Protein AF-A0A7Y4TXE0-F1 (afdb_monomer_lite)

Foldseek 3Di:
DPQLLQQLVCLLVLLVLLLVLLVVLLVVVVVQVVPDPVSCVVPVVVNLVSVCSLVLSLLVSLCNSRVLNVLSVQLNVLQVVLSVCCCVVPVDPVPPPVPLPLCVVVVNLLSNCVSVVSSCVSLVFDPVLVVVLSVLVSLLSLQLVLLLCLLVLVVVVCVVVVVVDPDDSSVSSSLSSSLSSSLVSVSSSVSSSVRPDPDDDDDQFAQELPNDHDLSSLLSLLCSLLVVLVSSLSSLLSLLVVVVVVVVPPDPDSNVSVLVSSLSNLVSSLVSLLVSLSVSLSSVLSQCLQFLNQALVLLLQLNDRPRVSVSSVVCSVNTDGDPDSVSSVVSLVSNVVHALVVVVVVVVVVLVVQLVVCVVVVHDPVSNVVSVVVVVLVVQCQPDPVSLVCVLVVLVVVLVVLSVCSSVVVDDPVSSVVNSVSSVVNSSSSSSCCSRPVVVHDYDDDDPDDDDDPPPDDD

Secondary structure (DSSP, 8-state):
-----HHHHHHHHHHHHHHHHHHHHHHHHHHHHHH-HHHHHHTHHHHHHHHHHHHHHHHHHHHHHHS-HHHHHHHHHHHHHHHHHHHHHHSSTT-------TTHHHHHHHHTTHHHHHHHHHTT--GGGHHHHHHHHHHHHHHHHHHTTHHHHHHHHHHHHT------HHHHHHHHHHHHHHHHHHHHHHHHHHHH---------EE-TT----HHHHHHHHHHHHHHHHHHHHHHHHHHHHHHHHHHTT--SS-HHHHHHHHHHHHHHHHHHHHHHHHHHHHHHHHHHHTT---HHHHHHHHSTTHHHHHHHHHHHH-----SHHHHHHHHHHHHHS--HHHHHHHHHHHHHHHHHHHHTT--HHHHHHHHHHHHHHHHHHH-HHHHHHHHHHHHHHHHHHHHHHHTT---TTHHHHHHHHHHHHHHHHHHHHHHHGGG-EE-----S----TTS---

Structure (mmCIF, N/CA/C/O backbone):
data_AF-A0A7Y4TXE0-F1
#
_entry.id   AF-A0A7Y4TXE0-F1
#
loop_
_atom_site.group_PDB
_atom_site.id
_atom_site.type_symbol
_atom_site.label_atom_id
_atom_site.label_alt_id
_atom_site.label_comp_id
_atom_site.label_asym_id
_atom_site.label_entity_id
_atom_site.label_seq_id
_atom_site.pdbx_PDB_ins_code
_atom_site.Cartn_x
_atom_site.Cartn_y
_atom_site.Cartn_z
_atom_site.occupancy
_atom_site.B_iso_or_equiv
_atom_site.auth_seq_id
_atom_site.auth_comp_id
_atom_site.auth_asym_id
_atom_site.auth_atom_id
_atom_site.pdbx_PDB_model_num
ATOM 1 N N . MET A 1 1 ? -8.853 24.051 13.829 1.00 33.38 1 MET A N 1
ATOM 2 C CA . MET A 1 1 ? -8.123 23.867 12.551 1.00 33.38 1 MET A CA 1
ATOM 3 C C . MET A 1 1 ? -8.902 22.874 11.705 1.00 33.38 1 MET A C 1
ATOM 5 O O . MET A 1 1 ? -9.065 21.738 12.135 1.00 33.38 1 MET A O 1
ATOM 9 N N . GLU A 1 2 ? -9.436 23.287 10.554 1.00 35.88 2 GLU A N 1
ATOM 10 C CA . GLU A 1 2 ? -10.062 22.347 9.618 1.00 35.88 2 GLU A CA 1
ATOM 11 C C . GLU A 1 2 ? -8.963 21.502 8.967 1.00 35.88 2 GLU A C 1
ATOM 13 O O . GLU A 1 2 ? -8.251 21.962 8.083 1.00 35.88 2 GLU A O 1
ATOM 18 N N . ASN A 1 3 ? -8.798 20.266 9.440 1.00 52.34 3 ASN A N 1
ATOM 19 C CA . ASN A 1 3 ? -8.048 19.233 8.725 1.00 52.34 3 ASN A CA 1
ATOM 20 C C . ASN A 1 3 ? -8.587 19.183 7.280 1.00 52.34 3 ASN A C 1
ATOM 22 O O . ASN A 1 3 ? -9.810 19.246 7.114 1.00 52.34 3 ASN A O 1
ATOM 26 N N . ASN A 1 4 ? -7.740 19.099 6.247 1.00 53.00 4 ASN A N 1
ATOM 27 C CA . ASN A 1 4 ? -8.181 19.075 4.850 1.00 53.00 4 ASN A CA 1
ATOM 28 C C . ASN A 1 4 ? -8.928 17.761 4.568 1.00 53.00 4 ASN A C 1
ATOM 30 O O . ASN A 1 4 ? -8.376 16.801 4.045 1.00 53.00 4 ASN A O 1
ATOM 34 N N . LYS A 1 5 ? -10.197 17.698 4.984 1.00 62.62 5 LYS A N 1
ATOM 35 C CA . LYS A 1 5 ? -11.113 16.554 4.858 1.00 62.62 5 LYS A CA 1
ATOM 36 C C . LYS A 1 5 ? -11.910 16.613 3.553 1.00 62.62 5 LYS A C 1
ATOM 38 O O . LYS A 1 5 ? -12.778 15.772 3.325 1.00 62.62 5 LYS A O 1
ATOM 43 N N . GLY A 1 6 ? -11.650 17.618 2.708 1.00 63.84 6 GLY A N 1
ATOM 44 C CA . GLY A 1 6 ? -12.332 17.810 1.428 1.00 63.8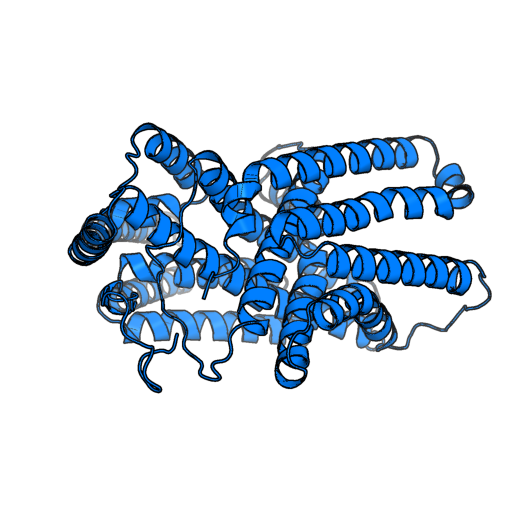4 6 GLY A CA 1
ATOM 45 C C . GLY A 1 6 ? -12.205 16.580 0.533 1.00 63.84 6 GLY A C 1
ATOM 46 O O . GLY A 1 6 ? -13.210 16.102 0.004 1.00 63.84 6 GLY A O 1
ATOM 47 N N . TYR A 1 7 ? -11.004 15.997 0.484 1.00 72.38 7 TYR A N 1
ATOM 48 C CA . TYR A 1 7 ? -10.732 14.816 -0.327 1.00 72.38 7 TYR A CA 1
ATOM 49 C C . TYR A 1 7 ? -11.579 13.608 0.099 1.00 72.38 7 TYR A C 1
ATOM 51 O O . TYR A 1 7 ? -12.193 12.976 -0.755 1.00 72.38 7 TYR A O 1
ATOM 59 N N . LEU A 1 8 ? -11.742 13.351 1.405 1.00 77.12 8 LEU A N 1
ATOM 60 C CA . LEU A 1 8 ? -12.553 12.237 1.924 1.00 77.12 8 LEU A CA 1
ATOM 61 C C . LEU A 1 8 ? -14.025 12.303 1.506 1.00 77.12 8 LEU A C 1
ATOM 63 O O . LEU A 1 8 ? -14.684 11.270 1.385 1.00 77.12 8 LEU A O 1
ATOM 67 N N . ARG A 1 9 ? -14.552 13.507 1.257 1.00 79.62 9 ARG A N 1
ATOM 68 C CA . ARG A 1 9 ? -15.924 13.710 0.765 1.00 79.62 9 ARG A CA 1
ATOM 69 C C . ARG A 1 9 ? -16.040 13.555 -0.750 1.00 79.62 9 ARG A C 1
ATOM 71 O O . ARG A 1 9 ? -17.120 13.232 -1.235 1.00 79.62 9 ARG A O 1
ATOM 78 N N . GLN A 1 10 ? -14.947 13.734 -1.482 1.00 84.31 10 GLN A N 1
ATOM 79 C CA . GLN A 1 10 ? -14.927 13.770 -2.946 1.00 84.31 10 GLN A CA 1
ATOM 80 C C . GLN A 1 10 ? -14.306 12.519 -3.585 1.00 84.31 10 GLN A C 1
ATOM 82 O O . GLN A 1 10 ? -14.319 12.410 -4.810 1.00 84.31 10 GLN A O 1
ATOM 87 N N . LEU A 1 11 ? -13.797 11.570 -2.787 1.00 84.56 11 LEU A N 1
ATOM 88 C CA . LEU A 1 11 ? -13.106 10.365 -3.266 1.00 84.56 11 LEU A CA 1
ATOM 89 C C . LEU A 1 11 ? -13.869 9.602 -4.356 1.00 84.56 11 LEU A C 1
ATOM 91 O O . LEU A 1 11 ? -13.243 9.168 -5.313 1.00 84.56 11 LEU A O 1
ATOM 95 N N . GLY A 1 12 ? -15.196 9.467 -4.263 1.00 85.56 12 GLY A N 1
ATOM 96 C CA . GLY A 1 12 ? -15.993 8.797 -5.295 1.00 85.56 12 GLY A CA 1
ATOM 97 C C . GLY A 1 12 ? -15.962 9.509 -6.653 1.00 85.56 12 GLY A C 1
ATOM 98 O O . GLY A 1 12 ? -15.818 8.856 -7.682 1.00 85.56 12 GLY A O 1
ATOM 99 N N . ILE A 1 13 ? -16.030 10.845 -6.664 1.00 86.06 13 ILE A N 1
ATOM 100 C CA . ILE A 1 13 ? -15.926 11.643 -7.899 1.00 86.06 13 ILE A CA 1
ATOM 101 C C . ILE A 1 13 ? -14.507 11.549 -8.456 1.00 86.06 13 ILE A C 1
ATOM 103 O O . ILE A 1 13 ? -14.325 11.346 -9.651 1.00 86.06 13 ILE A O 1
ATOM 107 N N . ILE A 1 14 ? -13.502 11.662 -7.586 1.00 87.75 14 ILE A N 1
ATOM 108 C CA . ILE A 1 14 ? -12.099 11.568 -7.990 1.00 87.75 14 ILE A CA 1
ATOM 109 C C . ILE A 1 14 ? -11.806 10.192 -8.592 1.00 87.75 14 ILE A C 1
ATOM 111 O O . ILE A 1 14 ? -11.217 10.113 -9.662 1.00 87.75 14 ILE A O 1
ATOM 115 N N . PHE A 1 15 ? -12.283 9.121 -7.959 1.00 88.56 15 PHE A N 1
ATOM 116 C CA . PHE A 1 15 ? -12.167 7.764 -8.479 1.00 88.56 15 PHE A CA 1
ATOM 117 C C . PHE A 1 15 ? -12.794 7.629 -9.866 1.00 88.56 15 PHE A C 1
ATOM 119 O O . PHE A 1 15 ? -12.168 7.059 -10.751 1.00 88.56 15 PHE A O 1
ATOM 126 N N . LEU A 1 16 ? -13.992 8.184 -10.078 1.00 88.94 16 LEU A N 1
ATOM 127 C CA . LEU A 1 16 ? -14.658 8.144 -11.379 1.00 88.94 16 LEU A CA 1
ATOM 128 C C . LEU A 1 16 ? -13.862 8.892 -12.459 1.00 88.94 16 LEU A C 1
ATOM 130 O O . LEU A 1 16 ? -13.687 8.363 -13.553 1.00 88.94 16 LEU A O 1
ATOM 134 N N . ILE A 1 17 ? -13.360 10.094 -12.156 1.00 89.38 17 ILE A N 1
ATOM 135 C CA . ILE A 1 17 ? -12.547 10.883 -13.095 1.00 89.38 17 ILE A CA 1
ATOM 136 C C . ILE A 1 17 ? -11.276 10.111 -13.468 1.00 89.38 17 ILE A C 1
ATOM 138 O O . ILE A 1 17 ? -10.975 9.965 -14.650 1.00 89.38 17 ILE A O 1
ATOM 142 N N . THR A 1 18 ? -10.570 9.573 -12.472 1.00 88.44 18 THR A N 1
ATOM 143 C CA . THR A 1 18 ? -9.354 8.780 -12.677 1.00 88.44 18 THR A CA 1
ATOM 144 C C . THR A 1 18 ? -9.634 7.485 -13.445 1.00 88.44 18 THR A C 1
ATOM 146 O O . THR A 1 18 ? -8.843 7.093 -14.297 1.00 88.44 18 THR A O 1
ATOM 149 N N . PHE A 1 19 ? -10.761 6.820 -13.176 1.00 89.75 19 PHE A N 1
ATOM 150 C CA . PHE A 1 19 ? -11.185 5.624 -13.906 1.00 89.75 19 PHE A CA 1
ATOM 151 C C . PHE A 1 19 ? -11.399 5.935 -15.387 1.00 89.75 19 PHE A C 1
ATOM 153 O O . PHE A 1 19 ? -10.823 5.269 -16.242 1.00 89.75 19 PHE A O 1
ATOM 160 N N . LEU A 1 20 ? -12.173 6.979 -15.691 1.00 89.06 20 LEU A N 1
ATOM 161 C CA . LEU A 1 20 ? -12.449 7.377 -17.069 1.00 89.06 20 LEU A CA 1
ATOM 162 C C . LEU A 1 20 ? -11.170 7.779 -17.808 1.00 89.06 20 LEU A C 1
ATOM 164 O O . LEU A 1 20 ? -10.992 7.384 -18.957 1.00 89.06 20 LEU A O 1
ATOM 168 N N . SER A 1 21 ? -10.262 8.509 -17.153 1.00 89.06 21 SER A N 1
ATOM 169 C CA . SER A 1 21 ? -8.983 8.869 -17.766 1.00 89.06 21 SER A CA 1
ATOM 170 C C . SER A 1 21 ? -8.084 7.661 -17.995 1.00 89.06 21 SER A C 1
ATOM 172 O O . SER A 1 21 ? -7.487 7.563 -19.058 1.00 89.06 21 SER A O 1
ATOM 174 N N . ALA A 1 22 ? -7.997 6.739 -17.032 1.00 87.75 22 ALA A N 1
ATOM 175 C CA . ALA A 1 22 ? -7.175 5.540 -17.162 1.00 87.75 22 ALA A CA 1
ATOM 176 C C . ALA A 1 22 ? -7.675 4.658 -18.311 1.00 87.75 22 ALA A C 1
ATOM 178 O O . ALA A 1 22 ? -6.889 4.242 -19.151 1.00 87.75 22 ALA A O 1
ATOM 179 N N . VAL A 1 23 ? -8.990 4.442 -18.401 1.00 86.25 23 VAL A N 1
ATOM 180 C CA . VAL A 1 23 ? -9.600 3.693 -19.509 1.00 86.25 23 VAL A CA 1
ATOM 181 C C . VAL A 1 23 ? -9.344 4.384 -20.849 1.00 86.25 23 VAL A C 1
ATOM 183 O O . VAL A 1 23 ? -8.947 3.722 -21.800 1.00 86.25 23 VAL A O 1
ATOM 186 N N . ALA A 1 24 ? -9.535 5.703 -20.934 1.00 84.69 24 ALA A N 1
ATOM 187 C CA . ALA A 1 24 ? -9.309 6.442 -22.173 1.00 84.69 24 ALA A CA 1
ATOM 188 C C . ALA A 1 24 ? -7.841 6.382 -22.627 1.00 84.69 24 ALA A C 1
ATOM 190 O O . ALA A 1 24 ? -7.583 6.129 -23.800 1.00 84.69 24 ALA A O 1
ATOM 191 N N . VAL A 1 25 ? -6.892 6.578 -21.705 1.00 84.19 25 VAL A N 1
ATOM 192 C CA . VAL A 1 25 ? -5.454 6.502 -21.996 1.00 84.19 25 VAL A CA 1
ATOM 193 C C . VAL A 1 25 ? -5.076 5.097 -22.448 1.00 84.19 25 VAL A C 1
ATOM 195 O O . VAL A 1 25 ? -4.490 4.962 -23.513 1.00 84.19 25 VAL A O 1
ATOM 198 N N . GLU A 1 26 ? -5.456 4.055 -21.707 1.00 81.56 26 GLU A N 1
ATOM 199 C CA . GLU A 1 26 ? -5.067 2.679 -22.043 1.00 81.56 26 GLU A CA 1
ATOM 200 C C . GLU A 1 26 ? -5.702 2.187 -23.351 1.00 81.56 26 GLU A C 1
ATOM 202 O O . GLU A 1 26 ? -5.025 1.525 -24.127 1.00 81.56 26 GLU A O 1
ATOM 207 N N . ILE A 1 27 ? -6.954 2.557 -23.658 1.00 76.88 27 ILE A N 1
ATOM 208 C CA . ILE A 1 27 ? -7.578 2.224 -24.953 1.00 76.88 27 ILE A CA 1
ATOM 209 C C . ILE A 1 27 ? -6.825 2.892 -26.107 1.00 76.88 27 ILE A C 1
ATOM 211 O O . ILE A 1 27 ? -6.536 2.241 -27.109 1.00 76.88 27 ILE A O 1
ATOM 215 N N . VAL A 1 28 ? -6.514 4.185 -25.979 1.00 75.81 28 VAL A N 1
ATOM 216 C CA . VAL A 1 28 ? -5.799 4.933 -27.024 1.00 75.81 28 VAL A CA 1
ATOM 217 C C . VAL A 1 28 ? -4.383 4.385 -27.197 1.00 75.81 28 VAL A C 1
ATOM 219 O O . VAL A 1 28 ? -3.938 4.182 -28.321 1.00 75.81 28 VAL A O 1
ATOM 222 N N . VAL A 1 29 ? -3.693 4.089 -26.095 1.00 73.38 29 VAL A N 1
ATOM 223 C CA . VAL A 1 29 ? -2.361 3.480 -26.105 1.00 73.38 29 VAL A CA 1
ATOM 224 C C . VAL A 1 29 ? -2.397 2.097 -26.762 1.00 73.38 29 VAL A C 1
ATOM 226 O O . VAL A 1 29 ? -1.591 1.837 -27.651 1.00 73.38 29 VAL A O 1
ATOM 229 N N . GLU A 1 30 ? -3.340 1.225 -26.396 1.00 70.69 30 GLU A N 1
ATOM 230 C CA . GLU A 1 30 ? -3.460 -0.112 -26.994 1.00 70.69 30 GLU A CA 1
ATOM 231 C C . GLU A 1 30 ? -3.734 -0.042 -28.503 1.00 70.69 30 GLU A C 1
ATOM 233 O O . GLU A 1 30 ? -3.140 -0.806 -29.263 1.00 70.69 30 GLU A O 1
ATOM 238 N N . GLN A 1 31 ? -4.584 0.888 -28.952 1.00 66.44 31 GLN A N 1
ATOM 239 C CA . GLN A 1 31 ? -4.837 1.113 -30.379 1.00 66.44 31 GLN A CA 1
ATOM 240 C C . GLN A 1 31 ? -3.566 1.560 -31.113 1.00 66.44 31 GLN A C 1
ATOM 242 O O . GLN A 1 31 ? -3.209 0.973 -32.130 1.00 66.44 31 GLN A O 1
ATOM 247 N N . ILE A 1 32 ? -2.828 2.524 -30.553 1.00 65.94 32 ILE A N 1
ATOM 248 C CA . ILE A 1 32 ? -1.569 3.015 -31.133 1.00 65.94 32 ILE A CA 1
ATOM 249 C C . ILE A 1 32 ? -0.523 1.892 -31.244 1.00 65.94 32 ILE A C 1
ATOM 251 O O . ILE A 1 32 ? 0.166 1.799 -32.255 1.00 65.94 32 ILE A O 1
ATOM 255 N N . PHE A 1 33 ? -0.403 1.029 -30.228 1.00 63.28 33 PHE A N 1
ATOM 256 C CA . PHE A 1 33 ? 0.577 -0.064 -30.224 1.00 63.28 33 PHE A CA 1
ATOM 257 C C . PHE A 1 33 ? 0.179 -1.271 -31.083 1.00 63.28 33 PHE A C 1
ATOM 259 O O . PHE A 1 33 ? 1.063 -2.013 -31.511 1.00 63.28 33 PHE A O 1
ATOM 266 N N . ARG A 1 34 ? -1.118 -1.500 -31.328 1.00 59.59 34 ARG A N 1
ATOM 267 C CA . ARG A 1 34 ? -1.579 -2.576 -32.221 1.00 59.59 34 ARG A CA 1
ATOM 268 C C . ARG A 1 34 ? -1.366 -2.257 -33.695 1.00 59.59 34 ARG A C 1
ATOM 270 O O . ARG A 1 34 ? -1.149 -3.193 -34.461 1.00 59.59 34 ARG A O 1
ATOM 277 N N . ASP A 1 35 ? -1.456 -0.984 -34.075 1.00 54.47 35 ASP A N 1
ATOM 278 C CA . ASP A 1 35 ? -1.634 -0.629 -35.481 1.00 54.47 35 ASP A CA 1
ATOM 279 C C . ASP A 1 35 ? -0.322 -0.456 -36.266 1.00 54.47 35 ASP A C 1
ATOM 281 O O . ASP A 1 35 ? -0.323 -0.801 -37.443 1.00 54.47 35 ASP A O 1
ATOM 285 N N . ASP A 1 36 ? 0.803 -0.025 -35.668 1.00 55.91 36 ASP A N 1
ATOM 286 C CA . ASP A 1 36 ? 2.139 -0.159 -36.290 1.00 55.91 36 ASP A CA 1
ATOM 287 C C . ASP A 1 36 ? 3.291 0.295 -35.365 1.00 55.91 36 ASP A C 1
ATOM 289 O O . ASP A 1 36 ? 3.241 1.370 -34.762 1.00 55.91 36 ASP A O 1
ATOM 293 N N . LEU A 1 37 ? 4.402 -0.450 -35.321 1.00 56.28 37 LEU A N 1
ATOM 294 C CA . LEU A 1 37 ? 5.617 -0.023 -34.600 1.00 56.28 37 LEU A CA 1
ATOM 295 C C . LEU A 1 37 ? 6.289 1.180 -35.292 1.00 56.28 37 LEU A C 1
ATOM 297 O O . LEU A 1 37 ? 6.930 1.996 -34.629 1.00 56.28 37 LEU A O 1
ATOM 301 N N . ALA A 1 38 ? 6.099 1.316 -36.611 1.00 55.16 38 ALA A N 1
ATOM 302 C CA . ALA A 1 38 ? 6.555 2.468 -37.391 1.00 55.16 38 ALA A CA 1
ATOM 303 C C . ALA A 1 38 ? 5.763 3.748 -37.055 1.00 55.16 38 ALA A C 1
ATOM 305 O O . ALA A 1 38 ? 6.342 4.828 -36.920 1.00 55.16 38 ALA A O 1
ATOM 306 N N . PHE A 1 39 ? 4.452 3.618 -36.812 1.00 58.84 39 PHE A N 1
ATOM 307 C CA . PHE A 1 39 ? 3.599 4.723 -36.369 1.00 58.84 39 PHE A CA 1
ATOM 308 C C . PHE A 1 39 ? 4.036 5.248 -34.996 1.00 58.84 39 PHE A C 1
ATOM 310 O O . PHE A 1 39 ? 4.029 6.458 -34.774 1.00 58.84 39 PHE A O 1
ATOM 317 N N . TYR A 1 40 ? 4.478 4.362 -34.096 1.00 55.47 40 TYR A N 1
ATOM 318 C CA . TYR A 1 40 ? 5.013 4.740 -32.786 1.00 55.47 40 TYR A CA 1
ATOM 319 C C . TYR A 1 40 ? 6.279 5.606 -32.895 1.00 55.47 40 TYR A C 1
ATOM 321 O O . TYR A 1 40 ? 6.370 6.638 -32.229 1.00 55.47 40 TYR A O 1
ATOM 329 N N . SER A 1 41 ? 7.237 5.229 -33.752 1.00 58.72 41 SER A N 1
ATOM 330 C CA . SER A 1 41 ? 8.465 6.015 -33.951 1.00 58.72 41 SER A CA 1
ATOM 331 C C . SER A 1 41 ? 8.211 7.382 -34.590 1.00 58.72 41 SER A C 1
ATOM 333 O O . SER A 1 41 ? 8.873 8.348 -34.225 1.00 58.72 41 SER A O 1
ATOM 335 N N . GLU A 1 42 ? 7.231 7.488 -35.492 1.00 62.47 42 GLU A N 1
ATOM 336 C CA . GLU A 1 42 ? 6.889 8.750 -36.166 1.00 62.47 42 GLU A CA 1
ATOM 337 C C . GLU A 1 42 ? 5.994 9.671 -35.315 1.00 62.47 42 GLU A C 1
ATOM 339 O O . GLU A 1 42 ? 5.955 10.878 -35.545 1.00 62.47 42 GLU A O 1
ATOM 344 N N . ASN A 1 43 ? 5.303 9.135 -34.299 1.00 66.62 43 ASN A N 1
ATOM 345 C CA . ASN A 1 43 ? 4.320 9.866 -33.487 1.00 66.62 43 ASN A CA 1
ATOM 346 C C . ASN A 1 43 ? 4.647 9.890 -31.984 1.00 66.62 43 ASN A C 1
ATOM 348 O O . ASN A 1 43 ? 3.744 10.017 -31.152 1.00 66.62 43 ASN A O 1
ATOM 352 N N . MET A 1 44 ? 5.929 9.834 -31.609 1.00 64.81 44 MET A N 1
ATOM 353 C CA . MET A 1 44 ? 6.373 9.934 -30.208 1.00 64.81 44 MET A CA 1
ATOM 354 C C . MET A 1 44 ? 5.744 11.125 -29.464 1.00 64.81 44 MET A C 1
ATOM 356 O O . MET A 1 44 ? 5.300 10.980 -28.325 1.00 64.81 44 MET A O 1
ATOM 360 N N . ALA A 1 45 ? 5.619 12.287 -30.115 1.00 68.25 45 ALA A N 1
ATOM 361 C CA . ALA A 1 45 ? 4.965 13.468 -29.543 1.00 68.25 45 ALA A CA 1
ATOM 362 C C . ALA A 1 45 ? 3.505 13.203 -29.121 1.00 68.25 45 ALA A C 1
ATOM 364 O O . ALA A 1 45 ? 3.072 13.632 -28.049 1.00 68.25 45 ALA A O 1
ATOM 365 N N . TRP A 1 46 ? 2.754 12.455 -29.933 1.00 69.38 46 TRP A N 1
ATOM 366 C CA . TRP A 1 46 ? 1.377 12.057 -29.634 1.00 69.38 46 TRP A CA 1
ATOM 367 C C . TRP A 1 46 ? 1.310 11.073 -28.468 1.00 69.38 46 TRP A C 1
ATOM 369 O O . TRP A 1 46 ? 0.454 11.215 -27.596 1.00 69.38 46 TRP A O 1
ATOM 379 N N . VAL A 1 47 ? 2.242 10.124 -28.399 1.00 67.94 47 VAL A N 1
ATOM 380 C CA . VAL A 1 47 ? 2.344 9.175 -27.282 1.00 67.94 47 VAL A CA 1
ATOM 381 C C . VAL A 1 47 ? 2.625 9.914 -25.967 1.00 67.94 47 VAL A C 1
ATOM 383 O O . VAL A 1 47 ? 1.922 9.703 -24.975 1.00 67.94 47 VAL A O 1
ATOM 386 N N . TYR A 1 48 ? 3.581 10.849 -25.953 1.00 70.44 48 TYR A N 1
ATOM 387 C CA . TYR A 1 48 ? 3.854 11.693 -24.783 1.00 70.44 48 TYR A CA 1
ATOM 388 C C . TYR A 1 48 ? 2.655 12.564 -24.390 1.00 70.44 48 TYR A C 1
ATOM 390 O O . TYR A 1 48 ? 2.380 12.735 -23.196 1.00 70.44 48 TYR A O 1
ATOM 398 N N . ALA A 1 49 ? 1.908 13.087 -25.366 1.00 73.56 49 ALA A N 1
ATOM 399 C CA . ALA A 1 49 ? 0.693 13.855 -25.110 1.00 73.56 49 ALA A CA 1
ATOM 400 C C . ALA A 1 49 ? -0.396 12.995 -24.445 1.00 73.56 49 ALA A C 1
ATOM 402 O O . ALA A 1 49 ? -0.996 13.427 -23.459 1.00 73.56 49 ALA A O 1
ATOM 403 N N . VAL A 1 50 ? -0.601 11.761 -24.918 1.00 75.31 50 VAL A N 1
ATOM 404 C CA . VAL A 1 50 ? -1.567 10.813 -24.339 1.00 75.31 50 VAL A CA 1
ATOM 405 C C . VAL A 1 50 ? -1.178 10.439 -22.905 1.00 75.31 50 VAL A C 1
ATOM 407 O O . VAL A 1 50 ? -2.012 10.539 -22.006 1.00 75.31 50 VAL A O 1
ATOM 410 N N . TYR A 1 51 ? 0.092 10.120 -22.634 1.00 71.88 51 TYR A N 1
ATOM 411 C CA . TYR A 1 51 ? 0.547 9.835 -21.264 1.00 71.88 51 TYR A CA 1
ATOM 412 C C . TYR A 1 51 ? 0.486 11.054 -20.331 1.00 71.88 51 TYR A C 1
ATOM 414 O O . TYR A 1 51 ? 0.294 10.912 -19.120 1.00 71.88 51 TYR A O 1
ATOM 422 N N . SER A 1 52 ? 0.588 12.267 -20.879 1.00 80.31 52 SER A N 1
ATOM 423 C CA . SER A 1 52 ? 0.443 13.507 -20.110 1.00 80.31 52 SER A CA 1
ATOM 424 C C . SER A 1 52 ? -0.983 13.726 -19.595 1.00 80.31 52 SER A C 1
ATOM 426 O O . SER A 1 52 ? -1.157 14.403 -18.579 1.00 80.31 52 SER A O 1
ATOM 428 N N . VAL A 1 53 ? -2.002 13.113 -20.217 1.00 83.88 53 VAL A N 1
ATOM 429 C CA . VAL A 1 53 ? -3.404 13.186 -19.763 1.00 83.88 53 VAL A CA 1
ATOM 430 C C . VAL A 1 53 ? -3.540 12.709 -18.319 1.00 83.88 53 VAL A C 1
ATOM 432 O O . VAL A 1 53 ? -4.174 13.389 -17.513 1.00 83.88 53 VAL A O 1
ATOM 435 N N . SER A 1 54 ? -2.889 11.604 -17.948 1.00 81.44 54 SER A N 1
ATOM 436 C CA . SER A 1 54 ? -2.937 11.067 -16.581 1.00 81.44 54 SER A CA 1
ATOM 437 C C . SER A 1 54 ? -2.396 12.058 -15.543 1.00 81.44 54 SER A C 1
ATOM 439 O O . SER A 1 54 ? -2.969 12.212 -14.463 1.00 81.44 54 SER A O 1
ATOM 441 N N . ALA A 1 55 ? -1.330 12.792 -15.876 1.00 83.69 55 ALA A N 1
ATOM 442 C CA . ALA A 1 55 ? -0.769 13.819 -15.002 1.00 83.69 55 ALA A CA 1
ATOM 443 C C . ALA A 1 55 ? -1.651 15.078 -14.938 1.00 83.69 55 ALA A C 1
ATOM 445 O O . ALA A 1 55 ? -1.849 15.634 -13.856 1.00 83.69 55 ALA A O 1
ATOM 446 N N . ILE A 1 56 ? -2.231 15.503 -16.067 1.00 88.44 56 ILE A N 1
ATOM 447 C CA . ILE A 1 56 ? -3.199 16.611 -16.115 1.00 88.44 56 ILE A CA 1
ATOM 448 C C . ILE A 1 56 ? -4.391 16.298 -15.205 1.00 88.44 56 ILE A C 1
ATOM 450 O O . ILE A 1 56 ? -4.747 17.095 -14.333 1.00 88.44 56 ILE A O 1
ATOM 454 N N . VAL A 1 57 ? -4.968 15.105 -15.357 1.00 90.94 57 VAL A N 1
ATOM 455 C CA . VAL A 1 57 ? -6.091 14.628 -14.547 1.00 90.94 57 VAL A CA 1
ATOM 456 C C . VAL A 1 57 ? -5.708 14.547 -13.070 1.00 90.94 57 VAL A C 1
ATOM 458 O O . VAL A 1 57 ? -6.483 14.980 -12.214 1.00 90.94 57 VAL A O 1
ATOM 461 N N . PHE A 1 58 ? -4.496 14.087 -12.747 1.00 91.06 58 PHE A N 1
ATOM 462 C CA . PHE A 1 58 ? -4.005 14.090 -11.371 1.00 91.06 58 PHE A CA 1
ATOM 463 C C . PHE A 1 58 ? -4.017 15.499 -10.753 1.00 91.06 58 PHE A C 1
ATOM 465 O O . PHE A 1 58 ? -4.591 15.688 -9.682 1.00 91.06 58 PHE A O 1
ATOM 472 N N . TYR A 1 59 ? -3.481 16.521 -11.428 1.00 92.12 59 TYR A N 1
ATOM 473 C CA . TYR A 1 59 ? -3.503 17.890 -10.892 1.00 92.12 59 TYR A CA 1
ATOM 474 C C . TYR A 1 59 ? -4.914 18.486 -10.807 1.00 92.12 59 TYR A C 1
ATOM 476 O O . TYR A 1 59 ? -5.215 19.197 -9.846 1.00 92.12 59 TYR A O 1
ATOM 484 N N . ILE A 1 60 ? -5.808 18.162 -11.746 1.00 90.81 60 ILE A N 1
ATOM 485 C CA . ILE A 1 60 ? -7.222 18.559 -11.664 1.00 90.81 60 ILE A CA 1
ATOM 486 C C . ILE A 1 60 ? -7.876 17.940 -10.424 1.00 90.81 60 ILE A C 1
ATOM 488 O O . ILE A 1 60 ? -8.477 18.654 -9.619 1.00 90.81 60 ILE A O 1
ATOM 492 N N . THR A 1 61 ? -7.727 16.627 -10.228 1.00 91.94 61 THR A N 1
ATOM 493 C CA . THR A 1 61 ? -8.289 15.929 -9.060 1.00 91.94 61 THR A CA 1
ATOM 494 C C . THR A 1 61 ? -7.682 16.430 -7.749 1.00 91.94 61 THR A C 1
ATOM 496 O O . THR A 1 61 ? -8.410 16.579 -6.768 1.00 91.94 61 THR A O 1
ATOM 499 N N . LEU A 1 62 ? -6.397 16.799 -7.736 1.00 91.19 62 LEU A N 1
ATOM 500 C CA . LEU A 1 62 ? -5.737 17.441 -6.597 1.00 91.19 62 LEU A CA 1
ATOM 501 C C . LEU A 1 62 ? -6.329 18.822 -6.284 1.00 91.19 62 LEU A C 1
ATOM 503 O O . LEU A 1 62 ? -6.568 19.139 -5.115 1.00 91.19 62 LEU A O 1
ATOM 507 N N . GLY A 1 63 ? -6.616 19.628 -7.309 1.00 90.19 63 GLY A N 1
ATOM 508 C CA . GLY A 1 63 ? -7.304 20.913 -7.173 1.00 90.19 63 GLY A CA 1
ATOM 509 C C . GLY A 1 63 ? -8.707 20.765 -6.584 1.00 90.19 63 GLY A C 1
ATOM 510 O O . GLY A 1 63 ? -9.048 21.481 -5.640 1.00 90.19 63 GLY A O 1
ATOM 511 N N . VAL A 1 64 ? -9.477 19.783 -7.066 1.00 89.44 64 VAL A N 1
ATOM 512 C CA . VAL A 1 64 ? -10.801 19.425 -6.527 1.00 89.44 64 VAL A CA 1
ATOM 513 C C . VAL A 1 64 ? -10.688 19.027 -5.053 1.00 89.44 64 VAL A C 1
ATOM 515 O O . VAL A 1 64 ? -11.302 19.671 -4.199 1.00 89.44 64 VAL A O 1
ATOM 518 N N . ALA A 1 65 ? -9.833 18.042 -4.758 1.00 87.62 65 ALA A N 1
ATOM 519 C CA . ALA A 1 65 ? -9.660 17.429 -3.443 1.00 87.62 65 ALA A CA 1
ATOM 520 C C . ALA A 1 65 ? -9.229 18.424 -2.358 1.00 87.62 65 ALA A C 1
ATOM 522 O O . ALA A 1 65 ? -9.718 18.376 -1.227 1.00 87.62 65 ALA A O 1
ATOM 523 N N . THR A 1 66 ? -8.300 19.320 -2.698 1.00 86.56 66 THR A N 1
ATOM 524 C CA . THR A 1 66 ? -7.676 20.242 -1.738 1.00 86.56 66 THR A CA 1
ATOM 525 C C . THR A 1 66 ? -8.293 21.636 -1.742 1.00 86.56 66 THR A C 1
ATOM 527 O O . THR A 1 66 ? -8.009 22.422 -0.839 1.00 86.56 66 THR A O 1
ATOM 530 N N . LYS A 1 67 ? -9.093 21.975 -2.764 1.00 87.94 67 LYS A N 1
ATOM 531 C CA . LYS A 1 67 ? -9.558 23.339 -3.077 1.00 87.94 67 LYS A CA 1
ATOM 532 C C . LYS A 1 67 ? -8.428 24.363 -3.290 1.00 87.94 67 LYS A C 1
ATOM 534 O O . LYS A 1 67 ? -8.687 25.564 -3.332 1.00 87.94 67 LYS A O 1
ATOM 539 N N . LYS A 1 68 ? -7.173 23.924 -3.456 1.00 89.81 68 LYS A N 1
ATOM 540 C CA . LYS A 1 68 ? -5.999 24.784 -3.699 1.00 89.81 68 LYS A CA 1
ATOM 541 C C . LYS A 1 68 ? -5.710 24.887 -5.201 1.00 89.81 68 LYS A C 1
ATOM 543 O O . LYS A 1 68 ? -4.645 24.490 -5.669 1.00 89.81 68 LYS A O 1
ATOM 548 N N . TRP A 1 69 ? -6.658 25.425 -5.968 1.00 93.00 69 TRP A N 1
ATOM 549 C CA . TRP A 1 69 ? -6.565 25.491 -7.434 1.00 93.00 69 TRP A CA 1
ATOM 550 C C . TRP A 1 69 ? -5.323 26.218 -7.949 1.00 93.00 69 TRP A C 1
ATOM 552 O O . TRP A 1 69 ? -4.711 25.764 -8.907 1.00 93.00 69 TRP A O 1
ATOM 562 N N . THR A 1 70 ? -4.897 27.295 -7.290 1.00 94.56 70 THR A N 1
AT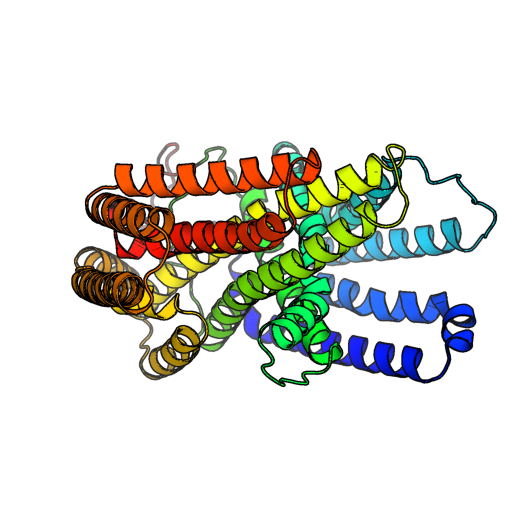OM 563 C CA . THR A 1 70 ? -3.681 28.028 -7.675 1.00 94.56 70 THR A CA 1
ATOM 564 C C . THR A 1 70 ? -2.425 27.162 -7.572 1.00 94.56 70 THR A C 1
ATOM 566 O O . THR A 1 70 ? -1.592 27.182 -8.474 1.00 94.56 70 THR A O 1
ATOM 569 N N . ALA A 1 71 ? -2.307 26.360 -6.510 1.00 93.31 71 ALA A N 1
ATOM 570 C CA . ALA A 1 71 ? -1.202 25.423 -6.336 1.00 93.31 71 ALA A CA 1
ATOM 571 C C . ALA A 1 71 ? -1.274 24.274 -7.347 1.00 93.31 71 ALA A C 1
ATOM 573 O O . ALA A 1 71 ? -0.259 23.926 -7.946 1.00 93.31 71 ALA A O 1
ATOM 574 N N . ALA A 1 72 ? -2.470 23.721 -7.570 1.00 93.69 72 ALA A N 1
ATOM 575 C CA . ALA A 1 72 ? -2.696 22.653 -8.541 1.00 93.69 72 ALA A CA 1
ATOM 576 C C . ALA A 1 72 ? -2.333 23.082 -9.973 1.00 93.69 72 ALA A C 1
ATOM 578 O O . ALA A 1 72 ? -1.604 22.371 -10.658 1.00 93.69 72 ALA A O 1
ATOM 579 N N . ILE A 1 73 ? -2.769 24.274 -10.394 1.00 94.69 73 ILE A N 1
ATOM 580 C CA . ILE A 1 73 ? -2.437 24.849 -11.704 1.00 94.69 73 ILE A CA 1
ATOM 581 C C . ILE A 1 73 ? -0.934 25.127 -11.807 1.00 94.69 73 ILE A C 1
ATOM 583 O O . ILE A 1 73 ? -0.329 24.823 -12.829 1.00 94.69 73 ILE A O 1
ATOM 587 N N . GLY A 1 74 ? -0.305 25.657 -10.755 1.00 93.44 74 GLY A N 1
ATOM 588 C CA . GLY A 1 74 ? 1.140 25.887 -10.755 1.00 93.44 74 GLY A CA 1
ATOM 589 C C . GLY A 1 74 ? 1.953 24.597 -10.906 1.00 93.44 74 GLY A C 1
ATOM 590 O O . GLY A 1 74 ? 2.887 24.555 -11.705 1.00 93.44 74 GLY A O 1
ATOM 591 N N . GLY A 1 75 ? 1.567 23.530 -10.199 1.00 93.38 75 GLY A N 1
ATOM 592 C CA . GLY A 1 75 ? 2.164 22.202 -10.370 1.00 93.38 75 GLY A CA 1
ATOM 593 C C . GLY A 1 75 ? 1.957 21.645 -11.781 1.00 93.38 75 GLY A C 1
ATOM 594 O O . GLY A 1 75 ? 2.902 21.145 -12.386 1.00 93.38 75 GLY A O 1
ATOM 595 N N . LEU A 1 76 ? 0.762 21.817 -12.353 1.00 93.19 76 LEU A N 1
ATOM 596 C CA . LEU A 1 76 ? 0.465 21.417 -13.728 1.00 93.19 76 LEU A CA 1
ATOM 597 C C . LEU A 1 76 ? 1.336 22.153 -14.757 1.00 93.19 76 LEU A C 1
ATOM 599 O O . LEU A 1 76 ? 1.901 21.521 -15.644 1.00 93.19 76 LEU A O 1
ATOM 603 N N . ILE A 1 77 ? 1.480 23.474 -14.629 1.00 92.75 77 ILE A N 1
ATOM 604 C CA . ILE A 1 77 ? 2.334 24.277 -15.515 1.00 92.75 77 ILE A CA 1
ATOM 605 C C . ILE A 1 77 ? 3.785 23.795 -15.424 1.00 92.75 77 ILE A C 1
ATOM 607 O O . ILE A 1 77 ? 4.429 23.593 -16.451 1.00 92.75 77 ILE A O 1
ATOM 611 N N . ALA A 1 78 ? 4.288 23.554 -14.211 1.00 92.25 78 ALA A N 1
ATOM 612 C CA . ALA A 1 78 ? 5.628 23.013 -14.016 1.00 92.25 78 ALA A CA 1
ATOM 613 C C . ALA A 1 78 ? 5.792 21.623 -14.655 1.00 92.25 78 ALA A C 1
ATOM 615 O O . ALA A 1 78 ? 6.819 21.363 -15.275 1.00 92.25 78 ALA A O 1
ATOM 616 N N . PHE A 1 79 ? 4.782 20.751 -14.564 1.00 90.50 79 PHE A N 1
ATOM 617 C CA . PHE A 1 79 ? 4.790 19.457 -15.251 1.00 90.50 79 PHE A CA 1
ATOM 618 C C . PHE A 1 79 ? 4.879 19.617 -16.771 1.00 90.50 79 PHE A C 1
ATOM 620 O O . PHE A 1 79 ? 5.740 18.996 -17.388 1.00 90.50 79 PHE A O 1
ATOM 627 N N . VAL A 1 80 ? 4.048 20.480 -17.364 1.00 88.56 80 VAL A N 1
ATOM 628 C CA . VAL A 1 80 ? 4.064 20.739 -18.812 1.00 88.56 80 VAL A CA 1
ATOM 629 C C . VAL A 1 80 ? 5.423 21.282 -19.251 1.00 88.56 80 VAL A C 1
ATOM 631 O O . VAL A 1 80 ? 5.978 20.789 -20.223 1.00 88.56 80 VAL A O 1
ATOM 634 N N . ILE A 1 81 ? 6.009 22.230 -18.510 1.00 88.38 81 ILE A N 1
ATOM 635 C CA . ILE A 1 81 ? 7.347 22.763 -18.813 1.00 88.38 81 ILE A CA 1
ATOM 636 C C . ILE A 1 81 ? 8.395 21.645 -18.817 1.00 88.38 81 ILE A C 1
ATOM 638 O O . ILE A 1 81 ? 9.209 21.585 -19.732 1.00 88.38 81 ILE A O 1
ATOM 642 N N . ILE A 1 82 ? 8.379 20.752 -17.825 1.00 86.44 82 ILE A N 1
ATOM 643 C CA . ILE A 1 82 ? 9.349 19.651 -17.737 1.00 86.44 82 ILE A CA 1
ATOM 644 C C . ILE A 1 82 ? 9.172 18.658 -18.880 1.00 86.44 82 ILE A C 1
ATOM 646 O O . ILE A 1 82 ? 10.171 18.243 -19.457 1.00 86.44 82 ILE A O 1
ATOM 650 N N . GLN A 1 83 ? 7.933 18.304 -19.226 1.00 81.50 83 GLN A N 1
ATOM 651 C CA . GLN A 1 83 ? 7.655 17.423 -20.363 1.00 81.50 83 GLN A CA 1
ATOM 652 C C . GLN A 1 83 ? 8.131 18.044 -21.677 1.00 81.50 83 GLN A C 1
ATOM 654 O O . GLN A 1 83 ? 8.811 17.388 -22.459 1.00 81.50 83 GLN A O 1
ATOM 659 N N . THR A 1 84 ? 7.856 19.332 -21.891 1.00 81.50 84 THR A N 1
ATOM 660 C CA . THR A 1 84 ? 8.328 20.065 -23.069 1.00 81.50 84 THR A CA 1
ATOM 661 C C . THR A 1 84 ? 9.854 20.123 -23.121 1.00 81.50 84 THR A C 1
ATOM 663 O O . THR A 1 84 ? 10.444 19.868 -24.166 1.00 81.50 84 THR A O 1
ATOM 666 N N . LEU A 1 85 ? 10.516 20.417 -21.995 1.00 80.81 85 LEU A N 1
ATOM 667 C CA . LEU A 1 85 ? 11.978 20.413 -21.916 1.00 80.81 85 LEU A CA 1
ATOM 668 C C . LEU A 1 85 ? 12.549 19.028 -22.211 1.00 80.81 85 LEU A C 1
ATOM 670 O O . LEU A 1 85 ? 13.526 18.926 -22.936 1.00 80.81 85 LEU A O 1
ATOM 674 N N . GLN A 1 86 ? 11.948 17.971 -21.672 1.00 76.00 86 GLN A N 1
ATOM 675 C CA . GLN A 1 86 ? 12.378 16.605 -21.933 1.00 76.00 86 GLN A CA 1
ATOM 676 C C . GLN A 1 86 ? 12.243 16.255 -23.415 1.00 76.00 86 GLN A C 1
ATOM 678 O O . GLN A 1 86 ? 13.187 15.731 -23.993 1.00 76.00 86 GLN A O 1
ATOM 683 N N . TYR A 1 87 ? 11.110 16.579 -24.034 1.00 72.88 87 TYR A N 1
ATOM 684 C CA . TYR A 1 87 ? 10.916 16.381 -25.464 1.00 72.88 87 TYR A CA 1
ATOM 685 C C . TYR A 1 87 ? 12.051 17.047 -26.259 1.00 72.88 87 TYR A C 1
ATOM 687 O O . TYR A 1 87 ? 12.819 16.355 -26.912 1.00 72.88 87 TYR A O 1
ATOM 695 N N . PHE A 1 88 ? 12.287 18.350 -26.078 1.00 72.75 88 PHE A N 1
ATOM 696 C CA . PHE A 1 88 ? 13.326 19.060 -26.837 1.00 72.75 88 PHE A CA 1
ATOM 697 C C . PHE A 1 88 ? 14.771 18.674 -26.486 1.00 72.75 88 PHE A C 1
ATOM 699 O O . PHE A 1 88 ? 15.649 18.771 -27.339 1.00 72.75 88 PHE A O 1
ATOM 706 N N . LEU A 1 89 ? 15.052 18.264 -25.245 1.00 69.06 89 LEU A N 1
ATOM 707 C CA . LEU A 1 89 ? 16.401 17.863 -24.827 1.00 69.06 89 LEU A CA 1
ATOM 708 C C . LEU A 1 89 ? 16.774 16.447 -25.290 1.00 69.06 89 LEU A C 1
ATOM 710 O O . LEU A 1 89 ? 17.964 16.143 -25.343 1.00 69.06 89 LEU A O 1
ATOM 714 N N . PHE A 1 90 ? 15.791 15.591 -25.593 1.00 63.22 90 PHE A N 1
ATOM 715 C CA . PHE A 1 90 ? 16.012 14.175 -25.921 1.00 63.22 90 PHE A CA 1
ATOM 716 C C . PHE A 1 90 ? 15.487 13.747 -27.301 1.00 63.22 90 PHE A C 1
ATOM 718 O O . PHE A 1 90 ? 15.711 12.606 -27.690 1.00 63.22 90 PHE A O 1
ATOM 725 N N . GLU A 1 91 ? 14.832 14.637 -28.051 1.00 56.72 91 GLU A N 1
ATOM 726 C CA . GLU A 1 91 ? 14.435 14.420 -29.452 1.00 56.72 91 GLU A CA 1
ATOM 727 C C . GLU A 1 91 ? 15.635 14.467 -30.421 1.00 56.72 91 GLU A C 1
ATOM 729 O O . GLU A 1 91 ? 15.588 13.866 -31.491 1.00 56.72 91 GLU A O 1
ATOM 734 N N . GLU A 1 92 ? 16.760 15.090 -30.043 1.00 47.78 92 GLU A N 1
ATOM 735 C CA . GLU A 1 92 ? 18.002 14.955 -30.809 1.00 47.78 92 GLU A CA 1
ATOM 736 C C . GLU A 1 92 ? 18.788 13.704 -30.373 1.00 47.78 92 GLU A C 1
ATOM 738 O O . GLU A 1 92 ? 19.413 13.681 -29.311 1.00 47.78 92 GLU A O 1
ATOM 743 N N . GLU A 1 93 ? 18.890 12.713 -31.266 1.00 45.16 93 GLU A N 1
ATOM 744 C CA . GLU A 1 93 ? 19.813 11.554 -31.234 1.00 45.16 93 GLU A CA 1
ATOM 745 C C . GLU A 1 93 ? 21.308 11.899 -30.980 1.00 45.16 93 GLU A C 1
ATOM 747 O O . GLU A 1 93 ? 22.174 11.024 -30.966 1.00 45.16 93 GLU A O 1
ATOM 752 N N . LYS A 1 94 ? 21.659 13.173 -30.763 1.00 42.34 94 LYS A N 1
ATOM 753 C CA . LYS A 1 94 ? 23.027 13.668 -30.537 1.00 42.34 94 LYS A CA 1
ATOM 754 C C . LYS A 1 94 ? 23.525 13.530 -29.109 1.00 42.34 94 LYS A C 1
ATOM 756 O O . LYS A 1 94 ? 24.709 13.747 -28.859 1.00 42.34 94 LYS A O 1
ATOM 761 N N . ILE A 1 95 ? 22.669 13.125 -28.182 1.00 42.19 95 ILE A N 1
ATOM 762 C CA . ILE A 1 95 ? 23.094 12.737 -26.845 1.00 42.19 95 ILE A CA 1
ATOM 763 C C . ILE A 1 95 ? 23.080 11.205 -26.780 1.00 42.19 95 ILE A C 1
ATOM 765 O O . ILE A 1 95 ? 22.401 10.595 -25.958 1.00 42.19 95 ILE A O 1
ATOM 769 N N . GLN A 1 96 ? 23.929 10.569 -27.602 1.00 38.28 96 GLN A N 1
ATOM 770 C CA . GLN A 1 96 ? 24.640 9.367 -27.156 1.00 38.28 96 GLN A CA 1
ATOM 771 C C . GLN A 1 96 ? 25.535 9.779 -25.980 1.00 38.28 96 GLN A C 1
ATOM 773 O O . GLN A 1 96 ? 26.763 9.787 -26.061 1.00 38.28 96 GLN A O 1
ATOM 778 N N . VAL A 1 97 ? 24.935 10.169 -24.852 1.00 41.34 97 VAL A N 1
ATOM 779 C CA . VAL A 1 97 ? 25.652 10.006 -23.601 1.00 41.34 97 VAL A CA 1
ATOM 780 C C . VAL A 1 97 ? 25.916 8.508 -23.557 1.00 41.34 97 VAL A C 1
ATOM 782 O O . VAL A 1 97 ? 25.020 7.684 -23.737 1.00 41.34 97 VAL A O 1
ATOM 785 N N . ASN A 1 98 ? 27.181 8.146 -23.403 1.00 41.28 98 ASN A N 1
ATOM 786 C CA . ASN A 1 98 ? 27.541 6.878 -22.804 1.00 41.28 98 ASN A CA 1
ATOM 787 C C . ASN A 1 98 ? 26.845 6.856 -21.433 1.00 41.28 98 ASN A C 1
ATOM 789 O O . ASN A 1 98 ? 27.440 7.266 -20.440 1.00 41.28 98 ASN A O 1
ATOM 793 N N . ILE A 1 99 ? 25.549 6.508 -21.377 1.00 43.66 99 ILE A N 1
ATOM 794 C CA . ILE A 1 99 ? 24.722 6.506 -20.159 1.00 43.66 99 ILE A CA 1
ATOM 795 C C . ILE A 1 99 ? 25.094 5.241 -19.377 1.00 43.66 99 ILE A C 1
ATOM 797 O O . ILE A 1 99 ? 24.310 4.326 -19.165 1.00 43.66 99 ILE A O 1
ATOM 801 N N . THR A 1 100 ? 26.361 5.193 -18.985 1.00 45.50 100 THR A N 1
ATOM 802 C CA . THR A 1 100 ? 26.927 4.390 -17.906 1.00 45.50 100 THR A CA 1
ATOM 803 C C . THR A 1 100 ? 26.939 5.179 -16.591 1.00 45.50 100 THR A C 1
ATOM 805 O O . THR A 1 100 ? 27.337 4.648 -15.556 1.00 45.50 100 THR A O 1
ATOM 808 N N . ASP A 1 101 ? 26.473 6.435 -16.585 1.00 54.28 101 ASP A N 1
ATOM 809 C CA . ASP A 1 101 ? 26.428 7.251 -15.374 1.00 54.28 101 ASP A CA 1
ATOM 810 C C . ASP A 1 101 ? 25.224 6.892 -14.506 1.00 54.28 101 ASP A C 1
ATOM 812 O O . ASP A 1 101 ? 24.107 7.395 -14.638 1.00 54.28 101 ASP A O 1
ATOM 816 N N . ASN A 1 102 ? 25.524 6.031 -13.542 1.00 57.25 102 ASN A N 1
ATOM 817 C CA . ASN A 1 102 ? 24.678 5.490 -12.485 1.00 57.25 102 ASN A CA 1
ATOM 818 C C . ASN A 1 102 ? 23.808 6.507 -11.708 1.00 57.25 102 ASN A C 1
ATOM 820 O O . ASN A 1 102 ? 22.958 6.092 -10.928 1.00 57.25 102 ASN A O 1
ATOM 824 N N . LEU A 1 103 ? 24.002 7.818 -11.892 1.00 63.53 103 LEU A N 1
ATOM 825 C CA . LEU A 1 103 ? 23.277 8.900 -11.211 1.00 63.53 103 LEU A CA 1
ATOM 826 C C . LEU A 1 103 ? 22.273 9.641 -12.106 1.00 63.53 103 LEU A C 1
ATOM 828 O O . LEU A 1 103 ? 21.404 10.347 -11.593 1.00 63.53 103 LEU A O 1
ATOM 832 N N . TYR A 1 104 ? 22.343 9.472 -13.427 1.00 68.88 104 TYR A N 1
ATOM 833 C CA . TYR A 1 104 ? 21.472 10.181 -14.364 1.00 68.88 104 TYR A CA 1
ATOM 834 C C . TYR A 1 104 ? 19.990 9.810 -14.184 1.00 68.88 104 TYR A C 1
ATOM 836 O O . TYR A 1 104 ? 19.117 10.682 -14.199 1.00 68.88 104 TYR A O 1
ATOM 844 N N . PHE A 1 105 ? 19.698 8.536 -13.888 1.00 69.06 105 PHE A N 1
ATOM 845 C CA . PHE A 1 105 ? 18.333 8.108 -13.564 1.00 69.06 105 PHE A CA 1
ATOM 846 C C . PHE A 1 105 ? 17.787 8.865 -12.341 1.00 69.06 105 PHE A C 1
ATOM 848 O O . PHE A 1 105 ? 16.624 9.264 -12.329 1.00 69.06 105 PHE A O 1
ATOM 855 N N . LEU A 1 106 ? 18.623 9.092 -11.321 1.00 69.25 106 LEU A N 1
ATOM 856 C CA . LEU A 1 106 ? 18.233 9.785 -10.096 1.00 69.25 106 LEU A CA 1
ATOM 857 C C . LEU A 1 106 ? 17.933 11.257 -10.395 1.00 69.25 106 LEU A C 1
ATOM 859 O O . LEU A 1 106 ? 16.941 11.787 -9.901 1.00 69.25 106 LEU A O 1
ATOM 863 N N . PHE A 1 107 ? 18.736 11.887 -11.257 1.00 75.44 107 PHE A N 1
ATOM 864 C CA . PHE A 1 107 ? 18.509 13.258 -11.710 1.00 75.44 107 PHE A CA 1
ATOM 865 C C . PHE A 1 107 ? 17.165 13.410 -12.431 1.00 75.44 107 PHE A C 1
ATOM 867 O O . PHE A 1 107 ? 16.380 14.282 -12.060 1.00 75.44 107 PHE A O 1
ATOM 874 N N . ILE A 1 108 ? 16.847 12.524 -13.386 1.00 74.94 108 ILE A N 1
ATOM 875 C CA . ILE A 1 108 ? 15.537 12.526 -14.059 1.00 74.94 108 ILE A CA 1
ATOM 876 C C . ILE A 1 108 ? 14.407 12.369 -13.036 1.00 74.94 108 ILE A C 1
ATOM 878 O O . ILE A 1 108 ? 13.432 13.121 -13.056 1.00 74.94 108 ILE A O 1
ATOM 882 N N . ARG A 1 109 ? 14.523 11.408 -12.111 1.00 76.19 109 ARG A N 1
ATOM 883 C CA . ARG A 1 109 ? 13.474 11.158 -11.110 1.00 76.19 109 ARG A CA 1
ATOM 884 C C . ARG A 1 109 ? 13.262 12.365 -10.199 1.00 76.19 109 ARG A C 1
ATOM 886 O O . ARG A 1 109 ? 12.114 12.732 -9.970 1.00 76.19 109 ARG A O 1
ATOM 893 N N . ILE A 1 110 ? 14.338 13.023 -9.767 1.00 79.81 110 ILE A N 1
ATOM 894 C CA . ILE A 1 110 ? 14.276 14.267 -8.989 1.00 79.81 110 ILE A CA 1
ATOM 895 C C . ILE A 1 110 ? 13.648 15.400 -9.806 1.00 79.81 110 ILE A C 1
ATOM 897 O O . ILE A 1 110 ? 12.825 16.138 -9.268 1.00 79.81 110 ILE A O 1
ATOM 901 N N . ALA A 1 111 ? 13.972 15.531 -11.095 1.00 82.44 111 ALA A N 1
ATOM 902 C CA . ALA A 1 111 ? 13.365 16.546 -11.953 1.00 82.44 111 ALA A CA 1
ATOM 903 C C . ALA A 1 111 ? 11.837 16.386 -12.004 1.00 82.44 111 ALA A C 1
ATOM 905 O O . ALA A 1 111 ? 11.106 17.355 -11.827 1.00 82.44 111 ALA A O 1
ATOM 906 N N . TYR A 1 112 ? 11.334 15.155 -12.103 1.00 83.75 112 TYR A N 1
ATOM 907 C CA . TYR A 1 112 ? 9.895 14.875 -12.055 1.00 83.75 112 TYR A CA 1
ATOM 908 C C . TYR A 1 112 ? 9.221 15.117 -10.691 1.00 83.75 112 TYR A C 1
ATOM 910 O O . TYR A 1 112 ? 7.992 15.093 -10.622 1.00 83.75 112 TYR A O 1
ATOM 918 N N . LEU A 1 113 ? 9.971 15.396 -9.616 1.00 87.25 113 LEU A N 1
ATOM 919 C CA . LEU A 1 113 ? 9.401 15.892 -8.354 1.00 87.25 113 LEU A CA 1
ATOM 920 C C . LEU A 1 113 ? 9.137 17.400 -8.376 1.00 87.25 113 LEU A C 1
ATOM 922 O O . LEU A 1 113 ? 8.374 17.892 -7.543 1.00 87.25 113 LEU A O 1
ATOM 926 N N . LEU A 1 114 ? 9.742 18.143 -9.307 1.00 88.81 114 LEU A N 1
ATOM 927 C CA . LEU A 1 114 ? 9.618 19.598 -9.391 1.00 88.81 114 LEU A CA 1
ATOM 928 C C . LEU A 1 114 ? 8.164 20.088 -9.497 1.00 88.81 114 LEU A C 1
ATOM 930 O O . LEU A 1 114 ? 7.830 21.031 -8.783 1.00 88.81 114 LEU A O 1
ATOM 934 N N . PRO A 1 115 ? 7.256 19.453 -10.261 1.00 91.88 115 PRO A N 1
ATOM 935 C CA . PRO A 1 115 ? 5.844 19.836 -10.283 1.00 91.88 115 PRO A CA 1
ATOM 936 C C . PRO A 1 115 ? 5.199 19.794 -8.890 1.00 91.88 115 PRO A C 1
ATOM 938 O O . PRO A 1 115 ? 4.497 20.720 -8.476 1.00 91.88 115 PRO A O 1
ATOM 941 N N . SER A 1 116 ? 5.535 18.766 -8.111 1.00 90.88 116 SER A N 1
ATOM 942 C CA . SER A 1 116 ? 5.094 18.617 -6.727 1.00 90.88 116 SER A CA 1
ATOM 943 C C . SER A 1 116 ? 5.742 19.657 -5.807 1.00 90.88 116 SER A C 1
ATOM 945 O O . SER A 1 116 ? 5.068 20.215 -4.943 1.00 90.88 116 SER A O 1
ATOM 947 N N . ILE A 1 117 ? 7.028 19.974 -6.007 1.00 91.12 117 ILE A N 1
ATOM 948 C CA . ILE A 1 117 ? 7.721 21.063 -5.294 1.00 91.12 117 ILE A CA 1
ATOM 949 C C . ILE A 1 117 ? 6.977 22.385 -5.513 1.00 91.12 117 ILE A C 1
ATOM 951 O O . ILE A 1 117 ? 6.640 23.068 -4.543 1.00 91.12 117 ILE A O 1
ATOM 955 N N . VAL A 1 118 ? 6.673 22.724 -6.771 1.00 93.44 118 VAL A N 1
ATOM 956 C CA . VAL A 1 118 ? 5.936 23.943 -7.129 1.00 93.44 118 VAL A CA 1
ATOM 957 C C . VAL A 1 118 ? 4.569 23.969 -6.447 1.00 93.44 118 VAL A C 1
ATOM 959 O O . VAL A 1 118 ? 4.213 24.987 -5.846 1.00 93.44 118 VAL A O 1
ATOM 962 N N . PHE A 1 119 ? 3.842 22.847 -6.446 1.00 94.44 119 PHE A N 1
ATOM 963 C CA . PHE A 1 119 ? 2.574 22.725 -5.726 1.00 94.44 119 PHE A CA 1
ATOM 964 C C . PHE A 1 119 ? 2.720 23.093 -4.238 1.00 94.44 119 PHE A C 1
ATOM 966 O O . PHE A 1 119 ? 2.013 23.978 -3.751 1.00 94.44 119 PHE A O 1
ATOM 973 N N . PHE A 1 120 ? 3.652 22.469 -3.508 1.00 92.88 120 PHE A N 1
ATOM 974 C CA . PHE A 1 120 ? 3.802 22.698 -2.063 1.00 92.88 120 PHE A CA 1
ATOM 975 C C . PHE A 1 120 ? 4.318 24.103 -1.716 1.00 92.88 120 PHE A C 1
ATOM 977 O O . PHE A 1 120 ? 3.928 24.651 -0.676 1.00 92.88 120 PHE A O 1
ATOM 984 N N . ILE A 1 121 ? 5.141 24.709 -2.580 1.00 92.56 121 ILE A N 1
ATOM 985 C CA . ILE A 1 121 ? 5.591 26.103 -2.441 1.00 92.56 121 ILE A CA 1
ATOM 986 C C . ILE A 1 121 ? 4.405 27.063 -2.590 1.00 92.56 121 ILE A C 1
ATOM 988 O O . ILE A 1 121 ? 4.184 27.902 -1.715 1.00 92.56 121 ILE A O 1
ATOM 992 N N . ILE A 1 122 ? 3.597 26.921 -3.648 1.00 93.62 122 ILE A N 1
ATOM 993 C CA . ILE A 1 122 ? 2.424 27.783 -3.879 1.00 93.62 122 ILE A CA 1
ATOM 994 C C . ILE A 1 122 ? 1.358 27.560 -2.799 1.00 93.62 122 ILE A C 1
ATOM 996 O O . ILE A 1 122 ? 0.699 28.509 -2.369 1.00 93.62 122 ILE A O 1
ATOM 1000 N N . ALA A 1 123 ? 1.237 26.332 -2.286 1.00 89.06 123 ALA A N 1
ATOM 1001 C CA . ALA A 1 123 ? 0.389 26.010 -1.142 1.00 89.06 123 ALA A CA 1
ATOM 1002 C C . ALA A 1 123 ? 0.878 26.627 0.189 1.00 89.06 123 ALA A C 1
ATOM 1004 O O . ALA A 1 123 ? 0.199 26.481 1.204 1.00 89.06 123 ALA A O 1
ATOM 1005 N N . LYS A 1 124 ? 2.005 27.360 0.188 1.00 89.94 124 LYS A N 1
ATOM 1006 C CA . LYS A 1 124 ? 2.606 28.054 1.341 1.00 89.94 124 LYS A CA 1
ATOM 1007 C C . LYS A 1 124 ? 3.056 27.111 2.458 1.00 89.94 124 LYS A C 1
ATOM 1009 O O . LYS A 1 124 ? 2.969 27.438 3.643 1.00 89.94 124 LYS A O 1
ATOM 1014 N N . THR A 1 125 ? 3.569 25.945 2.082 1.00 86.69 125 THR A N 1
ATOM 1015 C CA . THR A 1 125 ? 4.123 24.985 3.039 1.00 86.69 125 THR A CA 1
ATOM 1016 C C . THR A 1 125 ? 5.407 25.535 3.677 1.00 86.69 125 THR A C 1
ATOM 1018 O O . THR A 1 125 ? 6.270 26.043 2.959 1.00 86.69 125 THR A O 1
ATOM 1021 N N . PRO A 1 126 ? 5.596 25.431 5.008 1.00 86.81 126 PRO A N 1
ATOM 1022 C CA . PRO A 1 126 ? 6.809 25.909 5.664 1.00 86.81 126 PRO A CA 1
ATOM 1023 C C . PRO A 1 126 ? 8.072 25.231 5.118 1.00 86.81 126 PRO A C 1
ATOM 1025 O O . PRO A 1 126 ? 8.150 24.003 5.091 1.00 86.81 126 PRO A O 1
ATOM 1028 N N . ALA A 1 127 ? 9.105 26.018 4.796 1.00 85.69 127 ALA A N 1
ATOM 1029 C CA . ALA A 1 127 ? 10.351 25.522 4.198 1.00 85.69 127 ALA A CA 1
ATOM 1030 C C . ALA A 1 127 ? 11.002 24.372 4.989 1.00 85.69 127 ALA A C 1
ATOM 1032 O O . ALA A 1 127 ? 11.462 23.397 4.407 1.00 85.69 127 ALA A O 1
ATOM 1033 N N . LYS A 1 128 ? 10.947 24.424 6.326 1.00 87.56 128 LYS A N 1
ATOM 1034 C CA . LYS A 1 128 ? 11.466 23.368 7.217 1.00 87.56 128 LYS A CA 1
ATOM 1035 C C . LYS A 1 128 ? 10.795 21.994 7.047 1.00 87.56 128 LYS A C 1
ATOM 1037 O O . LYS A 1 128 ? 11.355 20.999 7.486 1.00 87.56 128 LYS A O 1
ATOM 1042 N N . LYS A 1 129 ? 9.585 21.937 6.478 1.00 84.75 129 LYS A N 1
ATOM 1043 C CA . LYS A 1 129 ? 8.818 20.699 6.249 1.00 84.75 129 LYS A CA 1
ATOM 1044 C C . LYS A 1 129 ? 8.990 20.153 4.833 1.00 84.75 129 LYS A C 1
ATOM 1046 O O . LYS A 1 129 ? 8.752 18.966 4.624 1.00 84.75 129 LYS A O 1
ATOM 1051 N N . LEU A 1 130 ? 9.429 20.990 3.889 1.00 86.62 130 LEU A N 1
ATOM 1052 C CA . LEU A 1 130 ? 9.611 20.599 2.492 1.00 86.62 130 LEU A CA 1
ATOM 1053 C C . LEU A 1 130 ? 10.560 19.401 2.329 1.00 86.62 130 LEU A C 1
ATOM 1055 O O . LEU A 1 130 ? 10.155 18.477 1.637 1.00 86.62 130 LEU A O 1
ATOM 1059 N N . PRO A 1 131 ? 11.737 19.308 2.986 1.00 88.88 131 PRO A N 1
ATOM 1060 C CA . PRO A 1 131 ? 12.635 18.166 2.782 1.00 88.88 131 PRO A CA 1
ATOM 1061 C C . PRO A 1 131 ? 11.979 16.811 3.065 1.00 88.88 131 PRO A C 1
ATOM 1063 O O . PRO A 1 131 ? 12.134 15.878 2.284 1.00 88.88 131 PRO A O 1
ATOM 1066 N N . LEU A 1 132 ? 11.193 16.714 4.144 1.00 88.00 132 LEU A N 1
ATOM 1067 C CA . LEU A 1 132 ? 10.479 15.483 4.483 1.00 88.00 132 LEU A CA 1
ATOM 1068 C C . LEU A 1 132 ? 9.365 15.184 3.476 1.00 88.00 132 LEU A C 1
ATOM 1070 O O . LEU A 1 132 ? 9.218 14.042 3.056 1.00 88.00 132 LEU A O 1
ATOM 1074 N N . ILE A 1 133 ? 8.607 16.204 3.063 1.00 88.31 133 ILE A N 1
ATOM 1075 C CA . ILE A 1 133 ? 7.571 16.057 2.032 1.00 88.31 133 ILE A CA 1
ATOM 1076 C C . ILE A 1 133 ? 8.192 15.527 0.738 1.00 88.31 133 ILE A C 1
ATOM 1078 O O . ILE A 1 133 ? 7.700 14.554 0.178 1.00 88.31 133 ILE A O 1
ATOM 1082 N N . LEU A 1 134 ? 9.311 16.104 0.300 1.00 87.88 134 LEU A N 1
ATOM 1083 C CA . LEU A 1 134 ? 10.008 15.675 -0.911 1.00 87.88 134 LEU A CA 1
ATOM 1084 C C . LEU A 1 134 ? 10.572 14.264 -0.793 1.00 87.88 134 LEU A C 1
ATOM 1086 O O . LEU A 1 134 ? 10.471 13.496 -1.744 1.00 87.88 134 LEU A O 1
ATOM 1090 N N . PHE A 1 135 ? 11.095 13.897 0.375 1.00 88.69 135 PHE A N 1
ATOM 1091 C CA . PHE A 1 135 ? 11.539 12.534 0.631 1.00 88.69 135 PHE A CA 1
ATOM 1092 C C . PHE A 1 135 ? 10.387 11.523 0.521 1.00 88.69 135 PHE A C 1
ATOM 1094 O O . PHE A 1 135 ? 10.538 10.493 -0.129 1.00 88.69 135 PHE A O 1
ATOM 1101 N N . VAL A 1 136 ? 9.208 11.832 1.074 1.00 89.75 136 VAL A N 1
ATOM 1102 C CA . VAL A 1 136 ? 8.026 10.959 0.948 1.00 89.75 136 VAL A CA 1
ATOM 1103 C C . VAL A 1 136 ? 7.551 10.861 -0.503 1.00 89.75 136 VAL A C 1
ATOM 1105 O O . VAL A 1 136 ? 7.224 9.772 -0.970 1.00 89.75 136 VAL A O 1
ATOM 1108 N N . LEU A 1 137 ? 7.545 11.966 -1.249 1.00 89.81 137 LEU A N 1
ATOM 1109 C CA . LEU A 1 137 ? 7.171 11.937 -2.665 1.00 89.81 137 LEU A CA 1
ATOM 1110 C C . LEU A 1 137 ? 8.164 11.133 -3.512 1.00 89.81 137 LEU A C 1
ATOM 1112 O O . LEU A 1 137 ? 7.740 10.418 -4.416 1.00 89.81 137 LEU A O 1
ATOM 1116 N N . LEU A 1 138 ? 9.460 11.190 -3.187 1.00 88.81 138 LEU A N 1
ATOM 1117 C CA . LEU A 1 138 ? 10.485 10.362 -3.821 1.00 88.81 138 LEU A CA 1
ATOM 1118 C C . LEU A 1 138 ? 10.242 8.866 -3.562 1.00 88.81 138 LEU A C 1
ATOM 1120 O O . LEU A 1 138 ? 10.326 8.069 -4.496 1.00 88.81 138 LEU A O 1
ATOM 1124 N N . ILE A 1 139 ? 9.891 8.494 -2.323 1.00 90.88 139 ILE A N 1
ATOM 1125 C CA . ILE A 1 139 ? 9.518 7.116 -1.957 1.00 90.88 139 ILE A CA 1
ATOM 1126 C C . ILE A 1 139 ? 8.354 6.625 -2.828 1.00 90.88 139 ILE A C 1
ATOM 1128 O O . ILE A 1 139 ? 8.430 5.542 -3.414 1.00 90.88 139 ILE A O 1
ATOM 1132 N N . LEU A 1 140 ? 7.290 7.425 -2.945 1.00 88.81 140 LEU A N 1
ATOM 1133 C CA . LEU A 1 140 ? 6.113 7.074 -3.744 1.00 88.81 140 LEU A CA 1
ATOM 1134 C C . LEU A 1 140 ? 6.462 6.942 -5.230 1.00 88.81 140 LEU A C 1
ATOM 1136 O O . LEU A 1 140 ? 6.154 5.933 -5.855 1.00 88.81 140 LEU A O 1
ATOM 1140 N N . GLN A 1 141 ? 7.166 7.921 -5.795 1.00 86.75 141 GLN A N 1
ATOM 1141 C CA . GLN A 1 141 ? 7.507 7.918 -7.216 1.00 86.75 141 GLN A CA 1
ATOM 1142 C C . GLN A 1 141 ? 8.400 6.734 -7.611 1.00 86.75 141 GLN A C 1
ATOM 1144 O O . GLN A 1 141 ? 8.220 6.158 -8.686 1.00 86.75 141 GLN A O 1
ATOM 1149 N N . LEU A 1 142 ? 9.378 6.372 -6.774 1.00 85.12 142 LEU A N 1
ATOM 1150 C CA . LEU A 1 142 ? 10.269 5.249 -7.064 1.00 85.12 142 LEU A CA 1
ATOM 1151 C C . LEU A 1 142 ? 9.553 3.908 -6.899 1.00 85.12 142 LEU A C 1
ATOM 1153 O O . LEU A 1 142 ? 9.676 3.057 -7.779 1.00 85.12 142 LEU A O 1
ATOM 1157 N N . SER A 1 143 ? 8.762 3.747 -5.837 1.00 85.75 143 SER A N 1
ATOM 1158 C CA . SER A 1 143 ? 8.035 2.503 -5.569 1.00 85.75 143 SER A CA 1
ATOM 1159 C C . SER A 1 143 ? 6.943 2.203 -6.600 1.00 85.75 143 SER A C 1
ATOM 1161 O O . SER A 1 143 ? 6.814 1.047 -6.998 1.00 85.75 143 SER A O 1
ATOM 1163 N N . TYR A 1 144 ? 6.207 3.201 -7.106 1.00 84.12 144 TYR A N 1
ATOM 1164 C CA . TYR A 1 144 ? 5.111 2.959 -8.056 1.00 84.12 144 TYR A CA 1
ATOM 1165 C C . TYR A 1 144 ? 5.548 2.343 -9.383 1.00 84.12 144 TYR A C 1
ATOM 1167 O O . TYR A 1 144 ? 4.748 1.648 -10.007 1.00 84.12 144 TYR A O 1
ATOM 1175 N N . ASN A 1 145 ? 6.811 2.512 -9.797 1.00 76.69 145 ASN A N 1
ATOM 1176 C CA . ASN A 1 145 ? 7.325 1.813 -10.981 1.00 76.69 145 ASN A CA 1
ATOM 1177 C C . ASN A 1 145 ? 7.186 0.286 -10.842 1.00 76.69 145 ASN A C 1
ATOM 1179 O O . ASN A 1 145 ? 6.993 -0.395 -11.843 1.00 76.69 145 ASN A O 1
ATOM 1183 N N . THR A 1 146 ? 7.250 -0.252 -9.618 1.00 79.31 146 THR A N 1
ATOM 1184 C CA . THR A 1 146 ? 7.014 -1.685 -9.384 1.00 79.31 146 THR A CA 1
ATOM 1185 C C . THR A 1 146 ? 5.555 -2.055 -9.608 1.00 79.31 146 THR A C 1
ATOM 1187 O O . THR A 1 146 ? 5.279 -3.061 -10.247 1.00 79.31 146 THR A O 1
ATOM 1190 N N . THR A 1 147 ? 4.609 -1.230 -9.155 1.00 81.88 147 THR A N 1
ATOM 1191 C CA . THR A 1 147 ? 3.168 -1.504 -9.243 1.00 81.88 147 THR A CA 1
ATOM 1192 C C . THR A 1 147 ? 2.694 -1.629 -10.695 1.00 81.88 147 THR A C 1
ATOM 1194 O O . THR A 1 147 ? 1.869 -2.494 -10.995 1.00 81.88 147 THR A O 1
ATOM 1197 N N . TYR A 1 148 ? 3.262 -0.835 -11.611 1.00 82.81 148 TYR A N 1
ATOM 1198 C CA . TYR A 1 148 ? 2.996 -0.938 -13.055 1.00 82.81 148 TYR A CA 1
ATOM 1199 C C . TYR A 1 148 ? 3.472 -2.260 -13.679 1.00 82.81 148 TYR A C 1
ATOM 1201 O O . TYR A 1 148 ? 2.960 -2.646 -14.721 1.00 82.81 148 TYR A O 1
ATOM 1209 N N . ARG A 1 149 ? 4.367 -3.011 -13.021 1.00 83.50 149 ARG A N 1
ATOM 1210 C CA . ARG A 1 149 ? 4.777 -4.362 -13.450 1.00 83.50 149 ARG A CA 1
ATOM 1211 C C . ARG A 1 149 ? 3.917 -5.493 -12.880 1.00 83.50 149 ARG A C 1
ATOM 1213 O O . ARG A 1 149 ? 4.261 -6.668 -12.987 1.00 83.50 149 ARG A O 1
ATOM 1220 N N . SER A 1 150 ? 2.793 -5.171 -12.245 1.00 83.12 150 SER A N 1
ATOM 1221 C CA . SER A 1 150 ? 1.950 -6.184 -11.603 1.00 83.12 150 SER A CA 1
ATOM 1222 C C . SER A 1 150 ? 1.319 -7.187 -12.576 1.00 83.12 150 SER A C 1
ATOM 1224 O O . SER A 1 150 ? 1.128 -8.335 -12.180 1.00 83.12 150 SER A O 1
ATOM 1226 N N . ALA A 1 151 ? 1.057 -6.802 -13.831 1.00 83.56 151 ALA A N 1
ATOM 1227 C CA . ALA A 1 151 ? 0.555 -7.711 -14.866 1.00 83.56 151 ALA A CA 1
ATOM 1228 C C . ALA A 1 151 ? 1.549 -8.850 -15.157 1.00 83.56 151 ALA A C 1
ATOM 1230 O O . ALA A 1 151 ? 1.181 -10.020 -15.139 1.00 83.56 151 ALA A O 1
ATOM 1231 N N . GLU A 1 152 ? 2.832 -8.519 -15.334 1.00 84.81 152 GLU A N 1
ATOM 1232 C CA . GLU A 1 152 ? 3.907 -9.507 -15.513 1.00 84.81 152 GLU A CA 1
ATOM 1233 C C . GLU A 1 152 ? 4.036 -10.422 -14.289 1.00 84.81 152 GLU A C 1
ATOM 1235 O O . GLU A 1 152 ? 4.210 -11.632 -14.422 1.00 84.81 152 GLU A O 1
ATOM 1240 N N . GLY A 1 153 ? 3.913 -9.848 -13.087 1.00 83.00 153 GLY A N 1
ATOM 1241 C CA . GLY A 1 153 ? 3.926 -10.614 -11.844 1.00 83.00 153 GLY A CA 1
ATOM 1242 C C . GLY A 1 153 ? 2.755 -11.591 -11.748 1.00 83.00 153 GLY A C 1
ATOM 1243 O O . GLY A 1 153 ? 2.936 -12.721 -11.302 1.00 83.00 153 GLY A O 1
ATOM 1244 N N . PHE A 1 154 ? 1.564 -11.183 -12.194 1.00 83.88 154 PHE A N 1
ATOM 1245 C CA . PHE A 1 154 ? 0.394 -12.054 -12.256 1.00 83.88 154 PHE A CA 1
ATOM 1246 C C . PHE A 1 154 ? 0.572 -13.179 -13.275 1.00 83.88 154 PHE A C 1
ATOM 1248 O O . PHE A 1 154 ? 0.351 -14.331 -12.919 1.00 83.88 154 PHE A O 1
ATOM 1255 N N . ASN A 1 155 ? 1.023 -12.867 -14.492 1.00 84.12 155 ASN A N 1
ATOM 1256 C CA . ASN A 1 155 ? 1.260 -13.866 -15.537 1.00 84.12 155 ASN A CA 1
ATOM 1257 C C . ASN A 1 155 ? 2.272 -14.918 -15.078 1.00 84.12 155 ASN A C 1
ATOM 1259 O O . ASN A 1 155 ? 2.050 -16.110 -15.252 1.00 84.12 155 ASN A O 1
ATOM 1263 N N . PHE A 1 156 ? 3.333 -14.494 -14.389 1.00 81.50 156 PHE A N 1
ATOM 1264 C CA . PHE A 1 156 ? 4.280 -15.424 -13.786 1.00 81.50 156 PHE A CA 1
ATOM 1265 C C . PHE A 1 156 ? 3.620 -16.350 -12.751 1.00 81.50 156 PHE A C 1
ATOM 1267 O O . PHE A 1 156 ? 3.879 -17.550 -12.744 1.00 81.50 156 PHE A O 1
ATOM 1274 N N . LEU A 1 157 ? 2.748 -15.829 -11.880 1.00 80.25 157 LEU A N 1
ATOM 1275 C CA . LEU A 1 157 ? 2.018 -16.679 -10.935 1.00 80.25 157 LEU A CA 1
ATOM 1276 C C . LEU A 1 157 ? 1.029 -17.615 -11.640 1.00 80.25 157 LEU A C 1
ATOM 1278 O O . LEU A 1 157 ? 0.897 -18.764 -11.221 1.00 80.25 157 LEU A O 1
ATOM 1282 N N . ASP A 1 158 ? 0.347 -17.151 -12.688 1.00 81.25 158 ASP A N 1
ATOM 1283 C CA . ASP A 1 158 ? -0.550 -17.974 -13.504 1.00 81.25 158 ASP A CA 1
ATOM 1284 C C . ASP A 1 158 ? 0.198 -19.138 -14.162 1.00 81.25 158 ASP A C 1
ATOM 1286 O O . ASP A 1 158 ? -0.269 -20.274 -14.093 1.00 81.25 158 ASP A O 1
ATOM 1290 N N . GLU A 1 159 ? 1.400 -18.887 -14.688 1.00 80.56 159 GLU A N 1
ATOM 1291 C CA . GLU A 1 159 ? 2.299 -19.908 -15.233 1.00 80.56 159 GLU A CA 1
ATOM 1292 C C . GLU A 1 159 ? 2.762 -20.905 -14.159 1.00 80.56 159 GLU A C 1
ATOM 1294 O O . GLU A 1 159 ? 2.657 -22.121 -14.349 1.00 80.56 159 GLU A O 1
ATOM 1299 N N . VAL A 1 160 ? 3.241 -20.409 -13.011 1.00 75.88 160 VAL A N 1
ATOM 1300 C CA . VAL A 1 160 ? 3.768 -21.239 -11.911 1.00 75.88 160 VAL A CA 1
ATOM 1301 C C . VAL A 1 160 ? 2.684 -22.137 -11.317 1.00 75.88 160 VAL A C 1
ATOM 1303 O O . VAL A 1 160 ? 2.913 -23.327 -11.093 1.00 75.88 160 VAL A O 1
ATOM 1306 N N . PHE A 1 161 ? 1.495 -21.587 -11.068 1.00 75.56 161 PHE A N 1
ATOM 1307 C CA . PHE A 1 161 ? 0.386 -22.316 -10.451 1.00 75.56 161 PHE A CA 1
ATOM 1308 C C . PHE A 1 161 ? -0.565 -22.960 -11.463 1.00 75.56 161 PHE A C 1
ATOM 1310 O O . PHE A 1 161 ? -1.485 -23.669 -11.054 1.00 75.56 161 PHE A O 1
ATOM 1317 N N . ARG A 1 162 ? -0.339 -22.751 -12.767 1.00 77.44 162 ARG A N 1
ATOM 1318 C CA . ARG A 1 162 ? -1.177 -23.246 -13.870 1.00 77.44 162 ARG A CA 1
ATOM 1319 C C . ARG A 1 162 ? -2.659 -22.920 -13.661 1.00 77.44 162 ARG A C 1
ATOM 1321 O O . ARG A 1 162 ? -3.513 -23.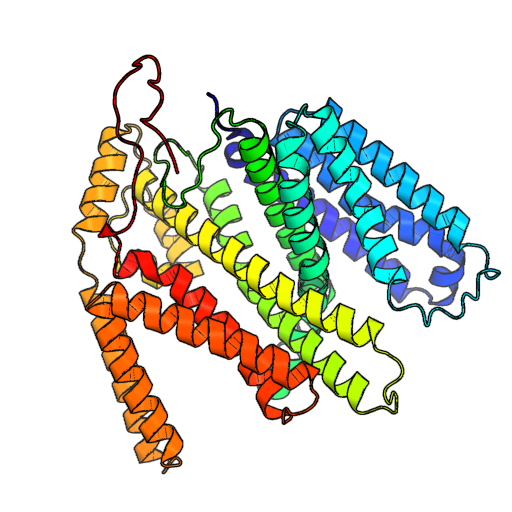789 -13.833 1.00 77.44 162 ARG A O 1
ATOM 1328 N N . MET A 1 163 ? -2.963 -21.689 -13.242 1.00 75.06 163 MET A N 1
ATOM 1329 C CA . MET A 1 163 ? -4.343 -21.301 -12.911 1.00 75.06 163 MET A CA 1
ATOM 1330 C C . MET A 1 163 ? -5.210 -21.126 -14.168 1.00 75.06 163 MET A C 1
ATOM 1332 O O . MET A 1 163 ? -6.427 -21.290 -14.089 1.00 75.06 163 MET A O 1
ATOM 1336 N N . GLY A 1 164 ? -4.598 -20.855 -15.327 1.00 75.44 164 GLY A N 1
ATOM 1337 C CA . GLY A 1 164 ? -5.292 -20.712 -16.608 1.00 75.44 164 GLY A CA 1
ATOM 1338 C C . GLY A 1 164 ? -6.133 -19.437 -16.691 1.00 75.44 164 GLY A C 1
ATOM 1339 O O . GLY A 1 164 ? -7.115 -19.384 -17.435 1.00 75.44 164 GLY A O 1
ATOM 1340 N N . LEU A 1 165 ? -5.788 -18.420 -15.901 1.00 75.44 165 LEU A N 1
ATOM 1341 C CA . LEU A 1 165 ? -6.489 -17.147 -15.840 1.00 75.44 165 LEU A CA 1
ATOM 1342 C C . LEU A 1 165 ? -5.900 -16.191 -16.882 1.00 75.44 165 LEU A C 1
ATOM 1344 O O . LEU A 1 165 ? -4.990 -15.420 -16.602 1.00 75.44 165 LEU A O 1
ATOM 1348 N N . ASN A 1 166 ? -6.461 -16.201 -18.091 1.00 70.25 166 ASN A N 1
ATOM 1349 C CA . ASN A 1 166 ? -6.024 -15.316 -19.173 1.00 70.25 166 ASN A CA 1
ATOM 1350 C C . ASN A 1 166 ? -6.636 -13.905 -19.037 1.00 70.25 166 ASN A C 1
ATOM 1352 O O . ASN A 1 166 ? -7.588 -13.557 -19.739 1.00 70.25 166 ASN A O 1
ATOM 1356 N N . ILE A 1 167 ? -6.139 -13.113 -18.081 1.00 76.62 167 ILE A N 1
ATOM 1357 C CA . ILE A 1 167 ? -6.568 -11.722 -17.879 1.00 76.62 167 ILE A CA 1
ATOM 1358 C C . ILE A 1 167 ? -5.662 -10.792 -18.705 1.00 76.62 167 ILE A C 1
ATOM 1360 O O . ILE A 1 167 ? -4.457 -10.757 -18.462 1.00 76.62 167 ILE A O 1
ATOM 1364 N N . PRO A 1 168 ? -6.208 -9.990 -19.637 1.00 78.00 168 PRO A N 1
ATOM 1365 C CA . PRO A 1 168 ? -5.401 -9.079 -20.445 1.00 78.00 168 PRO A CA 1
ATOM 1366 C C . PRO A 1 168 ? -4.645 -8.017 -19.630 1.00 78.00 168 PRO A C 1
ATOM 1368 O O . PRO A 1 168 ? -5.207 -7.396 -18.723 1.00 78.00 168 PRO A O 1
ATOM 1371 N N . SER A 1 169 ? -3.396 -7.727 -20.014 1.00 75.06 169 SER A N 1
ATOM 1372 C CA . SER A 1 169 ? -2.521 -6.764 -19.320 1.00 75.06 169 SER A CA 1
ATOM 1373 C C . SER A 1 169 ? -3.086 -5.340 -19.251 1.00 75.06 169 SER A C 1
ATOM 1375 O O . SER A 1 169 ? -2.891 -4.661 -18.246 1.00 75.06 169 SER A O 1
ATOM 1377 N N . TYR A 1 170 ? -3.844 -4.888 -20.258 1.00 77.19 170 TYR A N 1
ATOM 1378 C CA . TYR A 1 170 ? -4.452 -3.549 -20.240 1.00 77.19 170 TYR A CA 1
ATOM 1379 C C . TYR A 1 170 ? -5.452 -3.380 -19.082 1.00 77.19 170 TYR A C 1
ATOM 1381 O O . TYR A 1 170 ? -5.570 -2.296 -18.515 1.00 77.19 170 TYR A O 1
ATOM 1389 N N . ILE A 1 171 ? -6.133 -4.457 -18.657 1.00 82.00 171 ILE A N 1
ATOM 1390 C CA . ILE A 1 171 ? -7.035 -4.416 -17.496 1.00 82.00 171 ILE A CA 1
ATOM 1391 C C . ILE A 1 171 ? -6.227 -4.126 -16.228 1.00 82.00 171 ILE A C 1
ATOM 1393 O O . ILE A 1 171 ? -6.627 -3.286 -15.421 1.00 82.00 171 ILE A O 1
ATOM 1397 N N . PHE A 1 172 ? -5.070 -4.775 -16.066 1.00 82.19 172 PHE A N 1
ATOM 1398 C CA . PHE A 1 172 ? -4.161 -4.490 -14.957 1.00 82.19 172 PHE A CA 1
ATOM 1399 C C . PHE A 1 172 ? -3.671 -3.045 -14.993 1.00 82.19 172 PHE A C 1
ATOM 1401 O O . PHE A 1 172 ? -3.727 -2.378 -13.963 1.00 82.19 172 PHE A O 1
ATOM 1408 N N . ASN A 1 173 ? -3.260 -2.535 -16.155 1.00 82.19 173 ASN A N 1
ATOM 1409 C CA . ASN A 1 173 ? -2.769 -1.163 -16.283 1.00 82.19 173 ASN A CA 1
ATOM 1410 C C . ASN A 1 173 ? -3.822 -0.124 -15.884 1.00 82.19 173 ASN A C 1
ATOM 1412 O O . ASN A 1 173 ? -3.510 0.810 -15.140 1.00 82.19 173 ASN A O 1
ATOM 1416 N N . VAL A 1 174 ? -5.082 -0.315 -16.296 1.00 86.69 174 VAL A N 1
ATOM 1417 C CA . VAL A 1 174 ? -6.199 0.543 -15.870 1.00 86.69 174 VAL A CA 1
ATOM 1418 C C . VAL A 1 174 ? -6.349 0.509 -14.345 1.00 86.69 174 VAL A C 1
ATOM 1420 O O . VAL A 1 174 ? -6.395 1.560 -13.702 1.00 86.69 174 VAL A O 1
ATOM 1423 N N . LEU A 1 175 ? -6.393 -0.687 -13.744 1.00 89.50 175 LEU A N 1
ATOM 1424 C CA . LEU A 1 175 ? -6.568 -0.847 -12.295 1.00 89.50 175 LEU A CA 1
ATOM 1425 C C . LEU A 1 175 ? -5.402 -0.239 -11.505 1.00 89.50 175 LEU A C 1
ATOM 1427 O O . LEU A 1 175 ? -5.627 0.472 -10.522 1.00 89.50 175 LEU A O 1
ATOM 1431 N N . VAL A 1 176 ? -4.166 -0.479 -11.946 1.00 89.19 176 VAL A N 1
ATOM 1432 C CA . VAL A 1 176 ? -2.954 0.081 -11.341 1.00 89.19 176 VAL A CA 1
ATOM 1433 C C . VAL A 1 176 ? -2.966 1.598 -11.430 1.00 89.19 176 VAL A C 1
ATOM 1435 O O . VAL A 1 176 ? -2.735 2.251 -10.415 1.00 89.19 176 VAL A O 1
ATOM 1438 N N . SER A 1 177 ? -3.286 2.163 -12.596 1.00 87.12 177 SER A N 1
ATOM 1439 C CA . SER A 1 177 ? -3.344 3.613 -12.795 1.00 87.12 177 SER A CA 1
ATOM 1440 C C . SER A 1 177 ? -4.318 4.266 -11.817 1.00 87.12 177 SER A C 1
ATOM 1442 O O . SER A 1 177 ? -3.965 5.223 -11.130 1.00 87.12 177 SER A O 1
ATOM 1444 N N . ILE A 1 178 ? -5.514 3.691 -11.656 1.00 90.38 178 ILE A N 1
ATOM 1445 C CA . ILE A 1 178 ? -6.508 4.186 -10.696 1.00 90.38 178 ILE A CA 1
ATOM 1446 C C . ILE A 1 178 ? -5.970 4.146 -9.268 1.00 90.38 178 ILE A C 1
ATOM 1448 O O . ILE A 1 178 ? -6.083 5.123 -8.523 1.00 90.38 178 ILE A O 1
ATOM 1452 N N . ILE A 1 179 ? -5.380 3.018 -8.881 1.00 91.38 179 ILE A N 1
ATOM 1453 C CA . ILE A 1 179 ? -4.882 2.802 -7.525 1.00 91.38 179 ILE A CA 1
ATOM 1454 C C . ILE A 1 179 ? -3.725 3.743 -7.208 1.00 91.38 179 ILE A C 1
ATOM 1456 O O . ILE A 1 179 ? -3.763 4.431 -6.189 1.00 91.38 179 ILE A O 1
ATOM 1460 N N . VAL A 1 180 ? -2.733 3.831 -8.093 1.00 90.38 180 VAL A N 1
ATOM 1461 C CA . VAL A 1 180 ? -1.574 4.715 -7.941 1.00 90.38 180 VAL A CA 1
ATOM 1462 C C . VAL A 1 180 ? -2.022 6.170 -7.856 1.00 90.38 180 VAL A C 1
ATOM 1464 O O . VAL A 1 180 ? -1.580 6.888 -6.958 1.00 90.38 180 VAL A O 1
ATOM 1467 N N . SER A 1 181 ? -2.940 6.614 -8.717 1.00 89.50 181 SER A N 1
ATOM 1468 C CA . SER A 1 181 ? -3.453 7.986 -8.689 1.00 89.50 181 SER A CA 1
ATOM 1469 C C . SER A 1 181 ? -4.199 8.308 -7.394 1.00 89.50 181 SER A C 1
ATOM 1471 O O . SER A 1 181 ? -3.952 9.356 -6.797 1.00 89.50 181 SER A O 1
ATOM 1473 N N . VAL A 1 182 ? -5.075 7.418 -6.914 1.00 90.69 182 VAL A N 1
ATOM 1474 C CA . VAL A 1 182 ? -5.834 7.658 -5.676 1.00 90.69 182 VAL A CA 1
ATOM 1475 C C . VAL A 1 182 ? -4.928 7.595 -4.441 1.00 90.69 182 VAL A C 1
ATOM 1477 O O . VAL A 1 182 ? -5.039 8.468 -3.581 1.00 90.69 182 VAL A O 1
ATOM 1480 N N . ILE A 1 183 ? -3.994 6.639 -4.348 1.00 91.94 183 ILE A N 1
ATOM 1481 C 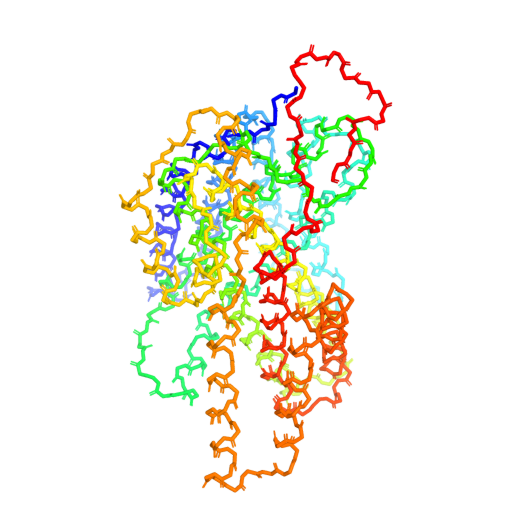CA . ILE A 1 183 ? -3.027 6.580 -3.232 1.00 91.94 183 ILE A CA 1
ATOM 1482 C C . ILE A 1 183 ? -2.138 7.827 -3.235 1.00 91.94 183 ILE A C 1
ATOM 1484 O O . ILE A 1 183 ? -1.937 8.436 -2.184 1.00 91.94 183 ILE A O 1
ATOM 1488 N N . SER A 1 184 ? -1.662 8.255 -4.408 1.00 90.06 184 SER A N 1
ATOM 1489 C CA . SER A 1 184 ? -0.875 9.486 -4.548 1.00 90.06 184 SER A CA 1
ATOM 1490 C C . SER A 1 184 ? -1.655 10.697 -4.068 1.00 90.06 184 SER A C 1
ATOM 1492 O O . SER A 1 184 ? -1.135 11.492 -3.294 1.00 90.06 184 SER A O 1
ATOM 1494 N N . LEU A 1 185 ? -2.917 10.822 -4.469 1.00 90.81 185 LEU A N 1
ATOM 1495 C CA . LEU A 1 185 ? -3.765 11.925 -4.043 1.00 90.81 185 LEU A CA 1
ATOM 1496 C C . LEU A 1 185 ? -3.936 11.949 -2.520 1.00 90.81 185 LEU A C 1
ATOM 1498 O O . LEU A 1 185 ? -3.745 12.994 -1.901 1.00 90.81 185 LEU A O 1
ATOM 1502 N N . VAL A 1 186 ? -4.256 10.800 -1.916 1.00 88.25 186 VAL A N 1
ATOM 1503 C CA . VAL A 1 186 ? -4.381 10.668 -0.458 1.00 88.25 186 VAL A CA 1
ATOM 1504 C C . VAL A 1 186 ? -3.077 11.083 0.220 1.00 88.25 186 VAL A C 1
ATOM 1506 O O . VAL A 1 186 ? -3.103 11.897 1.141 1.00 88.25 186 VAL A O 1
ATOM 1509 N N . ALA A 1 187 ? -1.930 10.608 -0.272 1.00 88.81 187 ALA A N 1
ATOM 1510 C CA . ALA A 1 187 ? -0.630 10.988 0.264 1.00 88.81 187 ALA A CA 1
ATOM 1511 C C . ALA A 1 187 ? -0.360 12.495 0.136 1.00 88.81 187 ALA A C 1
ATOM 1513 O O . ALA A 1 187 ? 0.087 13.112 1.098 1.00 88.81 187 ALA A O 1
ATOM 1514 N N . PHE A 1 188 ? -0.680 13.120 -1.001 1.00 89.62 188 PHE A N 1
ATOM 1515 C CA . PHE A 1 188 ? -0.560 14.570 -1.176 1.00 89.62 188 PHE A CA 1
ATOM 1516 C C . PHE A 1 188 ? -1.434 15.344 -0.188 1.00 89.62 188 PHE A C 1
ATOM 1518 O O . PHE A 1 188 ? -0.972 16.324 0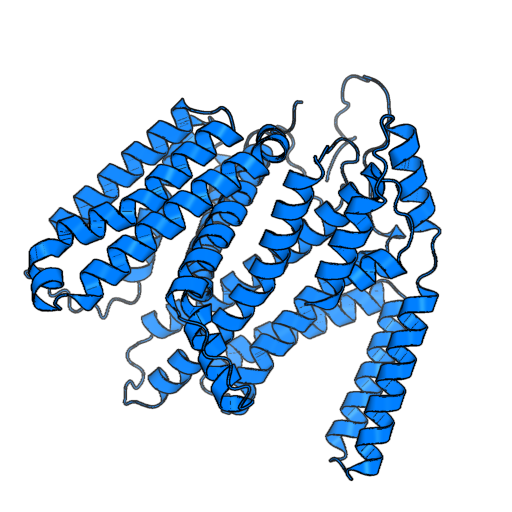.396 1.00 89.62 188 PHE A O 1
ATOM 1525 N N . CYS A 1 189 ? -2.676 14.909 0.027 1.00 86.38 189 CYS A N 1
ATOM 1526 C CA . CYS A 1 189 ? -3.570 15.536 0.995 1.00 86.38 189 CYS A CA 1
ATOM 1527 C C . CYS A 1 189 ? -3.043 15.399 2.431 1.00 86.38 189 CYS A C 1
ATOM 1529 O O . CYS A 1 189 ? -3.038 16.382 3.172 1.00 86.38 189 CYS A O 1
ATOM 1531 N N . GLU A 1 190 ? -2.537 14.226 2.815 1.00 84.19 190 GLU A N 1
ATOM 1532 C CA . GLU A 1 190 ? -1.931 14.010 4.135 1.00 84.19 190 GLU A CA 1
ATOM 1533 C C . GLU A 1 190 ? -0.628 14.809 4.317 1.00 84.19 190 GLU A C 1
ATOM 1535 O O . GLU A 1 190 ? -0.408 15.407 5.371 1.00 84.19 190 GLU A O 1
ATOM 1540 N N . LEU A 1 191 ? 0.211 14.908 3.282 1.00 86.88 191 LEU A N 1
ATOM 1541 C CA . LEU A 1 191 ? 1.419 15.740 3.294 1.00 86.88 191 LEU A CA 1
ATOM 1542 C C . LEU A 1 191 ? 1.089 17.234 3.367 1.00 86.88 191 LEU A C 1
ATOM 1544 O O . LEU A 1 191 ? 1.807 17.989 4.023 1.00 86.88 191 LEU A O 1
ATOM 1548 N N . LEU A 1 192 ? -0.008 17.668 2.742 1.00 85.50 192 LEU A N 1
ATOM 1549 C CA . LEU A 1 192 ? -0.499 19.039 2.848 1.00 85.50 192 LEU A CA 1
ATOM 1550 C C . LEU A 1 192 ? -1.002 19.334 4.267 1.00 85.50 192 LEU A C 1
ATOM 1552 O O . LEU A 1 192 ? -0.614 20.352 4.836 1.00 85.50 192 LEU A O 1
ATOM 1556 N N . ASN A 1 193 ? -1.759 18.416 4.878 1.00 80.25 193 ASN A N 1
ATOM 1557 C CA . ASN A 1 193 ? -2.156 18.510 6.289 1.00 80.25 193 ASN A CA 1
ATOM 1558 C C . ASN A 1 193 ? -0.930 18.595 7.208 1.00 80.25 193 ASN A C 1
ATOM 1560 O O . ASN A 1 193 ? -0.857 19.442 8.103 1.00 80.25 193 ASN A O 1
ATOM 1564 N N . PHE A 1 194 ? 0.082 17.760 6.954 1.00 80.56 194 PHE A N 1
ATOM 1565 C CA . PHE A 1 194 ? 1.355 17.832 7.660 1.00 80.56 194 PHE A CA 1
ATOM 1566 C C . PHE A 1 194 ? 2.035 19.192 7.465 1.00 80.56 194 PHE A C 1
ATOM 1568 O O . PHE A 1 194 ? 2.532 19.763 8.437 1.00 80.56 194 PHE A O 1
ATOM 1575 N N . GLY A 1 195 ? 2.040 19.733 6.246 1.00 79.38 195 GLY A N 1
ATOM 1576 C CA . GLY A 1 195 ? 2.587 21.047 5.918 1.00 79.38 195 GLY A CA 1
ATOM 1577 C C . GLY A 1 195 ? 1.905 22.192 6.671 1.00 79.38 195 GLY A C 1
ATOM 1578 O O . GLY A 1 195 ? 2.593 23.041 7.242 1.00 79.38 195 GLY A O 1
ATOM 1579 N N . GLU A 1 196 ? 0.573 22.185 6.728 1.00 75.62 196 GLU A N 1
ATOM 1580 C CA . GLU A 1 196 ? -0.249 23.246 7.330 1.00 75.62 196 GLU A CA 1
ATOM 1581 C C . GLU A 1 196 ? -0.261 23.212 8.870 1.00 75.62 196 GLU A C 1
ATOM 1583 O O . GLU A 1 196 ? -0.424 24.255 9.513 1.00 75.62 196 GLU A O 1
ATOM 1588 N N . ASN A 1 197 ? -0.020 22.050 9.488 1.00 69.19 197 ASN A N 1
ATOM 1589 C CA . ASN A 1 197 ? 0.029 21.934 10.946 1.00 69.19 197 ASN A CA 1
ATOM 1590 C C . ASN A 1 197 ? 1.129 22.826 11.556 1.00 69.19 197 ASN A C 1
ATOM 1592 O O . ASN A 1 197 ? 2.310 22.718 11.222 1.00 69.19 197 ASN A O 1
ATOM 1596 N N . ARG A 1 198 ? 0.769 23.712 12.495 1.00 53.78 198 ARG A N 1
ATOM 1597 C CA . ARG A 1 198 ? 1.725 24.636 13.146 1.00 53.78 198 ARG A CA 1
ATOM 1598 C C . ARG A 1 198 ? 2.608 23.961 14.206 1.00 53.78 198 ARG A C 1
ATOM 1600 O O . ARG A 1 198 ? 3.686 24.474 14.513 1.00 53.78 198 ARG A O 1
ATOM 1607 N N . ASN A 1 199 ? 2.204 22.790 14.698 1.00 50.91 199 ASN A N 1
ATOM 1608 C CA . ASN A 1 199 ? 2.908 22.054 15.749 1.00 50.91 199 ASN A CA 1
ATOM 1609 C C . ASN A 1 199 ? 4.068 21.196 15.201 1.00 50.91 199 ASN A C 1
ATOM 1611 O O . ASN A 1 199 ? 4.047 20.735 14.056 1.00 50.91 199 ASN A O 1
ATOM 1615 N N . ARG A 1 200 ? 5.125 21.056 16.021 1.00 43.66 200 ARG A N 1
ATOM 1616 C CA . ARG A 1 200 ? 6.415 20.409 15.687 1.00 43.66 200 ARG A CA 1
ATOM 1617 C C . ARG A 1 200 ? 6.563 18.970 16.190 1.00 43.66 200 ARG A C 1
ATOM 1619 O O . ARG A 1 200 ? 7.575 18.352 15.877 1.00 43.66 200 ARG A O 1
ATOM 1626 N N . GLY A 1 201 ? 5.659 18.476 17.028 1.00 42.84 201 GLY A N 1
ATOM 1627 C CA . GLY A 1 201 ? 5.873 17.173 17.655 1.00 42.84 201 GLY A CA 1
ATOM 1628 C C . GLY A 1 201 ? 5.661 16.023 16.683 1.00 42.84 201 GLY A C 1
ATOM 1629 O O . GLY A 1 201 ? 5.118 16.211 15.604 1.00 42.84 201 GLY A O 1
ATOM 1630 N N . TRP A 1 202 ? 6.146 14.857 17.077 1.00 41.88 202 TRP A N 1
ATOM 1631 C CA . TRP A 1 202 ? 6.010 13.596 16.378 1.00 41.88 202 TRP A CA 1
ATOM 1632 C C . TRP A 1 202 ? 5.310 12.652 17.322 1.00 41.88 202 TRP A C 1
ATOM 1634 O O . TRP A 1 202 ? 5.798 12.405 18.420 1.00 41.88 202 TRP A O 1
ATOM 1644 N N . SER A 1 203 ? 4.253 12.043 16.859 1.00 43.81 203 SER A N 1
ATOM 1645 C CA . SER A 1 203 ? 3.815 10.753 17.376 1.00 43.81 203 SER A CA 1
ATOM 1646 C C . SER A 1 203 ? 2.966 10.084 16.289 1.00 43.81 203 SER A C 1
ATOM 1648 O O . SER A 1 203 ? 3.030 10.504 15.133 1.00 43.81 203 SER A O 1
ATOM 1650 N N . LEU A 1 204 ? 2.247 9.016 16.564 1.00 45.16 204 LEU A N 1
ATOM 1651 C CA . LEU A 1 204 ? 1.954 8.057 15.502 1.00 45.16 204 LEU A CA 1
ATOM 1652 C C . LEU A 1 204 ? 0.647 7.279 15.666 1.00 45.16 204 LEU A C 1
ATOM 1654 O O . LEU A 1 204 ? 0.488 6.214 15.070 1.00 45.16 204 LEU A O 1
ATOM 1658 N N . HIS A 1 205 ? -0.301 7.768 16.454 1.00 49.84 205 HIS A N 1
ATOM 1659 C CA . HIS A 1 205 ? -1.329 6.927 17.054 1.00 49.84 205 HIS A CA 1
ATOM 1660 C C . HIS A 1 205 ? -2.752 7.482 17.075 1.00 49.84 205 HIS A C 1
ATOM 1662 O O . HIS A 1 205 ? -3.641 6.727 17.454 1.00 49.84 205 HIS A O 1
ATOM 1668 N N . ILE A 1 206 ? -3.026 8.705 16.618 1.00 57.53 206 ILE A N 1
ATOM 1669 C CA . ILE A 1 206 ? -4.375 9.266 16.774 1.00 57.53 206 ILE A CA 1
ATOM 1670 C C . ILE A 1 206 ? -5.381 8.731 15.734 1.00 57.53 206 ILE A C 1
ATOM 1672 O O . ILE A 1 206 ? -5.353 9.094 14.552 1.00 57.53 206 ILE A O 1
ATOM 1676 N N . ILE A 1 207 ? -6.337 7.928 16.209 1.00 64.75 207 ILE A N 1
ATOM 1677 C CA . ILE A 1 207 ? -7.627 7.701 15.537 1.00 64.75 207 ILE A CA 1
ATOM 1678 C C . ILE A 1 207 ? -8.432 9.001 15.641 1.00 64.75 207 ILE A C 1
ATOM 1680 O O . ILE A 1 207 ? -8.610 9.526 16.743 1.00 64.75 207 ILE A O 1
ATOM 1684 N N . ASN A 1 208 ? -8.930 9.525 14.514 1.00 68.00 208 ASN A N 1
ATOM 1685 C CA . ASN A 1 208 ? -9.768 10.723 14.510 1.00 68.00 208 ASN A CA 1
ATOM 1686 C C . ASN A 1 208 ? -11.244 10.364 14.255 1.00 68.00 208 ASN A C 1
ATOM 1688 O O . ASN A 1 208 ? -11.670 10.309 13.099 1.00 68.00 208 ASN A O 1
ATOM 1692 N N . PRO A 1 209 ? -12.061 10.174 15.307 1.00 61.53 209 PRO A N 1
ATOM 1693 C CA . PRO A 1 209 ? -13.495 9.889 15.164 1.00 61.53 209 PRO A CA 1
ATOM 1694 C C . PRO A 1 209 ? -14.306 11.036 14.534 1.00 61.53 209 PRO A C 1
ATOM 1696 O O . PRO A 1 209 ? -15.466 10.848 14.164 1.00 61.53 209 PRO A O 1
ATOM 1699 N N . GLY A 1 210 ? -13.710 12.220 14.359 1.00 62.59 210 GLY A N 1
ATOM 1700 C CA . GLY A 1 210 ? -14.286 13.313 13.580 1.00 62.59 210 GLY A CA 1
ATOM 1701 C C . GLY A 1 210 ? -14.106 13.166 12.064 1.00 62.59 210 GLY A C 1
ATOM 1702 O O . GLY A 1 210 ? -14.564 14.036 11.319 1.00 62.59 210 GLY A O 1
ATOM 1703 N N . ASN A 1 211 ? -13.397 12.147 11.571 1.00 71.88 211 ASN A N 1
ATOM 1704 C CA . ASN A 1 211 ? -13.359 11.842 10.142 1.00 71.88 211 ASN A CA 1
ATOM 1705 C C . ASN A 1 211 ? -14.677 11.194 9.719 1.00 71.88 211 ASN A C 1
ATOM 1707 O O . ASN A 1 211 ? -15.165 10.270 10.359 1.00 71.88 211 ASN A O 1
ATOM 1711 N N . GLU A 1 212 ? -15.260 11.696 8.633 1.00 70.62 212 GLU A N 1
ATOM 1712 C CA . GLU A 1 212 ? -16.524 11.184 8.120 1.00 70.62 212 GLU A CA 1
ATOM 1713 C C . GLU A 1 212 ? -16.348 10.636 6.717 1.00 70.62 212 GLU A C 1
ATOM 1715 O O . GLU A 1 212 ? -15.919 11.347 5.805 1.00 70.62 212 GLU A O 1
ATOM 1720 N N . TYR A 1 213 ? -16.754 9.384 6.545 1.00 75.88 213 TYR A N 1
ATOM 1721 C CA . TYR A 1 213 ? -16.699 8.691 5.272 1.00 75.88 213 TYR A CA 1
ATOM 1722 C C . TYR A 1 213 ? -18.118 8.351 4.829 1.00 75.88 213 TYR A C 1
ATOM 1724 O O . TYR A 1 213 ? -18.854 7.674 5.553 1.00 75.88 213 TYR A O 1
ATOM 1732 N N . SER A 1 214 ? -18.515 8.790 3.633 1.00 82.81 214 SER A N 1
ATOM 1733 C CA . SER A 1 214 ? -19.706 8.230 2.987 1.00 82.81 214 SER A CA 1
ATOM 1734 C C . SER A 1 214 ? -19.453 6.753 2.660 1.00 82.81 214 SER A C 1
ATOM 1736 O O . SER A 1 214 ? -18.303 6.350 2.474 1.00 82.81 214 SER A O 1
ATOM 1738 N N . LYS A 1 215 ? -20.507 5.933 2.562 1.00 86.44 215 LYS A N 1
ATOM 1739 C CA . LYS A 1 215 ? -20.364 4.499 2.241 1.00 86.44 215 LYS A CA 1
ATOM 1740 C C . LYS A 1 215 ? -19.580 4.271 0.939 1.00 86.44 215 LYS A C 1
ATOM 1742 O O . LYS A 1 215 ? -18.701 3.414 0.895 1.00 86.44 215 LYS A O 1
ATOM 1747 N N . VAL A 1 216 ? -19.844 5.080 -0.090 1.00 87.50 216 VAL A N 1
ATOM 1748 C CA . VAL A 1 216 ? -19.151 5.004 -1.389 1.00 87.50 216 VAL A CA 1
ATOM 1749 C C . VAL A 1 216 ? -17.670 5.354 -1.242 1.00 87.50 216 VAL A C 1
ATOM 1751 O O . VAL A 1 216 ? -16.816 4.565 -1.637 1.00 87.50 216 VAL A O 1
ATOM 1754 N N . ASN A 1 217 ? -17.351 6.486 -0.610 1.00 88.12 217 ASN A N 1
ATOM 1755 C CA . ASN A 1 217 ? -15.963 6.931 -0.455 1.00 88.12 217 ASN A CA 1
ATOM 1756 C C . ASN A 1 217 ? -15.154 5.971 0.424 1.00 88.12 217 ASN A C 1
ATOM 1758 O O . ASN A 1 217 ? -13.999 5.689 0.121 1.00 88.12 217 ASN A O 1
ATOM 1762 N N . ALA A 1 218 ? -15.774 5.429 1.477 1.00 88.50 218 ALA A N 1
ATOM 1763 C CA . ALA A 1 218 ? -15.174 4.399 2.316 1.00 88.50 218 ALA A CA 1
ATOM 1764 C C . ALA A 1 218 ? -14.850 3.133 1.511 1.00 88.50 218 ALA A C 1
ATOM 1766 O O . ALA A 1 218 ? -13.780 2.559 1.668 1.00 88.50 218 ALA A O 1
ATOM 1767 N N . THR A 1 219 ? -15.756 2.716 0.626 1.00 91.25 219 THR A N 1
ATOM 1768 C CA . THR A 1 219 ? -15.567 1.521 -0.209 1.00 91.25 219 THR A CA 1
ATOM 1769 C C . THR A 1 219 ? -14.440 1.705 -1.209 1.00 91.25 219 THR A C 1
ATOM 1771 O O . THR A 1 219 ? -13.582 0.833 -1.321 1.00 91.25 219 THR A O 1
ATOM 1774 N N . VAL A 1 220 ? -14.405 2.857 -1.882 1.00 91.00 220 VAL A N 1
ATOM 1775 C CA . VAL A 1 220 ? -13.310 3.227 -2.784 1.00 91.00 220 VAL A CA 1
ATOM 1776 C C . VAL A 1 220 ? -11.978 3.189 -2.039 1.00 91.00 220 VAL A C 1
ATOM 1778 O O . VAL A 1 220 ? -11.041 2.547 -2.502 1.00 91.00 220 VAL A O 1
ATOM 1781 N N . LEU A 1 221 ? -11.901 3.826 -0.868 1.00 91.19 221 LEU A N 1
ATOM 1782 C CA . LEU A 1 221 ? -10.665 3.904 -0.094 1.00 91.19 221 LEU A CA 1
ATOM 1783 C C . LEU A 1 221 ? -10.209 2.527 0.404 1.00 91.19 221 LEU A C 1
ATOM 1785 O O . LEU A 1 221 ? -9.042 2.177 0.243 1.00 91.19 221 LEU A O 1
ATOM 1789 N N . PHE A 1 222 ? -11.132 1.727 0.946 1.00 93.31 222 PHE A N 1
ATOM 1790 C CA . PHE A 1 222 ? -10.863 0.352 1.367 1.00 93.31 222 PHE A CA 1
ATOM 1791 C C . PHE A 1 222 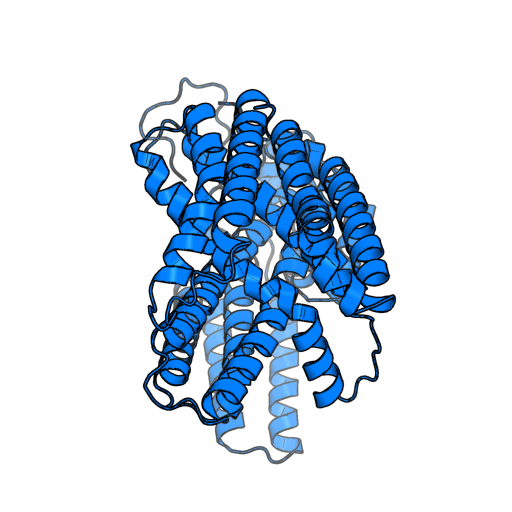? -10.288 -0.477 0.217 1.00 93.31 222 PHE A C 1
ATOM 1793 O O . PHE A 1 222 ? -9.246 -1.115 0.369 1.00 93.31 222 PHE A O 1
ATOM 1800 N N . TRP A 1 223 ? -10.952 -0.444 -0.940 1.00 92.19 223 TRP A N 1
ATOM 1801 C CA . TRP A 1 223 ? -10.573 -1.242 -2.098 1.00 92.19 223 TRP A CA 1
ATOM 1802 C C . TRP A 1 223 ? -9.237 -0.792 -2.687 1.00 92.19 223 TRP A C 1
ATOM 1804 O O . TRP A 1 223 ? -8.352 -1.621 -2.868 1.00 92.19 223 TRP A O 1
ATOM 1814 N N . VAL A 1 224 ? -9.042 0.512 -2.894 1.00 93.38 224 VAL A N 1
ATOM 1815 C CA . VAL A 1 224 ? -7.796 1.062 -3.445 1.00 93.38 224 VAL A CA 1
ATOM 1816 C C . VAL A 1 224 ? -6.593 0.719 -2.569 1.00 93.38 224 VAL A C 1
ATOM 1818 O O . VAL A 1 224 ? -5.584 0.244 -3.082 1.00 93.38 224 VAL A O 1
ATOM 1821 N N . LEU A 1 225 ? -6.683 0.924 -1.251 1.00 94.06 225 LEU A N 1
ATOM 1822 C CA . LEU A 1 225 ? -5.565 0.644 -0.345 1.00 94.06 225 LEU A CA 1
ATOM 1823 C C . LEU A 1 225 ? -5.263 -0.856 -0.282 1.00 94.06 225 LEU A C 1
ATOM 1825 O O . LEU A 1 225 ? -4.103 -1.265 -0.310 1.00 94.06 225 LEU A O 1
ATOM 1829 N N . LYS A 1 226 ? -6.310 -1.685 -0.226 1.00 93.19 226 LYS A N 1
ATOM 1830 C CA . LYS A 1 226 ? -6.164 -3.137 -0.154 1.00 93.19 226 LYS A CA 1
ATOM 1831 C C . LYS A 1 226 ? -5.589 -3.707 -1.450 1.00 93.19 226 LYS A C 1
ATOM 1833 O O . LYS A 1 226 ? -4.609 -4.442 -1.400 1.00 93.19 226 LYS A O 1
ATOM 1838 N N . CYS A 1 227 ? -6.138 -3.335 -2.604 1.00 92.06 227 CYS A N 1
ATOM 1839 C CA . CYS A 1 227 ? -5.605 -3.727 -3.907 1.00 92.06 227 CYS A CA 1
ATOM 1840 C C . CYS A 1 227 ? -4.201 -3.161 -4.144 1.00 92.06 227 CYS A C 1
ATOM 1842 O O . CYS A 1 227 ? -3.366 -3.865 -4.699 1.00 92.06 227 CYS A O 1
ATOM 1844 N N . GLY A 1 228 ? -3.901 -1.952 -3.660 1.00 93.56 228 GLY A N 1
ATOM 1845 C CA . GLY A 1 228 ? -2.561 -1.367 -3.713 1.00 93.56 228 GLY A CA 1
ATOM 1846 C C . GLY A 1 228 ? -1.495 -2.246 -3.065 1.00 93.56 228 GLY A C 1
ATOM 1847 O O . GLY A 1 228 ? -0.448 -2.462 -3.664 1.00 93.56 228 GLY A O 1
ATOM 1848 N N . ILE A 1 229 ? -1.778 -2.840 -1.899 1.00 93.75 229 ILE A N 1
ATOM 1849 C CA . ILE A 1 229 ? -0.869 -3.806 -1.255 1.00 93.75 229 ILE A CA 1
ATOM 1850 C C . ILE A 1 229 ? -0.590 -5.000 -2.182 1.00 93.75 229 ILE A C 1
ATOM 1852 O O . ILE A 1 229 ? 0.568 -5.374 -2.363 1.00 93.75 229 ILE A O 1
ATOM 1856 N N . TYR A 1 230 ? -1.625 -5.582 -2.797 1.00 91.50 230 TYR A N 1
ATOM 1857 C CA . TYR A 1 230 ? -1.470 -6.754 -3.666 1.00 91.50 230 TYR A CA 1
ATOM 1858 C C . TYR A 1 230 ? -0.795 -6.430 -5.001 1.00 91.50 230 TYR A C 1
ATOM 1860 O O . TYR A 1 230 ? 0.057 -7.196 -5.440 1.00 91.50 230 TYR A O 1
ATOM 1868 N N . PHE A 1 231 ? -1.105 -5.298 -5.635 1.00 91.81 231 PHE A N 1
ATOM 1869 C CA . PHE A 1 231 ? -0.431 -4.904 -6.874 1.00 91.81 231 PHE A CA 1
ATOM 1870 C C . PHE A 1 231 ? 1.032 -4.525 -6.641 1.00 91.81 231 PHE A C 1
ATOM 1872 O O . PHE A 1 231 ? 1.875 -4.872 -7.462 1.00 91.81 231 PHE A O 1
ATOM 1879 N N . CYS A 1 232 ? 1.367 -3.898 -5.510 1.00 93.31 232 CYS A N 1
ATOM 1880 C CA . CYS A 1 232 ? 2.762 -3.712 -5.101 1.00 93.31 232 CYS A CA 1
ATOM 1881 C C . CYS A 1 232 ? 3.486 -5.055 -4.930 1.00 93.31 232 CYS A C 1
ATOM 1883 O O . CYS A 1 232 ? 4.625 -5.197 -5.366 1.00 93.31 232 CYS A O 1
ATOM 1885 N N . LEU A 1 233 ? 2.819 -6.056 -4.347 1.00 91.75 233 LEU A N 1
ATOM 1886 C CA . LEU A 1 233 ? 3.377 -7.397 -4.176 1.00 91.75 233 LEU A CA 1
ATOM 1887 C C . LEU A 1 233 ? 3.610 -8.111 -5.518 1.00 91.75 233 LEU A C 1
ATOM 1889 O O . LEU A 1 233 ? 4.693 -8.639 -5.747 1.00 91.75 233 LEU A O 1
ATOM 1893 N N . LEU A 1 234 ? 2.621 -8.101 -6.416 1.00 90.19 234 LEU A N 1
ATOM 1894 C CA . LEU A 1 234 ? 2.751 -8.670 -7.764 1.00 90.19 234 LEU A CA 1
ATOM 1895 C C . LEU A 1 234 ? 3.852 -7.963 -8.560 1.00 90.19 234 LEU A C 1
ATOM 1897 O O . LEU A 1 234 ? 4.697 -8.606 -9.175 1.00 90.19 234 LEU A O 1
ATOM 1901 N N . GLY A 1 235 ? 3.882 -6.634 -8.481 1.00 90.00 235 GLY A N 1
ATOM 1902 C CA . GLY A 1 235 ? 4.928 -5.812 -9.071 1.00 90.00 235 GLY A CA 1
ATOM 1903 C C . GLY A 1 235 ? 6.321 -6.164 -8.557 1.00 90.00 235 GLY A C 1
ATOM 1904 O O . GLY A 1 235 ? 7.256 -6.274 -9.342 1.00 90.00 235 GLY A O 1
ATOM 1905 N N . CYS A 1 236 ? 6.457 -6.411 -7.251 1.00 90.94 236 CYS A N 1
ATOM 1906 C CA . CYS A 1 236 ? 7.700 -6.867 -6.632 1.00 90.94 236 CYS A CA 1
ATOM 1907 C C . CYS A 1 236 ? 8.190 -8.199 -7.213 1.00 90.94 236 CYS A C 1
ATOM 1909 O O . CYS A 1 236 ? 9.377 -8.324 -7.502 1.00 90.94 236 CYS A O 1
ATOM 1911 N N . ILE A 1 237 ? 7.285 -9.160 -7.421 1.00 88.75 237 ILE A N 1
ATOM 1912 C CA . ILE A 1 237 ? 7.616 -10.473 -7.993 1.00 88.75 237 ILE A CA 1
ATOM 1913 C C . ILE A 1 237 ? 8.195 -10.313 -9.404 1.00 88.75 237 ILE A C 1
ATOM 1915 O O . ILE A 1 237 ? 9.289 -10.810 -9.666 1.00 88.75 237 ILE A O 1
ATOM 1919 N N . SER A 1 238 ? 7.520 -9.568 -10.292 1.00 86.56 238 SER A N 1
ATOM 1920 C CA . SER A 1 238 ? 8.067 -9.292 -11.633 1.00 86.56 238 SER A CA 1
ATOM 1921 C C . SER A 1 238 ? 9.394 -8.533 -11.551 1.00 86.56 238 SER A C 1
ATOM 1923 O O . SER A 1 238 ? 10.335 -8.835 -12.285 1.00 86.56 238 SER A O 1
ATOM 1925 N N . TYR A 1 239 ? 9.500 -7.549 -10.657 1.00 86.44 239 TYR A N 1
ATOM 1926 C CA . TYR A 1 239 ? 10.701 -6.729 -10.542 1.00 86.44 239 TYR A CA 1
ATOM 1927 C C . TYR A 1 239 ? 11.924 -7.552 -10.112 1.00 86.44 239 TYR A C 1
ATOM 1929 O O . TYR A 1 239 ? 13.013 -7.335 -10.636 1.00 86.44 239 TYR A O 1
ATOM 1937 N N . LEU A 1 240 ? 11.744 -8.526 -9.215 1.00 85.69 240 LEU A N 1
ATOM 1938 C CA . LEU A 1 240 ? 12.796 -9.459 -8.808 1.00 85.69 240 LEU A CA 1
ATOM 1939 C C . LEU A 1 240 ? 13.142 -10.474 -9.901 1.00 85.69 240 LEU A C 1
ATOM 1941 O O . LEU A 1 240 ? 14.321 -10.714 -10.130 1.00 85.69 240 LEU A O 1
ATOM 1945 N N . LYS A 1 241 ? 12.149 -11.015 -10.616 1.00 81.06 241 LYS A N 1
ATOM 1946 C CA . LYS A 1 241 ? 12.394 -11.919 -11.752 1.00 81.06 241 LYS A CA 1
ATOM 1947 C C . LYS A 1 241 ? 13.235 -11.239 -12.838 1.00 81.06 241 LYS A C 1
ATOM 1949 O O . LYS A 1 241 ? 14.262 -11.764 -13.247 1.00 81.06 241 LYS A O 1
ATOM 1954 N N . ASN A 1 242 ? 12.842 -10.028 -13.231 1.00 79.56 242 ASN A N 1
ATOM 1955 C CA . ASN A 1 242 ? 13.578 -9.222 -14.208 1.00 79.56 242 ASN A CA 1
ATOM 1956 C C . ASN A 1 242 ? 15.008 -8.890 -13.735 1.00 79.56 242 ASN A C 1
ATOM 1958 O O . ASN A 1 242 ? 15.914 -8.731 -14.549 1.00 79.56 242 ASN A O 1
ATOM 1962 N N . TYR A 1 243 ? 15.215 -8.749 -12.421 1.00 78.12 243 TYR A N 1
ATOM 1963 C CA . TYR A 1 243 ? 16.543 -8.539 -11.847 1.00 78.12 243 TYR A CA 1
ATOM 1964 C C . TYR A 1 243 ? 17.420 -9.795 -11.944 1.00 78.12 243 TYR A C 1
ATOM 1966 O O . TYR A 1 243 ? 18.596 -9.676 -12.280 1.00 78.12 243 TYR A O 1
ATOM 1974 N N . ASP A 1 244 ? 16.856 -10.978 -11.691 1.00 74.75 244 ASP A N 1
ATOM 1975 C CA . ASP A 1 244 ? 17.567 -12.257 -11.807 1.00 74.75 244 ASP A CA 1
ATOM 1976 C C . ASP A 1 244 ? 17.974 -12.548 -13.261 1.00 74.75 244 ASP A C 1
ATOM 1978 O O . ASP A 1 244 ? 19.137 -12.835 -13.538 1.00 74.75 244 ASP A O 1
ATOM 1982 N N . GLU A 1 245 ? 17.058 -12.341 -14.214 1.00 71.94 245 GLU A N 1
ATOM 1983 C CA . GLU A 1 245 ? 17.348 -12.436 -15.654 1.00 71.94 245 GLU A CA 1
ATOM 1984 C C . GLU A 1 245 ? 18.459 -11.455 -16.069 1.00 71.94 245 GLU A C 1
ATOM 1986 O O . GLU A 1 245 ? 19.413 -11.827 -16.756 1.00 71.94 245 GLU A O 1
ATOM 1991 N N . PHE A 1 246 ? 18.407 -10.215 -15.567 1.00 67.00 246 PHE A N 1
ATOM 1992 C CA . PHE A 1 246 ? 19.445 -9.210 -15.806 1.00 67.00 246 PHE A CA 1
ATOM 1993 C C . PHE A 1 246 ? 20.825 -9.611 -15.253 1.00 67.00 246 PHE A C 1
ATOM 1995 O O . PHE A 1 246 ? 21.850 -9.261 -15.845 1.00 67.00 246 PHE A O 1
ATOM 2002 N N . LEU A 1 247 ? 20.878 -10.328 -14.126 1.00 68.00 247 LEU A N 1
ATOM 2003 C CA . LEU A 1 247 ? 22.127 -10.852 -13.568 1.00 68.00 247 LEU A CA 1
ATOM 2004 C C . LEU A 1 247 ? 22.639 -12.090 -14.324 1.00 68.00 247 LEU A C 1
ATOM 2006 O O . LEU A 1 247 ? 23.856 -12.262 -14.426 1.00 68.00 247 LEU A O 1
ATOM 2010 N N . GLY A 1 248 ? 21.742 -12.921 -14.866 1.00 61.16 248 GLY A N 1
ATOM 2011 C CA . GLY A 1 248 ? 22.076 -14.125 -15.634 1.00 61.16 248 GLY A CA 1
ATOM 2012 C C . GLY A 1 248 ? 22.659 -13.845 -17.027 1.00 61.16 248 GLY A C 1
ATOM 2013 O O . GLY A 1 248 ? 23.610 -14.510 -17.445 1.00 61.16 248 GLY A O 1
ATOM 2014 N N . ASP A 1 249 ? 22.161 -12.821 -17.727 1.00 52.88 249 ASP A N 1
ATOM 2015 C CA . ASP A 1 249 ? 22.435 -12.597 -19.156 1.00 52.88 249 ASP A CA 1
ATOM 2016 C C . ASP A 1 249 ? 23.604 -11.631 -19.471 1.00 52.88 249 ASP A C 1
ATOM 2018 O O . ASP A 1 249 ? 23.486 -10.698 -20.256 1.00 52.88 249 ASP A O 1
ATOM 2022 N N . ARG A 1 250 ? 24.822 -11.919 -18.986 1.00 48.75 250 ARG A N 1
ATOM 2023 C CA . ARG A 1 250 ? 26.100 -11.304 -19.460 1.00 48.75 250 ARG A CA 1
ATOM 2024 C C . ARG A 1 250 ? 26.461 -9.882 -18.986 1.00 48.75 250 ARG A C 1
ATOM 2026 O O . ARG A 1 250 ? 27.479 -9.359 -19.442 1.00 48.75 250 ARG A O 1
ATOM 2033 N N . TYR A 1 251 ? 25.758 -9.265 -18.036 1.00 52.25 251 TYR A N 1
ATOM 2034 C CA . TYR A 1 251 ? 26.143 -7.944 -17.499 1.00 52.25 251 TYR A CA 1
ATOM 2035 C C . TYR A 1 251 ? 26.902 -8.043 -16.164 1.00 52.25 251 TYR A C 1
ATOM 2037 O O . TYR A 1 251 ? 26.410 -7.686 -15.092 1.00 52.25 251 TYR A O 1
ATOM 2045 N N . GLY A 1 252 ? 28.147 -8.524 -16.239 1.00 48.12 252 GLY A N 1
ATOM 2046 C CA . GLY A 1 252 ? 29.094 -8.511 -15.119 1.00 48.12 252 GLY A CA 1
ATOM 2047 C C . GLY A 1 252 ? 29.426 -7.088 -14.648 1.00 48.12 252 GLY A C 1
ATOM 2048 O O . GLY A 1 252 ? 29.479 -6.186 -15.472 1.00 48.12 252 GLY A O 1
ATOM 2049 N N . SER A 1 253 ? 29.605 -6.927 -13.325 1.00 53.34 253 SER A N 1
ATOM 2050 C CA . SER A 1 253 ? 30.216 -5.840 -12.506 1.00 53.34 253 SER A CA 1
ATOM 2051 C C . SER A 1 253 ? 30.124 -4.337 -12.885 1.00 53.34 253 SER A C 1
ATOM 2053 O O . SER A 1 253 ? 30.255 -3.515 -11.981 1.00 53.34 253 SER A O 1
ATOM 2055 N N . GLY A 1 254 ? 29.856 -3.935 -14.130 1.00 55.81 254 GLY A N 1
ATOM 2056 C CA . GLY A 1 254 ? 29.853 -2.549 -14.621 1.00 55.81 254 GLY A CA 1
ATOM 2057 C C . GLY A 1 254 ? 28.540 -1.768 -14.459 1.00 55.81 254 GLY A C 1
ATOM 2058 O O . GLY A 1 254 ? 28.550 -0.549 -14.584 1.00 55.81 254 GLY A O 1
ATOM 2059 N N . ASN A 1 255 ? 27.423 -2.418 -14.116 1.00 67.31 255 ASN A N 1
ATOM 2060 C CA . ASN A 1 255 ? 26.092 -1.784 -14.063 1.00 67.31 255 ASN A CA 1
ATOM 2061 C C . ASN A 1 255 ? 25.639 -1.421 -12.636 1.00 67.31 255 ASN A C 1
ATOM 2063 O O . ASN A 1 255 ? 24.522 -1.734 -12.212 1.00 67.31 255 ASN A O 1
ATOM 2067 N N . ALA A 1 256 ? 26.513 -0.767 -11.865 1.00 72.00 256 ALA A N 1
ATOM 2068 C CA . ALA A 1 256 ? 26.246 -0.428 -10.464 1.00 72.00 256 ALA A CA 1
ATOM 2069 C C . ALA A 1 256 ? 25.004 0.468 -10.269 1.00 72.00 256 ALA A C 1
ATOM 2071 O O . ALA A 1 256 ? 24.323 0.363 -9.254 1.00 72.00 256 ALA A O 1
ATOM 2072 N N . GLY A 1 257 ? 24.660 1.308 -11.242 1.00 71.31 257 GLY A N 1
ATOM 2073 C CA . GLY A 1 257 ? 23.520 2.226 -11.185 1.00 71.31 257 GLY A CA 1
ATOM 2074 C C . GLY A 1 257 ? 22.190 1.547 -11.414 1.00 71.31 257 GLY A C 1
ATOM 2075 O O . GLY A 1 257 ? 21.233 1.854 -10.714 1.00 71.31 257 GLY A O 1
ATOM 2076 N N . ILE A 1 258 ? 22.145 0.567 -12.317 1.00 74.38 258 ILE A N 1
ATOM 2077 C CA . ILE A 1 258 ? 20.963 -0.281 -12.482 1.00 74.38 258 ILE A CA 1
ATOM 2078 C C . ILE A 1 258 ? 20.748 -1.070 -11.188 1.00 74.38 258 ILE A C 1
ATOM 2080 O O . ILE A 1 258 ? 19.657 -1.034 -10.628 1.00 74.38 258 ILE A O 1
ATOM 2084 N N . LYS A 1 259 ? 21.803 -1.679 -10.626 1.00 76.44 259 LYS A N 1
ATOM 2085 C CA . LYS A 1 259 ? 21.718 -2.350 -9.316 1.00 76.44 259 LYS A CA 1
ATOM 2086 C C . LYS A 1 259 ? 21.222 -1.403 -8.216 1.00 76.44 259 LYS A C 1
ATOM 2088 O O . LYS A 1 259 ? 20.306 -1.756 -7.481 1.00 76.44 259 LYS A O 1
ATOM 2093 N N . LEU A 1 260 ? 21.756 -0.183 -8.138 1.00 79.31 260 LEU A N 1
ATOM 2094 C CA . LEU A 1 260 ? 21.308 0.828 -7.178 1.00 79.31 260 LEU A CA 1
ATOM 2095 C C . LEU A 1 260 ? 19.836 1.217 -7.392 1.00 79.31 260 LEU A C 1
ATOM 2097 O O . LEU A 1 260 ? 19.095 1.352 -6.422 1.00 79.31 260 LEU A O 1
ATOM 2101 N N . GLN A 1 261 ? 19.393 1.366 -8.641 1.00 80.69 261 GLN A N 1
ATOM 2102 C CA . GLN A 1 261 ? 18.000 1.657 -8.971 1.00 80.69 261 GLN A CA 1
ATOM 2103 C C . GLN A 1 261 ? 17.073 0.531 -8.508 1.00 80.69 261 GLN A C 1
ATOM 2105 O O . GLN A 1 261 ? 16.051 0.821 -7.880 1.00 80.69 261 GLN A O 1
ATOM 2110 N N . TYR A 1 262 ? 17.426 -0.731 -8.778 1.00 83.06 262 TYR A N 1
ATOM 2111 C CA . TYR A 1 262 ? 16.650 -1.881 -8.316 1.00 83.06 262 TYR A CA 1
ATOM 2112 C C . TYR A 1 262 ? 16.578 -1.912 -6.780 1.00 83.06 262 TYR A C 1
ATOM 2114 O O . TYR A 1 262 ? 15.493 -2.092 -6.219 1.00 83.06 262 TYR A O 1
ATOM 2122 N N . PHE A 1 263 ? 17.700 -1.647 -6.098 1.00 85.75 263 PHE A N 1
ATOM 2123 C CA . PHE A 1 263 ? 17.767 -1.619 -4.634 1.00 85.75 263 PHE A CA 1
ATOM 2124 C C . PHE A 1 263 ? 16.876 -0.533 -4.050 1.00 85.75 263 PHE A C 1
ATOM 2126 O O . PHE A 1 263 ? 16.015 -0.826 -3.224 1.00 85.75 263 PHE A O 1
ATOM 2133 N N . LEU A 1 264 ? 17.040 0.713 -4.501 1.00 87.44 264 LEU A N 1
ATOM 2134 C CA . LEU A 1 264 ? 16.259 1.845 -4.003 1.00 87.44 264 LEU A CA 1
ATOM 2135 C C . LEU A 1 264 ? 14.766 1.658 -4.270 1.00 87.44 264 LEU A C 1
ATOM 2137 O O . LEU A 1 264 ? 13.946 1.977 -3.414 1.00 87.44 264 LEU A O 1
ATOM 2141 N N . THR A 1 265 ? 14.409 1.107 -5.430 1.00 89.12 265 THR A N 1
ATOM 2142 C CA . THR A 1 265 ? 13.015 0.855 -5.803 1.00 89.12 265 THR A CA 1
ATOM 2143 C C . THR A 1 265 ? 12.358 -0.156 -4.859 1.00 89.12 265 THR A C 1
ATOM 2145 O O . THR A 1 265 ? 11.290 0.126 -4.315 1.00 89.12 265 THR A O 1
ATOM 2148 N N . LEU A 1 266 ? 13.009 -1.294 -4.591 1.00 90.44 266 LEU A N 1
ATOM 2149 C CA . LEU A 1 266 ? 12.506 -2.305 -3.653 1.00 90.44 266 LEU A CA 1
ATOM 2150 C C . LEU A 1 266 ? 12.555 -1.829 -2.197 1.00 90.44 266 LEU A C 1
ATOM 2152 O O . LEU A 1 266 ? 11.621 -2.071 -1.435 1.00 90.44 266 LEU A O 1
ATOM 2156 N N . PHE A 1 267 ? 13.600 -1.099 -1.810 1.00 91.31 267 PHE A N 1
ATOM 2157 C CA . PHE A 1 267 ? 13.711 -0.505 -0.483 1.00 91.31 267 PHE A CA 1
ATOM 2158 C C . PHE A 1 267 ? 12.558 0.472 -0.216 1.00 91.31 267 PHE A C 1
ATOM 2160 O O . PHE A 1 267 ? 11.873 0.363 0.799 1.00 91.31 267 PHE A O 1
ATOM 2167 N N . PHE A 1 268 ? 12.269 1.383 -1.150 1.00 91.94 268 PHE A N 1
ATOM 2168 C CA . PHE A 1 268 ? 11.155 2.328 -1.032 1.00 91.94 268 PHE A CA 1
ATOM 2169 C C . PHE A 1 268 ? 9.777 1.683 -1.202 1.00 91.94 268 PHE A C 1
ATOM 2171 O O . PHE A 1 268 ? 8.795 2.181 -0.638 1.00 91.94 268 PHE A O 1
ATOM 2178 N N . LEU A 1 269 ? 9.686 0.543 -1.892 1.00 93.25 269 LEU A N 1
ATOM 2179 C CA . LEU A 1 269 ? 8.472 -0.268 -1.919 1.00 93.25 269 LEU A CA 1
ATOM 2180 C C . LEU A 1 269 ? 8.084 -0.754 -0.519 1.00 93.25 269 LEU A C 1
ATOM 2182 O O . LEU A 1 269 ? 6.906 -0.680 -0.170 1.00 93.25 269 LEU A O 1
ATOM 2186 N N . ILE A 1 270 ? 9.059 -1.165 0.306 1.00 92.88 270 ILE A N 1
ATOM 2187 C CA . ILE A 1 270 ? 8.811 -1.569 1.700 1.00 92.88 270 ILE A CA 1
ATOM 2188 C C . ILE A 1 270 ? 8.115 -0.429 2.453 1.00 92.88 270 ILE A C 1
ATOM 2190 O O . ILE A 1 270 ? 7.042 -0.631 3.020 1.00 92.88 270 ILE A O 1
ATOM 2194 N N . PHE A 1 271 ? 8.663 0.792 2.407 1.00 91.94 271 PHE A N 1
ATOM 2195 C CA . PHE A 1 271 ? 8.052 1.952 3.073 1.00 91.94 271 PHE A CA 1
ATOM 2196 C C . PHE A 1 271 ? 6.655 2.265 2.543 1.00 91.94 271 PHE A C 1
ATOM 2198 O O . PHE A 1 271 ? 5.758 2.563 3.329 1.00 91.94 271 PHE A O 1
ATOM 2205 N N . THR A 1 272 ? 6.452 2.163 1.231 1.00 92.88 272 THR A N 1
ATOM 2206 C CA . THR A 1 272 ? 5.157 2.443 0.599 1.00 92.88 272 THR A CA 1
ATOM 2207 C C . THR A 1 272 ? 4.098 1.437 1.032 1.00 92.88 272 THR A C 1
ATOM 2209 O O . THR A 1 272 ? 3.014 1.831 1.457 1.00 92.88 272 THR A O 1
ATOM 2212 N N . MET A 1 273 ? 4.415 0.140 1.019 1.00 94.31 273 MET A N 1
ATOM 2213 C CA . MET A 1 273 ? 3.496 -0.899 1.487 1.00 94.31 273 MET A CA 1
ATOM 2214 C C . MET A 1 273 ? 3.181 -0.756 2.979 1.00 94.31 273 MET A C 1
ATOM 2216 O O . MET A 1 273 ? 2.019 -0.876 3.368 1.00 94.31 273 MET A O 1
ATOM 2220 N N . LEU A 1 274 ? 4.178 -0.440 3.813 1.00 92.75 274 LEU A N 1
ATOM 2221 C CA . LEU A 1 274 ? 3.966 -0.187 5.240 1.00 92.75 274 LEU A CA 1
ATOM 2222 C C . LEU A 1 274 ? 3.110 1.065 5.483 1.00 92.75 274 LEU A C 1
ATOM 2224 O O . LEU A 1 274 ? 2.254 1.048 6.367 1.00 92.75 274 LEU A O 1
ATOM 2228 N N . ALA A 1 275 ? 3.287 2.123 4.688 1.00 90.31 275 ALA A N 1
ATOM 2229 C CA . ALA A 1 275 ? 2.477 3.336 4.767 1.00 90.31 275 ALA A CA 1
ATOM 2230 C C . ALA A 1 275 ? 1.017 3.076 4.363 1.00 90.31 275 ALA A C 1
ATOM 2232 O O . ALA A 1 275 ? 0.104 3.477 5.087 1.00 90.31 275 ALA A O 1
ATOM 2233 N N . ILE A 1 276 ? 0.787 2.347 3.262 1.00 93.31 276 ILE A N 1
ATOM 2234 C CA . ILE A 1 276 ? -0.557 1.928 2.835 1.00 93.31 276 ILE A CA 1
ATOM 2235 C C . ILE A 1 276 ? -1.209 1.068 3.922 1.00 93.31 276 ILE A C 1
ATOM 2237 O O . ILE A 1 276 ? -2.356 1.314 4.290 1.00 93.31 276 ILE A O 1
ATOM 2241 N N . ALA A 1 277 ? -0.478 0.100 4.481 1.00 92.94 277 ALA A N 1
ATOM 2242 C CA . ALA A 1 277 ? -0.966 -0.765 5.551 1.00 92.94 277 ALA A CA 1
ATOM 2243 C C . ALA A 1 277 ? -1.343 0.033 6.806 1.00 92.94 277 ALA A C 1
ATOM 2245 O O . ALA A 1 277 ? -2.414 -0.155 7.384 1.00 92.94 277 ALA A O 1
ATOM 2246 N N . TRP A 1 278 ? -0.484 0.967 7.210 1.00 88.88 278 TRP A N 1
ATOM 2247 C CA . TRP A 1 278 ? -0.735 1.837 8.352 1.00 88.88 278 TRP A CA 1
ATOM 2248 C C . TRP A 1 278 ? -1.973 2.717 8.135 1.00 88.88 278 TRP A C 1
ATOM 2250 O O . TRP A 1 278 ? -2.811 2.833 9.034 1.00 88.88 278 TRP A O 1
ATOM 2260 N N . TYR A 1 279 ? -2.129 3.287 6.937 1.00 88.50 279 TYR A N 1
ATOM 2261 C CA . TYR A 1 279 ? -3.272 4.131 6.602 1.00 88.50 279 TYR A CA 1
ATOM 2262 C C . TYR A 1 279 ? -4.572 3.319 6.484 1.00 88.50 279 TYR A C 1
ATOM 2264 O O . TYR A 1 279 ? -5.584 3.723 7.050 1.00 88.50 279 TYR A O 1
ATOM 2272 N N . LEU A 1 280 ? -4.546 2.135 5.857 1.00 92.19 280 LEU A N 1
ATOM 2273 C CA . LEU A 1 280 ? -5.683 1.203 5.799 1.00 92.19 280 LEU A CA 1
ATOM 2274 C C . LEU A 1 280 ? -6.148 0.809 7.202 1.00 92.19 280 LEU A C 1
ATOM 2276 O O . LEU A 1 280 ? -7.341 0.858 7.499 1.00 92.19 280 LEU A O 1
ATOM 2280 N N . ARG A 1 281 ? -5.202 0.486 8.088 1.00 90.44 281 ARG A N 1
ATOM 2281 C CA . ARG A 1 281 ? -5.477 0.186 9.494 1.00 90.44 281 ARG A CA 1
ATOM 2282 C C . ARG A 1 281 ? -6.201 1.336 10.187 1.00 90.44 281 ARG A C 1
ATOM 2284 O O . ARG A 1 281 ? -7.231 1.103 10.817 1.00 90.44 281 ARG A O 1
ATOM 2291 N N . LYS A 1 282 ? -5.663 2.555 10.078 1.00 86.81 282 LYS A N 1
ATOM 2292 C CA . LYS A 1 282 ? -6.260 3.768 10.657 1.00 86.81 282 LYS A CA 1
ATOM 2293 C C . LYS A 1 282 ? -7.671 3.992 10.112 1.00 86.81 282 LYS A C 1
ATOM 2295 O O . LYS A 1 282 ? -8.612 4.116 10.890 1.00 86.81 282 LYS A O 1
ATOM 2300 N N . PHE A 1 283 ? -7.817 3.981 8.791 1.00 89.00 283 PHE A N 1
ATOM 2301 C CA . PHE A 1 283 ? -9.092 4.164 8.106 1.00 89.00 283 PHE A CA 1
ATOM 2302 C C . PHE A 1 283 ? -10.146 3.144 8.562 1.00 89.00 283 PHE A C 1
ATOM 2304 O O . PHE A 1 283 ? -11.265 3.530 8.891 1.00 89.00 283 PHE A O 1
ATOM 2311 N N . MET A 1 284 ? -9.798 1.856 8.643 1.00 91.25 284 MET A N 1
ATOM 2312 C CA . MET A 1 284 ? -10.732 0.818 9.089 1.00 91.25 284 MET A CA 1
ATOM 2313 C C . MET A 1 284 ? -11.218 1.058 10.520 1.00 91.25 284 MET A C 1
ATOM 2315 O O . MET A 1 284 ? -12.400 0.882 10.795 1.00 91.25 284 MET A O 1
ATOM 2319 N N . LEU A 1 285 ? -10.334 1.482 11.427 1.00 88.50 285 LEU A N 1
ATOM 2320 C CA . LEU A 1 285 ? -10.714 1.788 12.808 1.00 88.50 285 LEU A CA 1
ATOM 2321 C C . LEU A 1 285 ? -11.634 3.010 12.894 1.00 88.50 285 LEU A C 1
ATOM 2323 O O . LEU A 1 285 ? -12.629 2.977 13.615 1.00 88.50 285 LEU A O 1
ATOM 2327 N N . GLU A 1 286 ? -11.354 4.062 12.124 1.00 86.25 286 GLU A N 1
ATOM 2328 C CA . GLU A 1 286 ? -12.236 5.233 12.034 1.00 86.25 286 GLU A CA 1
ATOM 2329 C C . GLU A 1 286 ? -13.598 4.877 11.420 1.00 86.25 286 GLU A C 1
ATOM 2331 O O . GLU A 1 286 ? -14.636 5.370 11.867 1.00 86.25 286 GLU A O 1
ATOM 2336 N N . TYR A 1 287 ? -13.621 3.979 10.433 1.00 89.25 287 TYR A N 1
ATOM 2337 C CA . TYR A 1 287 ? -14.857 3.470 9.848 1.00 89.25 287 TYR A CA 1
ATOM 2338 C C . TYR A 1 287 ? -15.667 2.652 10.864 1.00 89.25 287 TYR A C 1
ATOM 2340 O O . TYR A 1 287 ? -16.869 2.867 11.007 1.00 89.25 287 TYR A O 1
ATOM 2348 N N . PHE A 1 288 ? -15.012 1.761 11.613 1.00 90.44 288 PHE A N 1
ATOM 2349 C CA . PHE A 1 288 ? -15.647 0.968 12.669 1.00 90.44 288 PHE A CA 1
ATOM 2350 C C . PHE A 1 288 ? -16.267 1.865 13.738 1.00 90.44 288 PHE A C 1
ATOM 2352 O O . PHE A 1 288 ? -17.424 1.666 14.108 1.00 90.44 288 PHE A O 1
ATOM 2359 N N . ALA A 1 289 ? -15.533 2.899 14.154 1.00 86.69 289 ALA A N 1
ATOM 2360 C CA . ALA A 1 289 ? -16.028 3.916 15.068 1.00 86.69 289 ALA A CA 1
ATOM 2361 C C . ALA A 1 289 ? -17.214 4.693 14.485 1.00 86.69 289 ALA A C 1
ATOM 2363 O O . ALA A 1 289 ? -18.156 4.971 15.201 1.00 86.69 289 ALA A O 1
ATOM 2364 N N . THR A 1 290 ? -17.207 5.029 13.194 1.00 86.62 290 THR A N 1
ATOM 2365 C CA . THR A 1 290 ? -18.285 5.817 12.563 1.00 86.62 290 THR A CA 1
ATOM 2366 C C . THR A 1 290 ? -19.581 5.022 12.377 1.00 86.62 290 THR A C 1
ATOM 2368 O O . THR A 1 290 ? -20.664 5.607 12.370 1.00 86.62 290 THR A O 1
ATOM 2371 N N . TYR A 1 291 ? -19.486 3.704 12.191 1.00 89.06 291 TYR A N 1
ATOM 2372 C CA . TYR A 1 291 ? -20.615 2.837 11.832 1.00 89.06 291 TYR A CA 1
ATOM 2373 C C . TYR A 1 291 ? -20.957 1.786 12.900 1.00 89.06 291 TYR A C 1
ATOM 2375 O O . TYR A 1 291 ? -21.644 0.808 12.610 1.00 89.06 291 TYR A O 1
ATOM 2383 N N . ASN A 1 292 ? -20.506 2.001 14.140 1.00 88.50 292 ASN A N 1
ATOM 2384 C CA . ASN A 1 292 ? -20.787 1.157 15.302 1.00 88.50 292 ASN A CA 1
ATOM 2385 C C . ASN A 1 292 ? -20.361 -0.321 15.168 1.00 88.50 292 ASN A C 1
ATOM 2387 O O . ASN A 1 292 ? -21.025 -1.223 15.681 1.00 88.50 292 ASN A O 1
ATOM 2391 N N . PHE A 1 293 ? -19.241 -0.591 14.500 1.00 90.56 293 PHE A N 1
ATOM 2392 C CA . PHE A 1 293 ? -18.670 -1.937 14.467 1.00 90.56 293 PHE A CA 1
ATOM 2393 C C . PHE A 1 293 ? -17.685 -2.121 15.619 1.00 90.56 293 PHE A C 1
ATOM 2395 O O . PHE A 1 293 ? -16.699 -1.400 15.742 1.00 90.56 293 PHE A O 1
ATOM 2402 N N . THR A 1 294 ? -17.939 -3.119 16.463 1.00 90.50 294 THR A N 1
ATOM 2403 C CA . THR A 1 294 ? -17.182 -3.343 17.709 1.00 90.50 294 THR A CA 1
ATOM 2404 C C . THR A 1 294 ? -16.437 -4.680 17.732 1.00 90.50 294 THR A C 1
ATOM 2406 O O . THR A 1 294 ? -15.722 -4.980 18.681 1.00 90.50 294 THR A O 1
ATOM 2409 N N . SER A 1 295 ? -16.566 -5.504 16.689 1.00 92.44 295 SER A N 1
ATOM 2410 C CA . SER A 1 295 ? -15.985 -6.850 16.660 1.00 92.44 295 SER A CA 1
ATOM 2411 C C . SER A 1 295 ? -14.543 -6.853 16.151 1.00 92.44 295 SER A C 1
ATOM 2413 O O . SER A 1 295 ? -14.286 -6.559 14.980 1.00 92.44 295 SER A O 1
ATOM 2415 N N . ARG A 1 296 ? -13.594 -7.282 16.996 1.00 93.00 296 ARG A N 1
ATOM 2416 C CA . ARG A 1 296 ? -12.202 -7.510 16.567 1.00 93.00 296 ARG A CA 1
ATOM 2417 C C . ARG A 1 296 ? -12.075 -8.649 15.556 1.00 93.00 296 ARG A C 1
ATOM 2419 O O . ARG A 1 296 ? -11.225 -8.585 14.672 1.00 93.00 296 ARG A O 1
ATOM 2426 N N . PHE A 1 297 ? -12.935 -9.665 15.654 1.00 93.50 297 PHE A N 1
ATOM 2427 C CA . PHE A 1 297 ? -12.992 -10.746 14.669 1.00 93.50 297 PHE A CA 1
ATOM 2428 C C . PHE A 1 297 ? -13.389 -10.216 13.291 1.00 93.50 297 PHE A C 1
ATOM 2430 O O . PHE A 1 297 ? -12.726 -10.537 12.311 1.00 93.50 297 PHE A O 1
ATOM 2437 N N . LEU A 1 298 ? -14.411 -9.352 13.221 1.00 93.38 298 LEU A N 1
ATOM 2438 C CA . LEU A 1 298 ? -14.821 -8.720 11.966 1.00 93.38 298 LEU A CA 1
ATOM 2439 C C . LEU A 1 298 ? -13.687 -7.870 11.381 1.00 93.38 298 LEU A C 1
ATOM 2441 O O . LEU A 1 298 ? -13.409 -7.966 10.190 1.00 93.38 298 LEU A O 1
ATOM 2445 N N . TYR A 1 299 ? -12.990 -7.096 12.221 1.00 94.44 299 TYR A N 1
ATOM 2446 C CA . TYR A 1 299 ? -11.814 -6.331 11.801 1.00 94.44 299 TYR A CA 1
ATOM 2447 C C . TYR A 1 299 ? -10.754 -7.228 11.148 1.00 94.44 299 TYR A C 1
ATOM 2449 O O . TYR A 1 299 ? -10.321 -6.947 10.035 1.00 94.44 299 TYR A O 1
ATOM 2457 N N . TRP A 1 300 ? -10.375 -8.330 11.804 1.00 94.50 300 TRP A N 1
ATOM 2458 C CA . TRP A 1 300 ? -9.421 -9.299 11.254 1.00 94.50 300 TRP A CA 1
ATOM 2459 C C . TRP A 1 300 ? -9.936 -9.968 9.973 1.00 94.50 300 TRP A C 1
ATOM 2461 O O . TRP A 1 300 ? -9.186 -10.125 9.013 1.00 94.50 300 TRP A O 1
ATOM 2471 N N . PHE A 1 301 ? -11.221 -10.311 9.923 1.00 93.75 301 PHE A N 1
ATOM 2472 C CA . PHE A 1 301 ? -11.842 -10.950 8.767 1.00 93.75 301 PHE A CA 1
ATOM 2473 C C . PHE A 1 301 ? -11.777 -10.065 7.512 1.00 93.75 301 PHE A C 1
ATOM 2475 O O . PHE A 1 301 ? -11.521 -10.560 6.414 1.00 93.75 301 PHE A O 1
ATOM 2482 N N . LEU A 1 302 ? -11.902 -8.742 7.671 1.00 94.44 302 LEU A N 1
ATOM 2483 C CA . LEU A 1 302 ? -11.717 -7.772 6.586 1.00 94.44 302 LEU A CA 1
ATOM 2484 C C . LEU A 1 302 ? -10.281 -7.726 6.039 1.00 94.44 302 LEU A C 1
ATOM 2486 O O . LEU A 1 302 ? -10.093 -7.339 4.881 1.00 94.44 302 LEU A O 1
ATOM 2490 N N . LEU A 1 303 ? -9.278 -8.135 6.824 1.00 92.81 303 LEU A N 1
ATOM 2491 C CA . LEU A 1 303 ? -7.879 -8.194 6.385 1.00 92.81 303 LEU A CA 1
ATOM 2492 C C . LEU A 1 303 ? -7.619 -9.359 5.421 1.00 92.81 303 LEU A C 1
ATOM 2494 O O . LEU A 1 303 ? -6.671 -9.299 4.638 1.00 92.81 303 LEU A O 1
ATOM 2498 N N . LEU A 1 304 ? -8.467 -10.396 5.433 1.00 90.44 304 LEU A N 1
ATOM 2499 C CA . LEU A 1 304 ? -8.329 -11.541 4.533 1.00 90.44 304 LEU A CA 1
ATOM 2500 C C . LEU A 1 304 ? -8.492 -11.100 3.070 1.00 90.44 304 LEU A C 1
ATOM 2502 O O . LEU A 1 304 ? -9.408 -10.323 2.802 1.00 90.44 304 LEU A O 1
ATOM 2506 N N . PRO A 1 305 ? -7.692 -11.607 2.111 1.00 83.56 305 PRO A N 1
ATOM 2507 C CA . PRO A 1 305 ? -7.609 -11.065 0.750 1.00 83.56 305 PRO A CA 1
ATOM 2508 C C . PRO A 1 305 ? -8.962 -10.909 0.033 1.00 83.56 305 PRO A C 1
ATOM 2510 O O . PRO A 1 305 ? -9.550 -9.826 0.030 1.00 83.56 305 PRO A O 1
ATOM 2513 N N . VAL A 1 306 ? -9.477 -11.996 -0.543 1.00 81.88 306 VAL A N 1
ATOM 2514 C CA . VAL A 1 306 ? -10.705 -12.003 -1.348 1.00 81.88 306 VAL A CA 1
ATOM 2515 C C . VAL A 1 306 ? -11.940 -12.022 -0.447 1.00 81.88 306 VAL A C 1
ATOM 2517 O O . VAL A 1 306 ? -12.853 -11.221 -0.612 1.00 81.88 306 VAL A O 1
ATOM 2520 N N . ILE A 1 307 ? -11.953 -12.883 0.572 1.00 87.12 307 ILE A N 1
ATOM 2521 C CA . ILE A 1 307 ? -13.117 -13.054 1.456 1.00 87.12 307 ILE A CA 1
ATOM 2522 C C . ILE A 1 307 ? -13.416 -11.773 2.248 1.00 87.12 307 ILE A C 1
ATOM 2524 O O . ILE A 1 307 ? -14.576 -11.389 2.390 1.00 87.12 307 ILE A O 1
ATOM 2528 N N . GLY A 1 308 ? -12.382 -11.052 2.691 1.00 90.56 308 GLY A N 1
ATOM 2529 C CA . GLY A 1 308 ? -12.562 -9.785 3.397 1.00 90.56 308 GLY A CA 1
ATOM 2530 C C . GLY A 1 308 ? -13.184 -8.686 2.527 1.00 90.56 308 GLY A C 1
ATOM 2531 O O . GLY A 1 308 ? -13.767 -7.750 3.064 1.00 90.56 308 GLY A O 1
ATOM 2532 N N . PHE A 1 309 ? -13.102 -8.786 1.193 1.00 87.31 309 PHE A N 1
ATOM 2533 C CA . PHE A 1 309 ? -13.814 -7.871 0.293 1.00 87.31 309 PHE A CA 1
ATOM 2534 C C . PHE A 1 309 ? -15.326 -8.121 0.312 1.00 87.31 309 PHE A C 1
ATOM 2536 O O . PHE A 1 309 ? -16.103 -7.187 0.483 1.00 87.31 309 PHE A O 1
ATOM 2543 N N . PHE A 1 310 ? -15.759 -9.378 0.219 1.00 88.88 310 PHE A N 1
ATOM 2544 C CA . PHE A 1 310 ? -17.183 -9.712 0.325 1.00 88.88 310 PHE A CA 1
ATOM 2545 C C . PHE A 1 310 ? -17.743 -9.368 1.706 1.00 88.88 310 PHE A C 1
ATOM 2547 O O . PHE A 1 310 ? -18.837 -8.818 1.815 1.00 88.88 310 PHE A O 1
ATOM 2554 N N . ALA A 1 311 ? -16.955 -9.603 2.756 1.00 91.44 311 ALA A N 1
ATOM 2555 C CA . ALA A 1 311 ? -17.293 -9.195 4.112 1.00 91.44 311 ALA A CA 1
ATOM 2556 C C . ALA A 1 311 ? -17.517 -7.680 4.232 1.00 91.44 311 ALA A C 1
ATOM 2558 O O . ALA A 1 311 ? -18.466 -7.249 4.884 1.00 91.44 311 ALA A O 1
ATOM 2559 N N . TRP A 1 312 ? -16.685 -6.872 3.563 1.00 93.56 312 TRP A N 1
ATOM 2560 C CA . TRP A 1 312 ? -16.867 -5.423 3.500 1.00 93.56 312 TRP A CA 1
ATOM 2561 C C . TRP A 1 312 ? -18.206 -5.048 2.855 1.00 93.56 312 TRP A C 1
ATOM 2563 O O . TRP A 1 312 ? -18.927 -4.215 3.396 1.00 93.56 312 TRP A O 1
ATOM 2573 N N . LEU A 1 313 ? -18.580 -5.687 1.740 1.00 90.38 313 LEU A N 1
ATOM 2574 C CA . LEU A 1 313 ? -19.852 -5.411 1.060 1.00 90.38 313 LEU A CA 1
ATOM 2575 C C . LEU A 1 313 ? -21.072 -5.725 1.936 1.00 90.38 313 LEU A C 1
ATOM 2577 O O . LEU A 1 313 ? -22.003 -4.923 1.997 1.00 90.38 313 LEU A O 1
ATOM 2581 N N . VAL A 1 314 ? -21.047 -6.849 2.658 1.00 89.00 314 VAL A N 1
ATOM 2582 C CA . VAL A 1 314 ? -22.100 -7.195 3.627 1.00 89.00 314 VAL A CA 1
ATOM 2583 C C . VAL A 1 314 ? -22.144 -6.164 4.757 1.00 89.00 314 VAL A C 1
ATOM 2585 O O . VAL A 1 314 ? -23.208 -5.645 5.091 1.00 89.00 314 VAL A O 1
ATOM 2588 N N . MET A 1 315 ? -20.979 -5.780 5.284 1.00 91.06 315 MET A N 1
ATOM 2589 C CA . MET A 1 315 ? -20.868 -4.771 6.336 1.00 91.06 315 MET A CA 1
ATOM 2590 C C . MET A 1 315 ? -21.437 -3.408 5.901 1.00 91.06 315 MET A C 1
ATOM 2592 O O . MET A 1 315 ? -22.103 -2.736 6.687 1.00 91.06 315 MET A O 1
ATOM 2596 N N . LEU A 1 316 ? -21.234 -2.992 4.645 1.00 88.31 316 LEU A N 1
ATOM 2597 C CA . LEU A 1 316 ? -21.821 -1.760 4.103 1.00 88.31 316 LEU A CA 1
ATOM 2598 C C . LEU A 1 316 ? -23.354 -1.783 4.087 1.00 88.31 316 LEU A C 1
ATOM 2600 O O . LEU A 1 316 ? -23.973 -0.731 4.286 1.00 88.31 316 LEU A O 1
ATOM 2604 N N . ALA A 1 317 ? -23.958 -2.942 3.818 1.00 84.62 317 ALA A N 1
ATOM 2605 C CA . ALA A 1 317 ? -25.409 -3.089 3.758 1.00 84.62 317 ALA A CA 1
ATOM 2606 C C . ALA A 1 317 ? -26.044 -2.886 5.143 1.00 84.62 317 ALA A C 1
ATOM 2608 O O . ALA A 1 317 ? -27.053 -2.192 5.263 1.00 84.62 317 ALA A O 1
ATOM 2609 N N . GLU A 1 318 ? -25.401 -3.398 6.194 1.00 83.44 318 GLU A N 1
ATOM 2610 C CA . GLU A 1 318 ? -25.900 -3.318 7.573 1.00 83.44 318 GLU A CA 1
ATOM 2611 C C . GLU A 1 318 ? -25.466 -2.049 8.325 1.00 83.44 318 GLU A C 1
ATOM 2613 O O . GLU A 1 318 ? -25.985 -1.748 9.402 1.00 83.44 318 GLU A O 1
ATOM 2618 N N . SER A 1 319 ? -24.531 -1.271 7.770 1.00 84.12 319 SER A N 1
ATOM 2619 C CA . SER A 1 319 ? -23.926 -0.153 8.490 1.00 84.12 319 SER A CA 1
ATOM 2620 C C . SER A 1 319 ? -24.905 0.996 8.758 1.00 84.12 319 SER A C 1
ATOM 2622 O O . SER A 1 319 ? -25.537 1.545 7.843 1.00 84.12 319 SER A O 1
ATOM 2624 N N . ARG A 1 320 ? -24.983 1.407 10.031 1.00 83.44 320 ARG A N 1
ATOM 2625 C CA . ARG A 1 320 ? -25.721 2.590 10.497 1.00 83.44 320 ARG A CA 1
ATOM 2626 C C . ARG A 1 320 ? -24.732 3.634 10.996 1.00 83.44 320 ARG A C 1
ATOM 2628 O O . ARG A 1 320 ? -23.969 3.370 11.919 1.00 83.44 320 ARG A O 1
ATOM 2635 N N . LYS A 1 321 ? -24.723 4.802 10.350 1.00 85.69 321 LYS A N 1
ATOM 2636 C CA . LYS A 1 321 ? -23.825 5.904 10.712 1.00 85.69 321 LYS A CA 1
ATOM 2637 C C . LYS A 1 321 ? -24.220 6.443 12.089 1.00 85.69 321 LYS A C 1
ATOM 2639 O O . LYS A 1 321 ? -25.396 6.699 12.322 1.00 85.69 321 LYS A O 1
ATOM 2644 N N . GLN A 1 322 ? -23.238 6.647 12.955 1.00 84.38 322 GLN A N 1
ATOM 2645 C CA . GLN A 1 322 ? -23.400 7.362 14.216 1.00 84.38 322 GLN A CA 1
ATOM 2646 C C . GLN A 1 322 ? -23.203 8.861 13.993 1.00 84.38 322 GLN A C 1
ATOM 2648 O O . GLN A 1 322 ? -22.197 9.297 13.414 1.00 84.38 322 GLN A O 1
ATOM 2653 N N . GLU A 1 323 ? -24.166 9.659 14.443 1.00 80.25 323 GLU A N 1
ATOM 2654 C CA . GLU A 1 323 ? -24.146 11.115 14.265 1.00 80.25 323 GLU A CA 1
ATOM 2655 C C . GLU A 1 323 ? -23.281 11.794 15.328 1.00 80.25 323 GLU A C 1
ATOM 2657 O O . GLU A 1 323 ? -22.506 12.693 15.009 1.00 80.25 323 GLU A O 1
ATOM 2662 N N . ASN A 1 324 ? -23.332 11.296 16.565 1.00 81.75 324 ASN A N 1
ATOM 2663 C CA . ASN A 1 324 ? -22.695 11.935 17.707 1.00 81.75 324 ASN A CA 1
ATOM 2664 C C . ASN A 1 324 ? -21.285 11.399 17.967 1.00 81.75 324 ASN A C 1
ATOM 2666 O O . ASN A 1 324 ? -21.038 10.194 17.948 1.00 81.75 324 ASN A O 1
ATOM 2670 N N . PHE A 1 325 ? -20.360 12.296 18.309 1.00 73.50 325 PHE A N 1
ATOM 2671 C CA . PHE A 1 325 ? -18.987 11.929 18.668 1.00 73.50 325 PHE A CA 1
ATOM 2672 C C . PHE A 1 325 ? -18.931 10.973 19.869 1.00 73.50 325 PHE A C 1
ATOM 2674 O O . PHE A 1 325 ? -18.211 9.979 19.829 1.00 73.50 325 PHE A O 1
ATOM 2681 N N . ALA A 1 326 ? -19.732 11.234 20.907 1.00 80.19 326 ALA A N 1
ATOM 2682 C CA . ALA A 1 326 ? -19.785 10.402 22.110 1.00 80.19 326 ALA A CA 1
ATOM 2683 C C . ALA A 1 326 ? -20.199 8.948 21.809 1.00 80.19 326 ALA A C 1
ATOM 2685 O O . ALA A 1 326 ? -19.744 8.017 22.469 1.00 80.19 326 ALA A O 1
ATOM 2686 N N . GLU A 1 327 ? -21.043 8.731 20.796 1.00 84.00 327 GLU A N 1
ATOM 2687 C CA . GLU A 1 327 ? -21.409 7.383 20.346 1.00 84.00 327 GLU A CA 1
ATOM 2688 C C . GLU A 1 327 ? -20.232 6.688 19.659 1.00 84.00 327 GLU A C 1
ATOM 2690 O O . GLU A 1 327 ? -19.948 5.532 19.970 1.00 84.00 327 GLU A O 1
ATOM 2695 N N . ARG A 1 328 ? -19.497 7.415 18.808 1.00 82.25 328 ARG A N 1
ATOM 2696 C CA . ARG A 1 328 ? -18.291 6.906 18.134 1.00 82.25 328 ARG A CA 1
ATOM 2697 C C . ARG A 1 328 ? -17.195 6.549 19.136 1.00 82.25 328 ARG A C 1
ATOM 2699 O O . ARG A 1 328 ? -16.542 5.515 19.003 1.00 82.25 328 ARG A O 1
ATOM 2706 N N . GLU A 1 329 ? -17.018 7.366 20.173 1.00 81.56 329 GLU A N 1
ATOM 2707 C CA . GLU A 1 329 ? -16.089 7.083 21.270 1.00 81.56 329 GLU A CA 1
ATOM 2708 C C . GLU A 1 329 ? -16.497 5.819 22.043 1.00 81.56 329 GLU A C 1
ATOM 2710 O O . GLU A 1 329 ? -15.667 4.937 22.276 1.00 81.56 329 GLU A O 1
ATOM 2715 N N . ARG A 1 330 ? -17.788 5.660 22.369 1.00 83.94 330 ARG A N 1
ATOM 2716 C CA . ARG A 1 330 ? -18.298 4.424 22.990 1.00 83.94 330 ARG A CA 1
ATOM 2717 C C . ARG A 1 330 ? -18.077 3.199 22.106 1.00 83.94 330 ARG A C 1
ATOM 2719 O O . ARG A 1 330 ? -17.763 2.130 22.632 1.00 83.94 330 ARG A O 1
ATOM 2726 N N . SER A 1 331 ? -18.202 3.320 20.786 1.00 86.19 331 SER A N 1
ATOM 2727 C CA . SER A 1 331 ? -17.911 2.221 19.856 1.00 86.19 331 SER A CA 1
ATOM 2728 C C . SER A 1 331 ? -16.428 1.849 19.851 1.00 86.19 331 SER A C 1
ATOM 2730 O O . SER A 1 331 ? -16.111 0.660 19.870 1.00 86.19 331 SER A O 1
ATOM 2732 N N . ILE A 1 332 ? -15.518 2.827 19.933 1.00 84.31 332 ILE A N 1
ATOM 2733 C CA . ILE A 1 332 ? -14.073 2.593 20.113 1.00 84.31 332 ILE A CA 1
ATOM 2734 C C . ILE A 1 332 ? -13.795 1.851 21.428 1.00 84.31 332 ILE A C 1
ATOM 2736 O O . ILE A 1 332 ? -13.074 0.853 21.436 1.00 84.31 332 ILE A O 1
ATOM 2740 N N . GLN A 1 333 ? -14.401 2.286 22.535 1.00 84.88 333 GLN A N 1
ATOM 2741 C CA . GLN A 1 333 ? -14.261 1.622 23.837 1.00 84.88 333 GLN A CA 1
ATOM 2742 C C . GLN A 1 333 ? -14.834 0.195 23.811 1.00 84.88 333 GLN A C 1
ATOM 2744 O O . GLN A 1 333 ? -14.234 -0.738 24.343 1.00 84.88 333 GLN A O 1
ATOM 2749 N N . SER A 1 334 ? -15.959 -0.006 23.126 1.00 87.38 334 SER A N 1
ATOM 2750 C CA . SER A 1 334 ? -16.581 -1.324 22.957 1.00 87.38 334 SER A CA 1
ATOM 2751 C C . SER A 1 334 ? -15.727 -2.252 22.086 1.00 87.38 334 SER A C 1
ATOM 2753 O O . SER A 1 334 ? -15.580 -3.433 22.397 1.00 87.38 334 SER A O 1
ATOM 2755 N N . PHE A 1 335 ? -15.094 -1.722 21.035 1.00 88.50 335 PHE A N 1
ATOM 2756 C CA . PHE A 1 335 ? -14.097 -2.445 20.242 1.00 88.50 335 PHE A CA 1
ATOM 2757 C C . PHE A 1 335 ? -12.873 -2.836 21.083 1.00 88.50 335 PHE A C 1
ATOM 2759 O O . PHE A 1 335 ? -12.371 -3.962 20.995 1.00 88.50 335 PHE A O 1
ATOM 2766 N N . ALA A 1 336 ? -12.425 -1.939 21.966 1.00 84.25 336 ALA A N 1
ATOM 2767 C CA . ALA A 1 336 ? -11.364 -2.224 22.925 1.00 84.25 336 ALA A CA 1
ATOM 2768 C C . ALA A 1 336 ? -11.746 -3.350 23.899 1.00 84.25 336 ALA A C 1
ATOM 2770 O O . ALA A 1 336 ? -10.892 -4.169 24.231 1.00 84.25 336 ALA A O 1
ATOM 2771 N N . ALA A 1 337 ? -13.008 -3.431 24.320 1.00 85.00 337 ALA A N 1
ATOM 2772 C CA . ALA A 1 337 ? -13.504 -4.483 25.207 1.00 85.00 337 ALA A CA 1
ATOM 2773 C C . ALA A 1 337 ? -13.740 -5.835 24.499 1.00 85.00 337 ALA A C 1
ATOM 2775 O O . ALA A 1 337 ? -13.760 -6.879 25.152 1.00 85.00 337 ALA A O 1
ATOM 2776 N N . SER A 1 338 ? -13.907 -5.838 23.172 1.00 89.94 338 SER A N 1
ATOM 2777 C CA . SER A 1 338 ? -14.106 -7.058 22.382 1.00 89.94 338 SER A CA 1
ATOM 2778 C C . SER A 1 338 ? -12.881 -7.984 22.438 1.00 89.94 338 SER A C 1
ATOM 2780 O O . SER A 1 338 ? -11.732 -7.536 22.413 1.00 89.94 338 SER A O 1
ATOM 2782 N N . LYS A 1 339 ? -13.120 -9.299 22.530 1.00 88.62 339 LYS A N 1
ATOM 2783 C CA . LYS A 1 339 ? -12.065 -10.312 22.680 1.00 88.62 339 LYS A CA 1
ATOM 2784 C C . LYS A 1 339 ? -11.580 -10.846 21.324 1.00 88.62 339 LYS A C 1
ATOM 2786 O O . LYS A 1 339 ? -12.397 -11.054 20.427 1.00 88.62 339 LYS A O 1
ATOM 2791 N N . PRO A 1 340 ? -10.275 -11.143 21.172 1.00 91.12 340 PRO A N 1
ATOM 2792 C CA . PRO A 1 340 ? -9.722 -11.746 19.958 1.00 91.12 340 PRO A CA 1
ATOM 2793 C C . PRO A 1 340 ? -9.899 -13.275 19.870 1.00 91.12 340 PRO A C 1
ATOM 2795 O O . PRO A 1 340 ? -9.363 -13.886 18.950 1.00 91.12 340 PRO A O 1
ATOM 2798 N N . ASP A 1 341 ? -10.627 -13.908 20.796 1.00 90.69 341 ASP A N 1
ATOM 2799 C CA . ASP A 1 341 ? -10.692 -15.371 20.959 1.00 90.69 341 ASP A CA 1
ATOM 2800 C C . ASP A 1 341 ? -11.051 -16.119 19.665 1.00 90.69 341 ASP A C 1
ATOM 2802 O O . ASP A 1 341 ? -10.404 -17.106 19.322 1.00 90.69 341 ASP A O 1
ATOM 2806 N N . GLY A 1 342 ? -12.016 -15.611 18.888 1.00 89.88 342 GLY A N 1
ATOM 2807 C CA . GLY A 1 342 ? -12.395 -16.218 17.607 1.00 89.88 342 GLY A CA 1
ATOM 2808 C C . GLY A 1 342 ? -11.252 -16.245 16.586 1.00 89.88 342 GLY A C 1
ATOM 2809 O O . GLY A 1 342 ? -11.096 -17.222 15.859 1.00 89.88 342 GLY A O 1
ATOM 2810 N N . ILE A 1 343 ? -10.403 -15.212 16.572 1.00 91.56 343 ILE A N 1
ATOM 2811 C CA . ILE A 1 343 ? -9.219 -15.154 15.703 1.00 91.56 343 ILE A CA 1
ATOM 2812 C C . ILE A 1 343 ? -8.221 -16.227 16.146 1.00 91.56 343 ILE A C 1
ATOM 2814 O O . ILE A 1 343 ? -7.708 -16.982 15.322 1.00 91.56 343 ILE A O 1
ATOM 2818 N N . ILE A 1 344 ? -7.981 -16.329 17.457 1.00 92.06 344 ILE A N 1
ATOM 2819 C CA . ILE A 1 344 ? -7.055 -17.304 18.047 1.00 92.06 344 ILE A CA 1
ATOM 2820 C C . ILE A 1 344 ? -7.474 -18.733 17.687 1.00 92.06 344 ILE A C 1
ATOM 2822 O O . ILE A 1 344 ? -6.632 -19.518 17.259 1.00 92.06 344 ILE A O 1
ATOM 2826 N N . VAL A 1 345 ? -8.766 -19.058 17.800 1.00 91.94 345 VAL A N 1
ATOM 2827 C CA . VAL A 1 345 ? -9.298 -20.384 17.445 1.00 91.94 345 VAL A CA 1
ATOM 2828 C C . VAL A 1 345 ? -9.021 -20.720 15.980 1.00 91.94 345 VAL A C 1
ATOM 2830 O O . VAL A 1 345 ? -8.537 -21.814 15.694 1.00 91.94 345 VAL A O 1
ATOM 2833 N N . VAL A 1 346 ? -9.255 -19.783 15.054 1.00 90.75 346 VAL A N 1
ATOM 2834 C CA . VAL A 1 346 ? -8.972 -20.013 13.627 1.00 90.75 346 VAL A CA 1
ATOM 2835 C C . VAL A 1 346 ? -7.484 -20.274 13.392 1.00 90.75 346 VAL A C 1
ATOM 2837 O O . VAL A 1 346 ? -7.137 -21.229 12.700 1.00 90.75 346 VAL A O 1
ATOM 2840 N N . PHE A 1 347 ? -6.591 -19.487 14.000 1.00 89.50 347 PHE A N 1
ATOM 2841 C CA . PHE A 1 347 ? -5.150 -19.724 13.876 1.00 89.50 347 PHE A CA 1
ATOM 2842 C C . PHE A 1 347 ? -4.721 -21.071 14.462 1.00 89.50 347 PHE A C 1
ATOM 2844 O O . PHE A 1 347 ? -3.914 -21.753 13.838 1.00 89.50 347 PHE A O 1
ATOM 2851 N N . ILE A 1 348 ? -5.277 -21.492 15.602 1.00 88.75 348 ILE A N 1
ATOM 2852 C CA . ILE A 1 348 ? -4.999 -22.816 16.177 1.00 88.75 348 ILE A CA 1
ATOM 2853 C C . ILE A 1 348 ? -5.417 -23.919 15.200 1.00 88.75 348 ILE A C 1
ATOM 2855 O O . ILE A 1 348 ? -4.624 -24.819 14.939 1.00 88.75 348 ILE A O 1
ATOM 2859 N N . ILE A 1 349 ? -6.615 -23.831 14.611 1.00 90.75 349 ILE A N 1
ATOM 2860 C CA . ILE A 1 349 ? -7.084 -24.803 13.610 1.00 90.75 349 ILE A CA 1
ATOM 2861 C C . ILE A 1 349 ? -6.120 -24.853 12.416 1.00 90.75 349 ILE A C 1
ATOM 2863 O O . ILE A 1 349 ? -5.690 -25.935 12.021 1.00 90.75 349 ILE A O 1
ATOM 2867 N N . LEU A 1 350 ? -5.722 -23.697 11.876 1.00 89.31 350 LEU A N 1
ATOM 2868 C CA . LEU A 1 350 ? -4.777 -23.621 10.756 1.00 89.31 350 LEU A CA 1
ATOM 2869 C C . LEU A 1 350 ? -3.392 -24.178 11.115 1.00 89.31 350 LEU A C 1
ATOM 2871 O O . LEU A 1 350 ? -2.767 -24.843 10.292 1.00 89.31 350 LEU A O 1
ATOM 2875 N N . MET A 1 351 ? -2.914 -23.946 12.338 1.00 86.69 351 MET A N 1
ATOM 2876 C CA . MET A 1 351 ? -1.645 -24.487 12.829 1.00 86.69 351 MET A CA 1
ATOM 2877 C C . MET A 1 351 ? -1.702 -26.005 13.003 1.00 86.69 351 MET A C 1
ATOM 2879 O O . MET A 1 351 ? -0.764 -26.684 12.596 1.00 86.69 351 MET A O 1
ATOM 2883 N N . VAL A 1 352 ? -2.801 -26.546 13.538 1.00 87.75 352 VAL A N 1
ATOM 2884 C CA . VAL A 1 352 ? -3.019 -27.998 13.662 1.00 87.75 352 VAL A CA 1
ATOM 2885 C C . VAL A 1 352 ? -3.104 -28.652 12.287 1.00 87.75 352 VAL A C 1
ATOM 2887 O O . VAL A 1 352 ? -2.483 -29.692 12.076 1.00 87.75 352 VAL A O 1
ATOM 2890 N N . LEU A 1 353 ? -3.807 -28.036 11.332 1.00 88.12 353 LEU A N 1
ATOM 2891 C CA . LEU A 1 353 ? -3.857 -28.508 9.946 1.00 88.12 353 LEU A CA 1
ATOM 2892 C C . LEU A 1 353 ? -2.463 -28.499 9.312 1.00 88.12 353 LEU A C 1
ATOM 2894 O O . LEU A 1 353 ? -2.029 -29.521 8.788 1.00 88.12 353 LEU A O 1
ATOM 2898 N N . ARG A 1 354 ? -1.725 -27.386 9.420 1.00 83.25 354 ARG A N 1
ATOM 2899 C CA . ARG A 1 354 ? -0.350 -27.272 8.907 1.00 83.25 354 ARG A CA 1
ATOM 2900 C C . ARG A 1 354 ? 0.577 -28.322 9.518 1.00 83.25 354 ARG A C 1
ATOM 2902 O O . ARG A 1 354 ? 1.355 -28.938 8.797 1.00 83.25 354 ARG A O 1
ATOM 2909 N N . PHE A 1 355 ? 0.481 -28.534 10.828 1.00 83.69 355 PHE A N 1
ATOM 2910 C CA . PHE A 1 355 ? 1.254 -29.548 11.536 1.00 83.69 355 PHE A CA 1
ATOM 2911 C C . PHE A 1 355 ? 0.881 -30.953 11.055 1.00 83.69 355 PHE A C 1
ATOM 2913 O O . PHE A 1 355 ? 1.765 -31.716 10.694 1.00 83.69 355 PHE A O 1
ATOM 2920 N N . SER A 1 356 ? -0.413 -31.268 10.943 1.00 85.69 356 SER A N 1
ATOM 2921 C CA . SER A 1 356 ? -0.897 -32.574 10.469 1.00 85.69 356 SER A CA 1
ATOM 2922 C C . SER A 1 356 ? -0.401 -32.889 9.057 1.00 85.69 356 SER A C 1
ATOM 2924 O O . SER A 1 356 ? 0.115 -33.979 8.825 1.00 85.69 356 SER A O 1
ATOM 2926 N N . LEU A 1 357 ? -0.463 -31.914 8.141 1.00 84.50 357 LEU A N 1
ATOM 2927 C CA . LEU A 1 357 ? 0.055 -32.056 6.777 1.00 84.50 357 LEU A CA 1
ATOM 2928 C C . LEU A 1 357 ? 1.560 -32.363 6.766 1.00 84.50 357 LEU A C 1
ATOM 2930 O O . LEU A 1 357 ? 2.002 -33.174 5.957 1.00 84.50 357 LEU A O 1
ATOM 2934 N N . ALA A 1 358 ? 2.343 -31.783 7.682 1.00 81.81 358 ALA A N 1
ATOM 2935 C CA . ALA A 1 358 ? 3.772 -32.079 7.781 1.00 81.81 358 ALA A CA 1
ATOM 2936 C C . ALA A 1 358 ? 4.052 -33.564 8.047 1.00 81.81 358 ALA A C 1
ATOM 2938 O O . ALA A 1 358 ? 4.940 -34.137 7.418 1.00 81.81 358 ALA A O 1
ATOM 2939 N N . PHE A 1 359 ? 3.267 -34.188 8.932 1.00 80.56 359 PHE A N 1
ATOM 2940 C CA . PHE A 1 359 ? 3.379 -35.620 9.220 1.00 80.56 359 PHE A CA 1
ATOM 2941 C C . PHE A 1 359 ? 2.812 -36.478 8.095 1.00 80.56 359 PHE A C 1
ATOM 2943 O O . PHE A 1 359 ? 3.416 -37.483 7.740 1.00 80.56 359 PHE A O 1
ATOM 2950 N N . THR A 1 360 ? 1.676 -36.090 7.507 1.00 86.88 360 THR A N 1
ATOM 2951 C CA . THR A 1 360 ? 1.057 -36.859 6.418 1.00 86.88 360 THR A CA 1
ATOM 2952 C C . THR A 1 360 ? 1.963 -36.950 5.189 1.00 86.88 360 THR A C 1
ATOM 2954 O O . THR A 1 360 ? 2.013 -37.998 4.553 1.00 86.88 360 THR A O 1
ATOM 2957 N N . TYR A 1 361 ? 2.696 -35.881 4.870 1.00 86.00 361 TYR A N 1
ATOM 2958 C CA . TYR A 1 361 ? 3.561 -35.815 3.689 1.00 86.00 361 TYR A CA 1
ATOM 2959 C C . TYR A 1 361 ? 5.047 -36.079 3.977 1.00 86.00 361 TYR A C 1
ATOM 2961 O O . TYR A 1 361 ? 5.864 -35.875 3.083 1.00 86.00 361 TYR A O 1
ATOM 2969 N N . ASN A 1 362 ? 5.410 -36.533 5.187 1.00 83.69 362 ASN A N 1
ATOM 2970 C CA . ASN A 1 362 ? 6.804 -36.764 5.602 1.00 83.69 362 ASN A CA 1
ATOM 2971 C C . ASN A 1 362 ? 7.736 -35.591 5.238 1.00 83.69 362 ASN A C 1
ATOM 2973 O O . ASN A 1 362 ? 8.802 -35.782 4.649 1.00 83.69 362 ASN A O 1
ATOM 2977 N N . LEU A 1 363 ? 7.307 -34.362 5.549 1.00 83.25 363 LEU A N 1
ATOM 2978 C CA . LEU A 1 363 ? 8.082 -33.165 5.228 1.00 83.25 363 LEU A CA 1
ATOM 2979 C C . LEU A 1 363 ? 9.397 -33.106 6.036 1.00 83.25 363 LEU A C 1
ATOM 2981 O O . LEU A 1 363 ? 9.470 -33.675 7.129 1.00 83.25 363 LEU A O 1
ATOM 2985 N N . PRO A 1 364 ? 10.424 -32.387 5.537 1.00 85.19 364 PRO A N 1
ATOM 2986 C CA . PRO A 1 364 ? 11.716 -32.262 6.213 1.00 85.19 364 PRO A CA 1
ATOM 2987 C C . PRO A 1 364 ? 11.608 -31.713 7.645 1.00 85.19 364 PRO A C 1
ATOM 2989 O O . PRO A 1 364 ? 10.689 -30.954 7.975 1.00 85.19 364 PRO A O 1
ATOM 2992 N N . ALA A 1 365 ? 12.573 -32.059 8.504 1.00 83.75 365 ALA A N 1
ATOM 2993 C CA . ALA A 1 365 ? 12.583 -31.659 9.914 1.00 83.75 365 ALA A CA 1
ATOM 2994 C C . ALA A 1 365 ? 12.571 -30.128 10.090 1.00 83.75 365 ALA A C 1
ATOM 2996 O O . ALA A 1 365 ? 11.952 -29.602 11.017 1.00 83.75 365 ALA A O 1
ATOM 2997 N N . GLU A 1 366 ? 13.182 -29.404 9.155 1.00 82.00 366 GLU A N 1
ATOM 2998 C CA . GLU A 1 366 ? 13.197 -27.946 9.071 1.00 82.00 366 GLU A CA 1
ATOM 2999 C C . GLU A 1 366 ? 11.777 -27.372 8.984 1.00 82.00 366 GLU A C 1
ATOM 3001 O O . GLU A 1 366 ? 11.480 -26.347 9.602 1.00 82.00 366 GLU A O 1
ATOM 3006 N N . PHE A 1 367 ? 10.866 -28.049 8.277 1.00 80.25 367 PHE A N 1
ATOM 3007 C CA . PHE A 1 367 ? 9.469 -27.630 8.166 1.00 80.25 367 PHE A CA 1
ATOM 3008 C C . PHE A 1 367 ? 8.723 -27.781 9.498 1.00 80.25 367 PHE A C 1
ATOM 3010 O O . PHE A 1 367 ? 7.938 -26.906 9.884 1.00 80.25 367 PHE A O 1
ATOM 3017 N N . ILE A 1 368 ? 8.989 -28.866 10.230 1.00 81.75 368 ILE A N 1
ATOM 3018 C CA . ILE A 1 368 ? 8.409 -29.111 11.557 1.00 81.75 368 ILE A CA 1
ATOM 3019 C C . ILE A 1 368 ? 8.922 -28.057 12.546 1.00 81.75 368 ILE A C 1
ATOM 3021 O O . ILE A 1 368 ? 8.122 -27.416 13.229 1.00 81.75 368 ILE A O 1
ATOM 3025 N N . ILE A 1 369 ? 10.236 -27.809 12.566 1.00 85.38 369 ILE A N 1
ATOM 3026 C CA . ILE A 1 369 ? 10.860 -26.782 13.414 1.00 85.38 369 ILE A CA 1
ATOM 3027 C C . ILE A 1 369 ? 10.300 -25.394 13.077 1.00 85.38 369 ILE A C 1
ATOM 3029 O O . ILE A 1 369 ? 9.868 -24.675 13.977 1.00 85.38 369 ILE A O 1
ATOM 3033 N N . SER A 1 370 ? 10.219 -25.032 11.793 1.00 83.69 370 SER A N 1
ATOM 3034 C CA . SER A 1 370 ? 9.624 -23.768 11.335 1.00 83.69 370 SER A CA 1
ATOM 3035 C C . SER A 1 370 ? 8.174 -23.606 11.806 1.00 83.69 370 SER A C 1
ATOM 3037 O O . SER A 1 370 ? 7.764 -22.525 12.242 1.00 83.69 370 SER A O 1
ATOM 3039 N N . THR A 1 371 ? 7.397 -24.692 11.785 1.00 83.19 371 THR A N 1
ATOM 3040 C CA . THR A 1 371 ? 6.010 -24.699 12.264 1.00 83.19 371 THR A CA 1
ATOM 3041 C C . THR A 1 371 ? 5.942 -24.467 13.775 1.00 83.19 371 THR A C 1
ATOM 3043 O O . THR A 1 371 ? 5.168 -23.620 14.220 1.00 83.19 371 THR A O 1
ATOM 3046 N N . LEU A 1 372 ? 6.789 -25.133 14.566 1.00 85.62 372 LEU A N 1
ATOM 3047 C CA . LEU A 1 372 ? 6.860 -24.935 16.020 1.00 85.62 372 LEU A CA 1
ATOM 3048 C C . LEU A 1 372 ? 7.296 -23.511 16.395 1.00 85.62 372 LEU A C 1
ATOM 3050 O O . LEU A 1 372 ? 6.685 -22.891 17.267 1.00 85.62 372 LEU A O 1
ATOM 3054 N N . VAL A 1 373 ? 8.299 -22.962 15.703 1.00 87.31 373 VAL A N 1
ATOM 3055 C CA . VAL A 1 373 ? 8.737 -21.570 15.888 1.00 87.31 373 VAL A CA 1
ATOM 3056 C C . VAL A 1 373 ? 7.601 -20.602 15.554 1.00 87.31 373 VAL A C 1
ATOM 3058 O O . VAL A 1 373 ? 7.326 -19.694 16.336 1.00 87.31 373 VAL A O 1
ATOM 3061 N N . SER A 1 374 ? 6.882 -20.829 14.449 1.00 85.56 374 SER A N 1
ATOM 3062 C CA . SER A 1 374 ? 5.723 -20.013 14.055 1.00 85.56 374 SER A CA 1
ATOM 3063 C C . SER A 1 374 ? 4.619 -20.025 15.121 1.00 85.56 374 SER A C 1
ATOM 3065 O O . SER A 1 374 ? 4.043 -18.980 15.423 1.00 85.56 374 SER A O 1
ATOM 3067 N N . ILE A 1 375 ? 4.347 -21.186 15.729 1.00 86.75 375 ILE A N 1
ATOM 3068 C CA . ILE A 1 375 ? 3.380 -21.323 16.830 1.00 86.75 375 ILE A CA 1
ATOM 3069 C C . ILE A 1 375 ? 3.847 -20.529 18.056 1.00 86.75 375 ILE A C 1
ATOM 3071 O O . ILE A 1 375 ? 3.078 -19.734 18.599 1.00 86.75 375 ILE A O 1
ATOM 3075 N N . GLY A 1 376 ? 5.102 -20.702 18.482 1.00 88.75 376 GLY A N 1
ATOM 3076 C CA . GLY A 1 376 ? 5.657 -19.988 19.636 1.00 88.75 376 GLY A CA 1
ATOM 3077 C C . GLY A 1 376 ? 5.623 -18.468 19.454 1.00 88.75 376 GLY A C 1
ATOM 3078 O O . GLY A 1 376 ? 5.173 -17.736 20.340 1.00 88.75 376 GLY A O 1
ATOM 3079 N N . LEU A 1 377 ? 6.015 -17.999 18.268 1.00 90.38 377 LEU A N 1
ATOM 3080 C CA . LEU A 1 377 ? 5.966 -16.591 17.886 1.00 90.38 377 LEU A CA 1
ATOM 3081 C C . LEU A 1 377 ? 4.539 -16.032 17.872 1.00 90.38 377 LEU A C 1
ATOM 3083 O O . LEU A 1 377 ? 4.323 -14.924 18.366 1.00 90.38 377 LEU A O 1
ATOM 3087 N N . PHE A 1 378 ? 3.563 -16.797 17.377 1.00 90.94 378 PHE A N 1
ATOM 3088 C CA . PHE A 1 378 ? 2.154 -16.406 17.397 1.00 90.94 378 PHE A CA 1
ATOM 3089 C C . PHE A 1 378 ? 1.596 -16.319 18.822 1.00 90.94 378 PHE A C 1
ATOM 3091 O O . PHE A 1 378 ? 0.962 -15.326 19.176 1.00 90.94 378 PHE A O 1
ATOM 3098 N N . VAL A 1 379 ? 1.872 -17.309 19.679 1.00 91.00 379 VAL A N 1
ATOM 3099 C CA . VAL A 1 379 ? 1.440 -17.284 21.087 1.00 91.00 379 VAL A CA 1
ATOM 3100 C C . VAL A 1 379 ? 2.017 -16.064 21.808 1.00 91.00 379 VAL A C 1
ATOM 3102 O O . VAL A 1 379 ? 1.302 -15.385 22.550 1.00 91.00 379 VAL A O 1
ATOM 3105 N N . TRP A 1 380 ? 3.292 -15.745 21.569 1.00 93.06 380 TRP A N 1
ATOM 3106 C CA . TRP A 1 380 ? 3.926 -14.573 22.167 1.00 93.06 380 TRP A CA 1
ATOM 3107 C C . TRP A 1 380 ? 3.339 -13.255 21.643 1.00 93.06 380 TRP A C 1
ATOM 3109 O O . TRP A 1 380 ? 3.083 -12.341 22.438 1.00 93.06 380 TRP A O 1
ATOM 3119 N N . LEU A 1 381 ? 3.067 -13.182 20.332 1.00 93.38 381 LEU A N 1
ATOM 3120 C CA . LEU A 1 381 ? 2.393 -12.057 19.684 1.00 93.38 381 LEU A CA 1
ATOM 3121 C C . LEU A 1 381 ? 1.031 -11.794 20.312 1.00 93.38 381 LEU A C 1
ATOM 3123 O O . LEU A 1 381 ? 0.740 -10.652 20.641 1.00 93.38 381 LEU A O 1
ATOM 3127 N N . VAL A 1 382 ? 0.205 -12.821 20.508 1.00 91.94 382 VAL A N 1
ATOM 3128 C CA . VAL A 1 382 ? -1.144 -12.656 21.071 1.00 91.94 382 VAL A CA 1
ATOM 3129 C C . VAL A 1 382 ? -1.084 -12.209 22.533 1.00 91.94 382 VAL A C 1
ATOM 3131 O O . VAL A 1 382 ? -1.854 -11.345 22.948 1.00 91.94 382 VAL A O 1
ATOM 3134 N N . ARG A 1 383 ? -0.163 -12.770 23.325 1.00 89.50 383 ARG A N 1
ATOM 3135 C CA . ARG A 1 383 ? -0.104 -12.520 24.774 1.00 89.50 383 ARG A CA 1
ATOM 3136 C C . ARG A 1 383 ? 0.495 -11.175 25.167 1.00 89.50 383 ARG A C 1
ATOM 3138 O O . ARG A 1 383 ? 0.219 -10.707 26.267 1.00 89.50 383 ARG A O 1
ATOM 3145 N N . SER A 1 384 ? 1.348 -10.570 24.340 1.00 91.00 384 SER A N 1
ATOM 3146 C CA . SER A 1 384 ? 2.091 -9.377 24.762 1.00 91.00 384 SER A CA 1
ATOM 3147 C C . SER A 1 384 ? 2.425 -8.424 23.620 1.00 91.00 384 SER A C 1
ATOM 3149 O O . SER A 1 384 ? 2.742 -8.845 22.508 1.00 91.00 384 SER A O 1
ATOM 3151 N N . ARG A 1 385 ? 2.445 -7.120 23.929 1.00 88.38 385 ARG A N 1
ATOM 3152 C CA . ARG A 1 385 ? 2.916 -6.084 22.995 1.00 88.38 385 ARG A CA 1
ATOM 3153 C C . ARG A 1 385 ? 4.377 -6.303 22.607 1.00 88.38 385 ARG A C 1
ATOM 3155 O O . ARG A 1 385 ? 4.730 -6.149 21.445 1.00 88.38 385 ARG A O 1
ATOM 3162 N N . THR A 1 386 ? 5.214 -6.706 23.563 1.00 90.19 386 THR A N 1
ATOM 3163 C CA . THR A 1 386 ? 6.622 -7.036 23.312 1.00 90.19 386 THR A CA 1
ATOM 3164 C C . THR A 1 386 ? 6.750 -8.153 22.283 1.00 90.19 386 THR A C 1
ATOM 3166 O O . THR A 1 386 ? 7.494 -7.999 21.324 1.00 90.19 386 THR A O 1
ATOM 3169 N N . GLY A 1 387 ? 5.974 -9.231 22.421 1.00 89.62 387 GLY A N 1
ATOM 3170 C CA . GLY A 1 387 ? 5.963 -10.325 21.452 1.00 89.62 387 GLY A CA 1
ATOM 3171 C C . GLY A 1 387 ? 5.535 -9.873 20.058 1.00 89.62 387 GLY A C 1
ATOM 3172 O O . GLY A 1 387 ? 6.141 -10.289 19.073 1.00 89.62 387 GLY A O 1
ATOM 3173 N N . TYR A 1 388 ? 4.554 -8.970 19.957 1.00 92.06 388 TYR A N 1
ATOM 3174 C CA . TYR A 1 388 ? 4.186 -8.354 18.679 1.00 92.06 388 TYR A CA 1
ATOM 3175 C C . TYR A 1 388 ? 5.354 -7.579 18.051 1.00 92.06 388 TYR A C 1
ATOM 3177 O O . TYR A 1 388 ? 5.684 -7.812 16.889 1.00 92.06 388 TYR A O 1
ATOM 3185 N N . TYR A 1 389 ? 6.000 -6.687 18.807 1.00 90.50 389 TYR A N 1
ATOM 3186 C CA . TYR A 1 389 ? 7.107 -5.885 18.281 1.00 90.50 389 TYR A CA 1
ATOM 3187 C C . TYR A 1 389 ? 8.315 -6.745 17.910 1.00 90.50 389 TYR A C 1
ATOM 3189 O O . TYR A 1 389 ? 8.920 -6.505 16.872 1.00 90.50 389 TYR A O 1
ATOM 3197 N N . VAL A 1 390 ? 8.627 -7.782 18.693 1.00 91.94 390 VAL A N 1
ATOM 3198 C CA . VAL A 1 390 ? 9.671 -8.757 18.342 1.00 91.94 390 VAL A CA 1
ATOM 3199 C C . VAL A 1 390 ? 9.346 -9.437 17.013 1.00 91.94 390 VAL A C 1
ATOM 3201 O O . VAL A 1 390 ? 10.203 -9.477 16.138 1.00 91.94 390 VAL A O 1
ATOM 3204 N N . ASN A 1 391 ? 8.108 -9.898 16.815 1.00 92.94 391 ASN A N 1
ATOM 3205 C CA . ASN A 1 391 ? 7.680 -10.475 15.539 1.00 92.94 391 ASN A CA 1
ATOM 3206 C C . ASN A 1 391 ? 7.822 -9.486 14.375 1.00 92.94 391 ASN A C 1
ATOM 3208 O O . ASN A 1 391 ? 8.354 -9.848 13.326 1.00 92.94 391 ASN A O 1
ATOM 3212 N N . LEU A 1 392 ? 7.361 -8.245 14.552 1.00 91.88 392 LEU A N 1
ATOM 3213 C CA . LEU A 1 392 ? 7.426 -7.209 13.523 1.00 91.88 392 LEU A CA 1
ATOM 3214 C C . LEU A 1 392 ? 8.874 -6.877 13.144 1.00 91.88 392 LEU A C 1
ATOM 3216 O O . LEU A 1 392 ? 9.206 -6.876 11.962 1.00 91.88 392 LEU A O 1
ATOM 3220 N N . TYR A 1 393 ? 9.737 -6.627 14.130 1.00 92.62 393 TYR A N 1
ATOM 3221 C CA . TYR A 1 393 ? 11.133 -6.266 13.885 1.00 92.62 393 TYR A CA 1
ATOM 3222 C C . TYR A 1 393 ? 11.959 -7.436 13.358 1.00 92.62 393 TYR A C 1
ATOM 3224 O O . TYR A 1 393 ? 12.809 -7.214 12.505 1.00 92.62 393 TYR A O 1
ATOM 3232 N N . LEU A 1 394 ? 11.688 -8.670 13.793 1.00 92.81 394 LEU A N 1
ATOM 3233 C CA . LEU A 1 394 ? 12.338 -9.858 13.239 1.00 92.81 394 LEU A CA 1
ATOM 3234 C C . LEU A 1 394 ? 11.964 -10.053 11.764 1.00 92.81 394 LEU A C 1
ATOM 3236 O O . LEU A 1 394 ? 12.844 -10.287 10.942 1.00 92.81 394 LEU A O 1
ATOM 3240 N N . ASN A 1 395 ? 10.687 -9.886 11.403 1.00 91.88 395 ASN A N 1
ATOM 3241 C CA . ASN A 1 395 ? 10.266 -9.940 10.001 1.00 91.88 395 ASN A CA 1
ATOM 3242 C C . ASN A 1 395 ? 10.882 -8.806 9.175 1.00 91.88 395 ASN A C 1
ATOM 3244 O O . ASN A 1 395 ? 11.424 -9.067 8.106 1.00 91.88 395 ASN A O 1
ATOM 3248 N N . LEU A 1 396 ? 10.871 -7.569 9.683 1.00 91.38 396 LEU A N 1
ATOM 3249 C CA . LEU A 1 396 ? 11.489 -6.429 9.002 1.00 91.38 396 LEU A CA 1
ATOM 3250 C C . LEU A 1 396 ? 12.998 -6.642 8.803 1.00 91.38 396 LEU A C 1
ATOM 3252 O O . LEU A 1 396 ? 13.521 -6.374 7.725 1.00 91.38 396 LEU A O 1
ATOM 3256 N N . PHE A 1 397 ? 13.686 -7.155 9.825 1.00 93.31 397 PHE A N 1
ATOM 3257 C CA . PHE A 1 397 ? 15.100 -7.500 9.750 1.00 93.31 397 PHE A CA 1
ATOM 3258 C C . PHE A 1 397 ? 15.359 -8.544 8.662 1.00 93.31 397 PHE A C 1
ATOM 3260 O O . PHE A 1 397 ? 16.255 -8.347 7.850 1.00 93.31 397 PHE A O 1
ATOM 3267 N N . LEU A 1 398 ? 14.548 -9.606 8.588 1.00 91.88 398 LEU A N 1
ATOM 3268 C CA . LEU A 1 398 ? 14.666 -10.625 7.541 1.00 91.88 398 LEU A CA 1
ATOM 3269 C C . LEU A 1 398 ? 14.392 -10.063 6.141 1.00 91.88 398 LEU A C 1
ATOM 3271 O O . LEU A 1 398 ? 15.120 -10.397 5.213 1.00 91.88 398 LEU A O 1
ATOM 3275 N N . VAL A 1 399 ? 13.397 -9.183 5.984 1.00 92.25 399 VAL A N 1
ATOM 3276 C CA . VAL A 1 399 ? 13.117 -8.496 4.709 1.00 92.25 399 VAL A CA 1
ATOM 3277 C C . VAL A 1 399 ? 14.330 -7.680 4.260 1.00 92.25 399 VAL A C 1
ATOM 3279 O O . VAL A 1 399 ? 14.758 -7.800 3.115 1.00 92.25 399 VAL A O 1
ATOM 3282 N N . VAL A 1 400 ? 14.916 -6.878 5.156 1.00 90.94 400 VAL A N 1
ATOM 3283 C CA . VAL A 1 400 ? 16.104 -6.066 4.845 1.00 90.94 400 VAL A CA 1
ATOM 3284 C C . VAL A 1 400 ? 17.324 -6.946 4.574 1.00 90.94 400 VAL A C 1
ATOM 3286 O O . VAL A 1 400 ? 18.058 -6.683 3.627 1.00 90.94 400 VAL A O 1
ATOM 3289 N N . LEU A 1 401 ? 17.531 -8.001 5.362 1.00 90.44 401 LEU A N 1
ATOM 3290 C CA . LEU A 1 401 ? 18.638 -8.936 5.177 1.00 90.44 401 LEU A CA 1
ATOM 3291 C C . LEU A 1 401 ? 18.552 -9.635 3.819 1.00 90.44 401 LEU A C 1
ATOM 3293 O O . LEU A 1 401 ? 19.535 -9.662 3.091 1.00 90.44 401 LEU A O 1
ATOM 3297 N N . ILE A 1 402 ? 17.380 -10.155 3.453 1.00 88.75 402 ILE A N 1
ATOM 3298 C CA . ILE A 1 402 ? 17.177 -10.813 2.158 1.00 88.75 402 ILE A CA 1
ATOM 3299 C C . ILE A 1 402 ? 17.363 -9.827 1.013 1.00 88.75 402 ILE A C 1
ATOM 3301 O O . ILE A 1 402 ? 18.003 -10.177 0.026 1.00 88.75 402 ILE A O 1
ATOM 3305 N N . LEU A 1 403 ? 16.866 -8.594 1.155 1.00 88.19 403 LEU A N 1
ATOM 3306 C CA . LEU A 1 403 ? 17.136 -7.548 0.176 1.00 88.19 403 LEU A CA 1
ATOM 3307 C C . LEU A 1 403 ? 18.649 -7.388 -0.011 1.00 88.19 403 LEU A C 1
ATOM 3309 O O . LEU A 1 403 ? 19.138 -7.487 -1.127 1.00 88.19 403 LEU A O 1
ATOM 3313 N N . LEU A 1 404 ? 19.408 -7.222 1.074 1.00 87.44 404 LEU A N 1
ATOM 3314 C CA . LEU A 1 404 ? 20.864 -7.095 1.001 1.00 87.44 404 LEU A CA 1
ATOM 3315 C C . LEU A 1 404 ? 21.526 -8.315 0.344 1.00 87.44 404 LEU A C 1
ATOM 3317 O O . LEU A 1 404 ? 22.363 -8.125 -0.530 1.00 87.44 404 LEU A O 1
ATOM 3321 N N . LEU A 1 405 ? 21.129 -9.542 0.695 1.00 84.88 405 LEU A N 1
ATOM 3322 C CA . LEU A 1 405 ? 21.682 -10.770 0.105 1.00 84.88 405 LEU A CA 1
ATOM 3323 C C . LEU A 1 405 ? 21.416 -10.874 -1.403 1.00 84.88 405 LEU A C 1
ATOM 3325 O O . LEU A 1 405 ? 22.320 -11.236 -2.155 1.00 84.88 405 LEU A O 1
ATOM 3329 N N . ILE A 1 406 ? 20.210 -10.504 -1.848 1.00 80.88 406 ILE A N 1
ATOM 3330 C CA . ILE A 1 406 ? 19.863 -10.418 -3.274 1.00 80.88 406 ILE A CA 1
ATOM 3331 C C . ILE A 1 406 ? 20.814 -9.446 -3.986 1.00 80.88 406 ILE A C 1
ATOM 3333 O O . ILE A 1 406 ? 21.367 -9.768 -5.034 1.00 80.88 406 ILE A O 1
ATOM 3337 N N . PHE A 1 407 ? 21.073 -8.276 -3.397 1.00 77.81 407 PHE A N 1
ATOM 3338 C CA . PHE A 1 407 ? 21.941 -7.265 -4.012 1.00 77.81 407 PHE A CA 1
ATOM 3339 C C . PHE A 1 407 ? 23.435 -7.581 -3.945 1.00 77.81 407 PHE A C 1
ATOM 3341 O O . PHE A 1 407 ? 24.186 -7.152 -4.825 1.00 77.81 407 PHE A O 1
ATOM 3348 N N . LEU A 1 408 ? 23.866 -8.336 -2.936 1.00 79.25 408 LEU A N 1
ATOM 3349 C CA . LEU A 1 408 ? 25.225 -8.865 -2.837 1.00 79.25 408 LEU A CA 1
ATOM 3350 C C . LEU A 1 408 ? 25.458 -10.062 -3.772 1.00 79.25 408 LEU A C 1
ATOM 3352 O O . LEU A 1 408 ? 26.593 -10.513 -3.891 1.00 79.25 408 LEU A O 1
ATOM 3356 N N . ASN A 1 409 ? 24.423 -10.521 -4.489 1.00 72.12 409 ASN A N 1
ATOM 3357 C CA . ASN A 1 409 ? 24.466 -11.693 -5.364 1.00 72.12 409 ASN A CA 1
ATOM 3358 C C . ASN A 1 409 ? 24.871 -12.978 -4.615 1.00 72.12 409 ASN A C 1
ATOM 3360 O O . ASN A 1 409 ? 25.515 -13.863 -5.173 1.00 72.12 409 ASN A O 1
ATOM 3364 N N . GLU A 1 410 ? 24.512 -13.059 -3.333 1.00 67.62 410 GLU A N 1
ATOM 3365 C CA . GLU A 1 410 ? 24.759 -14.223 -2.472 1.00 67.62 410 GLU A CA 1
ATOM 3366 C C . GLU A 1 410 ? 23.495 -15.084 -2.296 1.00 67.62 410 GLU A C 1
ATOM 3368 O O . GLU A 1 410 ? 23.480 -16.039 -1.520 1.00 67.62 410 GLU A O 1
ATOM 3373 N N . ALA A 1 411 ? 22.413 -14.741 -2.998 1.00 63.66 411 ALA A N 1
ATOM 3374 C CA . ALA A 1 411 ? 21.116 -15.385 -2.869 1.00 63.66 411 ALA A CA 1
ATOM 3375 C C . ALA A 1 411 ? 20.897 -16.484 -3.925 1.00 63.66 411 ALA A C 1
ATOM 3377 O O . ALA A 1 411 ? 21.251 -16.321 -5.089 1.00 63.66 411 ALA A O 1
ATOM 3378 N N . SER A 1 412 ? 20.273 -17.597 -3.527 1.00 66.06 412 SER A N 1
ATOM 3379 C CA . SER A 1 412 ? 19.748 -18.601 -4.460 1.00 66.06 412 SER A CA 1
ATOM 3380 C C . SER A 1 412 ? 18.442 -18.132 -5.111 1.00 66.06 412 SER A C 1
ATOM 3382 O O . SER A 1 412 ? 17.749 -17.262 -4.581 1.00 66.06 412 SER A O 1
ATOM 3384 N N . SER A 1 413 ? 18.056 -18.758 -6.226 1.00 67.06 413 SER A N 1
ATOM 3385 C CA . SER A 1 413 ? 16.823 -18.438 -6.962 1.00 67.06 413 SER A CA 1
ATOM 3386 C C . SER A 1 413 ? 15.545 -18.534 -6.107 1.00 67.06 413 SER A C 1
ATOM 3388 O O . SER A 1 413 ? 14.605 -17.761 -6.285 1.00 67.06 413 SER A O 1
ATOM 3390 N N . ASP A 1 414 ? 15.515 -19.419 -5.110 1.00 68.00 414 ASP A N 1
ATOM 3391 C CA . ASP A 1 414 ? 14.366 -19.578 -4.206 1.00 68.00 414 ASP A CA 1
ATOM 3392 C C . ASP A 1 414 ? 14.144 -18.357 -3.287 1.00 68.00 414 ASP A C 1
ATOM 3394 O O . ASP A 1 414 ? 13.025 -18.093 -2.833 1.00 68.00 414 ASP A O 1
ATOM 3398 N N . ILE A 1 415 ? 15.194 -17.569 -3.023 1.00 71.00 415 ILE A N 1
ATOM 3399 C CA . ILE A 1 415 ? 15.132 -16.394 -2.140 1.00 71.00 415 ILE A CA 1
ATOM 3400 C C . ILE A 1 415 ? 14.303 -15.259 -2.770 1.00 71.00 415 ILE A C 1
ATOM 3402 O O . ILE A 1 415 ? 13.682 -14.475 -2.042 1.00 71.00 415 ILE A O 1
ATOM 3406 N N . TYR A 1 416 ? 14.187 -15.216 -4.102 1.00 72.56 416 TYR A N 1
ATOM 3407 C CA . TYR A 1 416 ? 13.377 -14.218 -4.810 1.00 72.56 416 TYR A CA 1
ATOM 3408 C C . TYR A 1 416 ? 11.872 -14.357 -4.553 1.00 72.56 416 TYR A C 1
ATOM 3410 O O . TYR A 1 416 ? 11.158 -13.356 -4.572 1.00 72.56 416 TYR A O 1
ATOM 3418 N N . LEU A 1 417 ? 11.379 -15.564 -4.250 1.00 74.62 417 LEU A N 1
ATOM 3419 C CA . LEU A 1 417 ? 9.988 -15.787 -3.830 1.00 74.62 417 LEU A CA 1
ATOM 3420 C C . LEU A 1 417 ? 9.786 -15.541 -2.330 1.00 74.62 417 LEU A C 1
ATOM 3422 O O . LEU A 1 417 ? 8.699 -15.153 -1.898 1.00 74.62 417 LEU A O 1
ATOM 3426 N N . LEU A 1 418 ? 10.833 -15.725 -1.524 1.00 83.00 418 LEU A N 1
ATOM 3427 C CA . LEU A 1 418 ? 10.769 -15.532 -0.078 1.00 83.00 418 LEU A CA 1
ATOM 3428 C C . LEU A 1 418 ? 10.619 -14.051 0.305 1.00 83.00 418 LEU A C 1
ATOM 3430 O O . LEU A 1 418 ? 9.854 -13.732 1.218 1.00 83.00 418 LEU A O 1
ATOM 3434 N N . PHE A 1 419 ? 11.302 -13.143 -0.402 1.00 89.25 419 PHE A N 1
ATOM 3435 C CA . PHE A 1 419 ? 11.213 -11.698 -0.160 1.00 89.25 419 PHE A CA 1
ATOM 3436 C C . PHE A 1 419 ? 9.772 -11.146 -0.213 1.00 89.25 419 PHE A C 1
ATOM 3438 O O . PHE A 1 419 ? 9.325 -10.584 0.793 1.00 89.25 419 PHE A O 1
ATOM 3445 N N . PRO A 1 420 ? 9.003 -11.307 -1.312 1.00 89.88 420 PRO A N 1
ATOM 3446 C CA . PRO A 1 420 ? 7.637 -10.794 -1.390 1.00 89.88 420 PRO A CA 1
ATOM 3447 C C . PRO A 1 420 ? 6.727 -11.430 -0.326 1.00 89.88 420 PRO A C 1
ATOM 3449 O O . PRO A 1 420 ? 5.921 -10.729 0.289 1.00 89.88 420 PRO A O 1
ATOM 3452 N N . LEU A 1 421 ? 6.888 -12.722 -0.020 1.00 89.06 421 LEU A N 1
ATOM 3453 C CA . LEU A 1 421 ? 6.111 -13.387 1.034 1.00 89.06 421 LEU A CA 1
ATOM 3454 C C . LEU A 1 421 ? 6.389 -12.807 2.430 1.00 89.06 421 LEU A C 1
ATOM 3456 O O . LEU A 1 421 ? 5.451 -12.555 3.190 1.00 89.06 421 LEU A O 1
ATOM 3460 N N . LEU A 1 422 ? 7.654 -12.543 2.768 1.00 91.75 422 LEU A N 1
ATOM 3461 C CA . LEU A 1 422 ? 8.028 -11.912 4.038 1.00 91.75 422 LEU A CA 1
ATOM 3462 C C . LEU A 1 422 ? 7.584 -10.450 4.117 1.00 91.75 422 LEU A C 1
ATOM 3464 O O . LEU A 1 422 ? 7.133 -9.995 5.174 1.00 91.75 422 LEU A O 1
ATOM 3468 N N . LEU A 1 423 ? 7.657 -9.718 3.005 1.00 93.31 423 LEU A N 1
ATOM 3469 C CA . LEU A 1 423 ? 7.138 -8.357 2.921 1.00 93.31 423 LEU A CA 1
ATOM 3470 C C . LEU A 1 423 ? 5.626 -8.341 3.175 1.00 93.31 423 LEU A C 1
ATOM 3472 O O . LEU A 1 423 ? 5.140 -7.555 3.991 1.00 93.31 423 LEU A O 1
ATOM 3476 N N . MET A 1 424 ? 4.889 -9.268 2.560 1.00 94.00 424 MET A N 1
ATOM 3477 C CA . MET A 1 424 ? 3.461 -9.433 2.806 1.00 94.00 424 MET A CA 1
ATOM 3478 C C . MET A 1 424 ? 3.170 -9.809 4.264 1.00 94.00 424 MET A C 1
ATOM 3480 O O . MET A 1 424 ? 2.266 -9.237 4.872 1.00 94.00 424 MET A O 1
ATOM 3484 N N . ASN A 1 425 ? 3.957 -10.704 4.870 1.00 92.81 425 ASN A N 1
ATOM 3485 C CA . ASN A 1 425 ? 3.815 -11.037 6.289 1.00 92.81 425 ASN A CA 1
ATOM 3486 C C . ASN A 1 425 ? 4.041 -9.811 7.193 1.00 92.81 425 ASN A C 1
ATOM 3488 O O . ASN A 1 425 ? 3.275 -9.569 8.124 1.00 92.81 425 ASN A O 1
ATOM 3492 N N . THR A 1 426 ? 5.038 -8.981 6.879 1.00 94.56 426 THR A N 1
ATOM 3493 C CA . THR A 1 426 ? 5.313 -7.728 7.602 1.00 94.56 426 THR A CA 1
ATOM 3494 C C . THR A 1 426 ? 4.130 -6.761 7.509 1.00 94.56 426 THR A C 1
ATOM 3496 O O . THR A 1 426 ? 3.698 -6.201 8.518 1.00 94.56 426 THR A O 1
ATOM 3499 N N . VAL A 1 427 ? 3.546 -6.608 6.318 1.00 94.81 427 VAL A N 1
ATOM 3500 C CA . VAL A 1 427 ? 2.331 -5.808 6.102 1.00 94.81 427 VAL A CA 1
ATOM 3501 C C . VAL A 1 427 ? 1.154 -6.344 6.921 1.00 94.81 427 VAL A C 1
ATOM 3503 O O . VAL A 1 427 ? 0.459 -5.571 7.582 1.00 94.81 427 VAL A O 1
ATOM 3506 N N . GLN A 1 428 ? 0.950 -7.663 6.937 1.00 93.38 428 GLN A N 1
ATOM 3507 C CA . GLN A 1 428 ? -0.112 -8.292 7.725 1.00 93.38 428 GLN A CA 1
ATOM 3508 C C . GLN A 1 428 ? 0.085 -8.094 9.231 1.00 93.38 428 GLN A C 1
ATOM 3510 O O . GLN A 1 428 ? -0.891 -7.838 9.936 1.00 93.38 428 GLN A O 1
ATOM 3515 N N . LEU A 1 429 ? 1.325 -8.120 9.730 1.00 92.69 429 LEU A N 1
ATOM 3516 C CA . LEU A 1 429 ? 1.622 -7.785 11.125 1.00 92.69 429 LEU A CA 1
ATOM 3517 C C . LEU A 1 429 ? 1.212 -6.341 11.451 1.00 92.69 429 LEU A C 1
ATOM 3519 O O . LEU A 1 429 ? 0.533 -6.112 12.450 1.00 92.69 429 LEU A O 1
ATOM 3523 N N . VAL A 1 430 ? 1.520 -5.371 10.585 1.00 92.50 430 VAL A N 1
ATOM 3524 C CA . VAL A 1 430 ? 1.079 -3.978 10.790 1.00 92.50 430 VAL A CA 1
ATOM 3525 C C . VAL A 1 430 ? -0.445 -3.877 10.870 1.00 92.50 430 VAL A C 1
ATOM 3527 O O . VAL A 1 430 ? -0.964 -3.194 11.762 1.00 92.50 430 VAL A O 1
ATOM 3530 N N . LEU A 1 431 ? -1.150 -4.563 9.965 1.00 93.19 431 LEU A N 1
ATOM 3531 C CA . LEU A 1 431 ? -2.610 -4.556 9.875 1.00 93.19 431 LEU A CA 1
ATOM 3532 C C . LEU A 1 431 ? -3.285 -5.260 11.056 1.00 93.19 431 LEU A C 1
ATOM 3534 O O . LEU A 1 431 ? -4.292 -4.768 11.548 1.00 93.19 431 LEU A O 1
ATOM 3538 N N . ILE A 1 432 ? -2.743 -6.380 11.541 1.00 92.50 432 ILE A N 1
ATOM 3539 C CA . ILE A 1 432 ? -3.383 -7.196 12.585 1.00 92.50 432 ILE A CA 1
ATOM 3540 C C . ILE A 1 432 ? -3.235 -6.607 13.993 1.00 92.50 432 ILE A C 1
ATOM 3542 O O . ILE A 1 432 ? -3.938 -7.023 14.914 1.00 92.50 432 ILE A O 1
ATOM 3546 N N . TYR A 1 433 ? -2.354 -5.620 14.180 1.00 90.69 433 TYR A N 1
ATOM 3547 C CA . TYR A 1 433 ? -2.063 -5.036 15.492 1.00 90.69 433 TYR A CA 1
ATOM 3548 C C . TYR A 1 433 ? -3.306 -4.612 16.301 1.00 90.69 433 TYR A C 1
ATOM 3550 O O . TYR A 1 433 ? -3.383 -4.983 17.474 1.00 90.69 433 TYR A O 1
ATOM 3558 N N . PRO A 1 434 ? -4.322 -3.925 15.732 1.00 89.06 434 PRO A N 1
ATOM 3559 C CA . PRO A 1 434 ? -5.527 -3.554 16.476 1.00 89.06 434 PRO A CA 1
ATOM 3560 C C . PRO A 1 434 ? -6.371 -4.752 16.909 1.00 89.06 434 PRO A C 1
ATOM 3562 O O . PRO A 1 434 ? -7.083 -4.664 17.904 1.00 89.06 434 PRO A O 1
ATOM 3565 N N . ALA A 1 435 ? -6.293 -5.882 16.203 1.00 90.12 435 ALA A N 1
ATOM 3566 C CA . ALA A 1 435 ? -7.057 -7.070 16.562 1.00 90.12 435 ALA A CA 1
ATOM 3567 C C . ALA A 1 435 ? -6.579 -7.666 17.900 1.00 90.12 435 ALA A C 1
ATOM 3569 O O . ALA A 1 435 ? -7.389 -8.132 18.701 1.00 90.12 435 ALA A O 1
ATOM 3570 N N . PHE A 1 436 ? -5.280 -7.593 18.195 1.00 88.81 436 PHE A N 1
ATOM 3571 C CA . PHE A 1 436 ? -4.717 -8.150 19.430 1.00 88.81 436 PHE A CA 1
ATOM 3572 C C . PHE A 1 436 ? -4.407 -7.087 20.490 1.00 88.81 436 PHE A C 1
ATOM 3574 O O . PHE A 1 436 ? -4.735 -7.279 21.660 1.00 88.81 436 PHE A O 1
ATOM 3581 N N . HIS A 1 437 ? -3.874 -5.930 20.091 1.00 87.56 437 HIS A N 1
ATOM 3582 C CA . HIS A 1 437 ? -3.301 -4.921 20.992 1.00 87.56 437 HIS A CA 1
ATOM 3583 C C . HIS A 1 437 ? -3.955 -3.542 20.859 1.00 87.56 437 HIS A C 1
ATOM 3585 O O . HIS A 1 437 ? -3.277 -2.518 20.936 1.00 87.56 437 HIS A O 1
ATOM 3591 N N . PHE A 1 438 ? -5.283 -3.488 20.698 1.00 84.25 438 PHE A N 1
ATOM 3592 C CA . PHE A 1 438 ? -6.011 -2.219 20.546 1.00 84.25 438 PHE A CA 1
ATOM 3593 C C . PHE A 1 438 ? -5.757 -1.199 21.670 1.00 84.25 438 PHE A C 1
ATOM 3595 O O . PHE A 1 438 ? -5.758 0.003 21.435 1.00 84.25 438 PHE A O 1
ATOM 3602 N N . SER A 1 439 ? -5.466 -1.660 22.888 1.00 76.25 439 SER A N 1
ATOM 3603 C CA . SER A 1 439 ? -5.169 -0.781 24.027 1.00 76.25 439 SER A CA 1
ATOM 3604 C C . SER A 1 439 ? -3.907 0.077 23.850 1.00 76.25 439 SER A C 1
ATOM 3606 O O . SER A 1 439 ? -3.591 0.883 24.722 1.00 76.25 439 SER A O 1
ATOM 3608 N N . ALA A 1 440 ? -3.123 -0.140 22.791 1.00 73.69 440 ALA A N 1
ATOM 3609 C CA . ALA A 1 440 ? -1.942 0.655 22.471 1.00 73.69 440 ALA A CA 1
ATOM 3610 C C . ALA A 1 440 ? -2.244 1.909 21.633 1.00 73.69 440 ALA A C 1
ATOM 3612 O O . ALA A 1 440 ? -1.333 2.699 21.404 1.00 73.69 440 ALA A O 1
ATOM 3613 N N . PHE A 1 441 ? -3.476 2.074 21.148 1.00 71.69 441 PHE A N 1
ATOM 3614 C CA . PHE A 1 441 ? -3.870 3.216 20.326 1.00 71.69 441 PHE A CA 1
ATOM 3615 C C . PHE A 1 441 ? -4.398 4.357 21.199 1.00 71.69 441 PHE A C 1
ATOM 3617 O O . PHE A 1 441 ? -5.148 4.118 22.146 1.00 71.69 441 PHE A O 1
ATOM 3624 N N . SER A 1 442 ? -4.022 5.591 20.864 1.00 63.69 442 SER A N 1
ATOM 3625 C CA . SER A 1 442 ? -4.596 6.807 21.439 1.00 63.69 442 SER A CA 1
ATOM 3626 C C . SER A 1 442 ? -5.712 7.348 20.536 1.00 63.69 442 SER A C 1
ATOM 3628 O O . SER A 1 442 ? -5.761 7.095 19.331 1.00 63.69 442 SER A O 1
ATOM 3630 N N . TYR A 1 443 ? -6.650 8.087 21.117 1.00 65.94 443 TYR A N 1
ATOM 3631 C CA . TYR A 1 443 ? -7.741 8.738 20.393 1.00 65.94 443 TYR A CA 1
ATOM 3632 C C . TYR A 1 443 ? -7.906 10.171 20.901 1.00 65.94 443 TYR A C 1
ATOM 3634 O O . TYR A 1 443 ? -7.564 10.465 22.046 1.00 65.94 443 TYR A O 1
ATOM 3642 N N . LEU A 1 444 ? -8.395 11.072 20.043 1.00 57.62 444 LEU A N 1
ATOM 3643 C CA . LEU A 1 444 ? -8.704 12.449 20.448 1.00 57.62 444 LEU A CA 1
ATOM 3644 C C . LEU A 1 444 ? -9.838 12.426 21.479 1.00 57.62 444 LEU A C 1
ATOM 3646 O O . LEU A 1 444 ? -10.918 11.922 21.175 1.00 57.62 444 LEU A O 1
ATOM 3650 N N . SER A 1 445 ? -9.594 12.957 22.678 1.00 47.25 445 SER A N 1
ATOM 3651 C CA . SER A 1 445 ? -10.623 13.144 23.705 1.00 47.25 445 SER A CA 1
ATOM 3652 C C . SER A 1 445 ? -11.452 14.396 23.415 1.00 47.25 445 SER A C 1
ATOM 3654 O O . SER A 1 445 ? -10.904 15.440 23.064 1.00 47.25 445 SER A O 1
ATOM 3656 N N . TYR A 1 446 ? -12.770 14.291 23.588 1.00 43.06 446 TYR A N 1
ATOM 3657 C CA . TYR A 1 446 ? -13.708 15.411 23.542 1.00 43.06 446 TYR A CA 1
ATOM 3658 C C . TYR A 1 446 ? -13.515 16.290 24.786 1.00 43.06 446 TYR A C 1
ATOM 3660 O O . TYR A 1 446 ? -14.103 16.024 25.829 1.00 43.06 446 TYR A O 1
ATOM 3668 N N . GLU A 1 447 ? -12.696 17.333 24.702 1.00 38.94 447 GLU A N 1
ATOM 3669 C CA . GLU A 1 447 ? -12.978 18.540 25.480 1.00 38.94 447 GLU A CA 1
ATOM 3670 C C . GLU A 1 447 ? -13.481 19.598 24.494 1.00 38.94 447 GLU A C 1
ATOM 3672 O O . GLU A 1 447 ? -12.789 19.949 23.537 1.00 38.94 447 GLU A O 1
ATOM 3677 N N . GLU A 1 448 ? -14.732 20.023 24.700 1.00 38.97 448 GLU A N 1
ATOM 3678 C CA . GLU A 1 448 ? -15.348 21.218 24.112 1.00 38.97 448 GLU A CA 1
ATOM 3679 C C . GLU A 1 448 ? -14.334 22.349 23.987 1.00 38.97 448 GLU A C 1
ATOM 3681 O O . GLU A 1 448 ? -13.588 22.549 24.939 1.00 38.97 448 GLU A O 1
ATOM 3686 N N . GLU A 1 449 ? -14.344 23.063 22.851 1.00 36.72 449 GLU A N 1
ATOM 3687 C CA . GLU A 1 449 ? -13.773 24.402 22.595 1.00 36.72 449 GLU A CA 1
ATOM 3688 C C . GLU A 1 449 ? -13.006 25.076 23.756 1.00 36.72 449 GLU A C 1
ATOM 3690 O O . GLU A 1 449 ? -13.306 26.194 24.170 1.00 36.72 449 GLU A O 1
ATOM 3695 N N . LYS A 1 450 ? -11.953 24.442 24.266 1.00 34.03 450 LYS A N 1
ATOM 3696 C CA . LYS A 1 450 ? -10.944 25.116 25.064 1.00 34.03 450 LYS A CA 1
ATOM 3697 C C . LYS A 1 450 ? -9.948 25.684 24.081 1.00 34.03 450 LYS A C 1
ATOM 3699 O O . LYS A 1 450 ? -9.521 25.001 23.145 1.00 34.03 450 LYS A O 1
ATOM 3704 N N . GLU A 1 451 ? -9.573 26.941 24.295 1.00 33.72 451 GLU A N 1
ATOM 3705 C CA . GLU A 1 451 ? -8.384 27.481 23.656 1.00 33.72 451 GLU A CA 1
ATOM 3706 C C . GLU A 1 451 ? -7.228 26.517 23.920 1.00 33.72 451 GLU A C 1
ATOM 3708 O O . GLU A 1 451 ? -6.837 26.254 25.058 1.00 33.72 451 GLU A O 1
ATOM 3713 N N . TRP A 1 452 ? -6.759 25.944 22.818 1.00 40.53 452 TRP A N 1
ATOM 3714 C CA . TRP A 1 452 ? -5.656 25.009 22.732 1.00 40.53 452 TRP A CA 1
ATOM 3715 C C . TRP A 1 452 ? -4.501 25.443 23.646 1.00 40.53 452 TRP A C 1
ATOM 3717 O O . TRP A 1 452 ? -3.992 26.558 23.510 1.00 40.53 452 TRP A O 1
ATOM 3727 N N . GLN A 1 453 ? -4.073 24.569 24.564 1.00 29.66 453 GLN A N 1
ATOM 3728 C CA . GLN A 1 453 ? -2.901 24.825 25.400 1.00 29.66 453 GLN A CA 1
ATOM 3729 C C . GLN A 1 453 ? -1.657 24.103 24.858 1.00 29.66 453 GLN A C 1
ATOM 3731 O O . GLN A 1 453 ? -1.734 22.932 24.468 1.00 29.66 453 GLN A O 1
ATOM 3736 N N . PRO A 1 454 ? -0.481 24.764 24.855 1.00 29.56 454 PRO A N 1
ATOM 3737 C CA . PRO A 1 454 ? 0.758 24.140 24.414 1.00 29.56 454 PRO A CA 1
ATOM 3738 C C . PRO A 1 454 ? 1.093 22.936 25.304 1.00 29.56 454 PRO A C 1
ATOM 3740 O O . PRO A 1 454 ? 1.310 23.090 26.502 1.00 29.56 454 PRO A O 1
ATOM 3743 N N . GLY A 1 455 ? 1.154 21.742 24.710 1.00 33.72 455 GLY A N 1
ATOM 3744 C CA . GLY A 1 455 ? 1.451 20.487 25.417 1.00 33.72 455 GLY A CA 1
ATOM 3745 C C . GLY A 1 455 ? 0.287 19.494 25.474 1.00 33.72 455 GLY A C 1
ATOM 3746 O O . GLY A 1 455 ? 0.507 18.348 25.852 1.00 33.72 455 GLY A O 1
ATOM 3747 N N . GLN A 1 456 ? -0.914 19.893 25.042 1.00 28.00 456 GLN A N 1
ATOM 3748 C CA . GLN A 1 456 ? -2.055 18.998 24.811 1.00 28.00 456 GLN A CA 1
ATOM 3749 C C . GLN A 1 456 ? -2.328 18.836 23.322 1.00 28.00 456 GLN A C 1
ATOM 3751 O O . GLN A 1 456 ? -3.391 19.103 22.791 1.00 28.00 456 GLN A O 1
ATOM 3756 N N . ASP A 1 457 ? -1.293 18.415 22.639 1.00 30.86 457 ASP A N 1
ATOM 3757 C CA . ASP A 1 457 ? -1.386 17.556 21.487 1.00 30.86 457 ASP A CA 1
ATOM 3758 C C . ASP A 1 457 ? -0.071 16.819 21.528 1.00 30.86 457 ASP A C 1
ATOM 3760 O O . ASP A 1 457 ? 0.937 17.339 22.007 1.00 30.86 457 ASP A O 1
ATOM 3764 N N . LEU A 1 458 ? -0.055 15.640 20.967 1.00 24.44 458 LEU A N 1
ATOM 3765 C CA . LEU A 1 458 ? 0.732 15.407 19.781 1.00 24.44 458 LEU A CA 1
ATOM 3766 C C . LEU A 1 458 ? 0.528 13.931 19.559 1.00 24.44 458 LEU A C 1
ATOM 3768 O O . LEU A 1 458 ? 0.807 13.126 20.440 1.00 24.44 458 LEU A O 1
ATOM 3772 N N . PHE A 1 459 ? -0.069 13.683 18.397 1.00 36.12 459 PHE A N 1
ATOM 3773 C CA . PHE A 1 459 ? 0.187 12.590 17.495 1.00 36.12 459 PHE A CA 1
ATOM 3774 C C . PHE A 1 459 ? 0.118 11.133 18.031 1.00 36.12 459 PHE A C 1
ATOM 3776 O O . PHE A 1 459 ? 0.438 10.774 19.183 1.00 36.12 459 PHE A O 1
#

Radius of gyration: 23.74 Å; chains: 1; bounding box: 56×65×63 Å

pLDDT: mean 80.04, std 15.13, range [24.44, 94.81]

Sequence (459 aa):
MENNKGYLRQLGIIFLITFLSAVAVEIVVEQIFRDDLAFYSENMAWVYAVYSVSAIVFYITLGVATKKWTAAIGGLIAFVIIQTLQYFLFEEEKIQVNITDNLYFLFIRIAYLLPSIVFFIIAKTPAKKLPLILFVLLILQLSYNTTYRSAEGFNFLDEVFRMGLNIPSYIFNVLVSIIVSVISLVAFCELLNFGENRNRGWSLHIINPGNEYSKVNATVLFWVLKCGIYFCLLGCISYLKNYDEFLGDRYGSGNAGIKLQYFLTLFFLIFTMLAIAWYLRKFMLEYFATYNFTSRFLYWFLLLPVIGFFAWLVMLAESRKQENFAERERSIQSFAASKPDGIIVVFIILMVLRFSLAFTYNLPAEFIISTLVSIGLFVWLVRSRTGYYVNLYLNLFLVVLILLLIFLNEASSDIYLLFPLLLMNTVQLVLIYPAFHFSAFSYLSYEEEKEWQPGQDLF